Protein AF-A0A7S2KQB5-F1 (afdb_monomer)

Foldseek 3Di:
DPDPQPPLPDFQAAPPPRHGADPPFFFWWAQPVRDIRHGPVVLVVDQADPPPRHGQWDQDPDPPDPDDPPPDDDDDDDDDDDDDDDDDDDDDDDDDDDPDDPDDPPPPPDGDIGGHDTDGPVVVVVVVVVSVVVSVVVVVVVPPPDDDDDDDDDDDDDDDDPPCDVVVVVVVVVVVCLVPAQWFKKFFADQVFWWFDLEDDPPCVVVPPPDPDDDDDDDPDDPPPPVVVVPPPDPPPDDDDDDDDDDDDDDDDDDDDDDDDDDDDDDDDDDDDDDDDDDDDDDDDDDDDPDPPPCPPDPDPDPDPTDTGHGGDMFTFLHADPQQKTQGFPSSGIIGDDPSRMDHPGGHPDPRSVVSSVVVVVVVVVVVVVVVVVVVVVVVVVVVVVVVVVVPPPDPPPPPPPPDPDDDD

InterPro domains:
  IPR001841 Zinc finger, RING-type [PS50089] (14-53)
  IPR001841 Zinc finger, RING-type [SM00184] (14-52)
  IPR013083 Zinc finger, RING/FYVE/PHD-type [G3DSA:3.30.40.10] (1-62)

Organism: NCBI:txid163516

Secondary structure (DSSP, 8-state):
--------S---B-TTT-PBP-SSSS-EE--TTS---EEHHHHTT-SB-TTT--B-EEEPPP--------------------------------------------PPPPPPEEE--PPB-HHHHHHHHHHHHHHHHHHHHTTTTS---------------TT--HHHHHHHHHHHHHHHSS-EEEEE--TT-EEEESSPPP-GGGGSSS------------SSSSSTTTGGGSS--------------------------------------------------------------PPP----PPEEEPTT-EEEEEEE-TTSEEEEGGGTEEEE--TTTEEEEES---HHHHHHHHHHHHHHHHHHHHHHHHHHHHHHHHHHHHHHHHTTS----------PPP---

Radius of gyration: 40.86 Å; Cα contacts (8 Å, |Δi|>4): 301; chains: 1; bounding box: 118×106×126 Å

Structure (mmCIF, N/CA/C/O backbone):
data_AF-A0A7S2KQB5-F1
#
_entry.id   AF-A0A7S2KQB5-F1
#
loop_
_atom_site.group_PDB
_atom_site.id
_atom_site.type_symbol
_atom_site.label_atom_id
_atom_site.label_alt_id
_atom_site.label_comp_id
_atom_site.label_asym_id
_atom_site.label_entity_id
_atom_site.label_seq_id
_atom_site.pdbx_PDB_ins_code
_atom_site.Cartn_x
_atom_site.Cartn_y
_atom_site.Cartn_z
_atom_site.occupancy
_atom_site.B_iso_or_equiv
_atom_site.auth_seq_id
_atom_site.auth_comp_id
_atom_site.auth_asym_id
_atom_site.auth_atom_id
_atom_site.pdbx_PDB_model_num
ATOM 1 N N . MET A 1 1 ? -0.571 18.560 -15.171 1.00 36.28 1 MET A N 1
ATOM 2 C CA . MET A 1 1 ? -0.783 17.290 -14.446 1.00 36.28 1 MET A CA 1
ATOM 3 C C . MET A 1 1 ? -0.026 17.367 -13.131 1.00 36.28 1 MET A C 1
ATOM 5 O O . MET A 1 1 ? 1.193 17.264 -13.121 1.00 36.28 1 MET A O 1
ATOM 9 N N . THR A 1 2 ? -0.719 17.686 -12.040 1.00 33.81 2 THR A N 1
ATOM 10 C CA . THR A 1 2 ? -0.143 17.737 -10.691 1.00 33.81 2 THR A CA 1
ATOM 11 C C . THR A 1 2 ? 0.105 16.311 -10.216 1.00 33.81 2 THR A C 1
ATOM 13 O O . THR A 1 2 ? -0.834 15.540 -10.044 1.00 33.81 2 THR A O 1
ATOM 16 N N . ARG A 1 3 ? 1.381 15.953 -10.065 1.00 34.09 3 ARG A N 1
ATOM 17 C CA . ARG A 1 3 ? 1.846 14.667 -9.535 1.00 34.09 3 ARG A CA 1
ATOM 18 C C . ARG A 1 3 ? 1.210 14.479 -8.152 1.00 34.09 3 ARG A C 1
ATOM 20 O O . ARG A 1 3 ? 1.550 15.232 -7.240 1.00 34.09 3 ARG A O 1
ATOM 27 N N . GLN A 1 4 ? 0.256 13.552 -8.024 1.00 40.16 4 GLN A N 1
ATOM 28 C CA . GLN A 1 4 ? -0.301 13.153 -6.731 1.00 40.16 4 GLN A CA 1
ATOM 29 C C . GLN A 1 4 ? 0.881 12.706 -5.871 1.00 40.16 4 GLN A C 1
ATOM 31 O O . GLN A 1 4 ? 1.554 11.722 -6.177 1.00 40.16 4 GLN A O 1
ATOM 36 N N . GLN A 1 5 ? 1.227 13.513 -4.869 1.00 40.69 5 GLN A N 1
ATOM 37 C CA . GLN A 1 5 ? 2.176 13.089 -3.853 1.00 40.69 5 GLN A CA 1
ATOM 38 C C . GLN A 1 5 ? 1.534 11.873 -3.199 1.00 40.69 5 GLN A C 1
ATOM 40 O O . GLN A 1 5 ? 0.368 11.956 -2.831 1.00 40.69 5 GLN A O 1
ATOM 45 N N . ALA A 1 6 ? 2.250 10.751 -3.137 1.00 47.75 6 ALA A N 1
ATOM 46 C CA . ALA A 1 6 ? 1.784 9.570 -2.428 1.00 47.75 6 ALA A CA 1
ATOM 47 C C . ALA A 1 6 ? 1.464 9.992 -0.988 1.00 47.75 6 ALA A C 1
ATOM 49 O O . ALA A 1 6 ? 2.3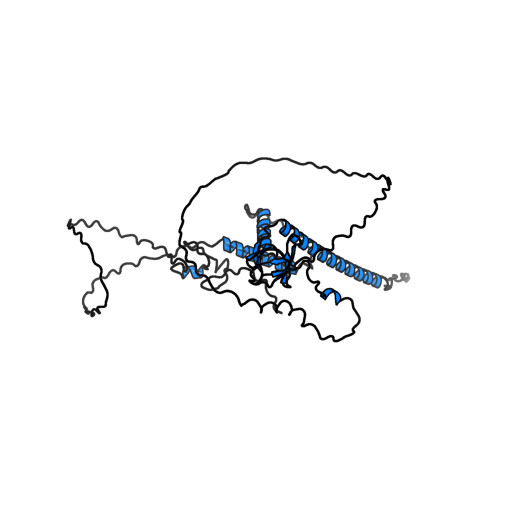70 10.222 -0.184 1.00 47.75 6 ALA A O 1
ATOM 50 N N . GLU A 1 7 ? 0.181 10.218 -0.714 1.00 51.72 7 GLU A N 1
ATOM 51 C CA . GLU A 1 7 ? -0.293 10.608 0.599 1.00 51.72 7 GLU A CA 1
ATOM 52 C C . GLU A 1 7 ? 0.005 9.427 1.512 1.00 51.72 7 GLU A C 1
ATOM 54 O O . GLU A 1 7 ? -0.408 8.295 1.247 1.00 51.72 7 GLU A O 1
ATOM 59 N N . CYS A 1 8 ? 0.797 9.668 2.556 1.00 54.69 8 CYS A N 1
ATOM 60 C CA . CYS A 1 8 ? 0.997 8.665 3.585 1.00 54.69 8 CYS A CA 1
ATOM 61 C C . CYS A 1 8 ? -0.401 8.231 4.067 1.00 54.69 8 CYS A C 1
ATOM 63 O O . CYS A 1 8 ? -1.205 9.108 4.400 1.00 54.69 8 CYS A O 1
ATOM 65 N N . PRO A 1 9 ? -0.731 6.924 4.087 1.00 62.50 9 PRO A N 1
ATOM 66 C CA . PRO A 1 9 ? -2.106 6.451 4.297 1.00 62.50 9 PRO A CA 1
ATOM 67 C C . PRO A 1 9 ? -2.680 6.843 5.667 1.00 62.50 9 PRO A C 1
ATOM 69 O O . PRO A 1 9 ? -3.879 6.724 5.911 1.00 62.50 9 PRO A O 1
ATOM 72 N N . PHE A 1 10 ? -1.825 7.329 6.564 1.00 68.81 10 PHE A N 1
ATOM 73 C CA . PHE A 1 10 ? -2.178 7.915 7.841 1.00 68.81 10 PHE A CA 1
ATOM 74 C C . PHE A 1 10 ? -1.645 9.349 7.902 1.00 68.81 10 PHE A C 1
ATOM 76 O O . PHE A 1 10 ? -0.450 9.605 7.772 1.00 68.81 10 PHE A O 1
ATOM 83 N N . SER A 1 11 ? -2.538 10.303 8.143 1.00 74.25 11 SER A N 1
ATOM 84 C CA . SER A 1 11 ? -2.157 11.687 8.386 1.00 74.25 11 SER A CA 1
ATOM 85 C C . SER A 1 11 ? -2.394 12.027 9.857 1.00 74.25 11 SER A C 1
ATOM 87 O O . SER A 1 11 ? -3.525 12.061 10.346 1.00 74.25 11 SER A O 1
ATOM 89 N N . PHE A 1 12 ? -1.311 12.225 10.610 1.00 88.38 12 PHE A N 1
ATOM 90 C CA . PHE A 1 12 ? -1.417 12.550 12.029 1.00 88.38 12 PHE A CA 1
ATOM 91 C C . PHE A 1 12 ? -1.582 14.057 12.220 1.00 88.38 12 PHE A C 1
ATOM 93 O O . PHE A 1 12 ? -0.646 14.836 12.031 1.00 88.38 12 PHE A O 1
ATOM 100 N N . HIS A 1 13 ? -2.784 14.457 12.623 1.00 94.12 13 HIS A N 1
ATOM 101 C CA . HIS A 1 13 ? -3.143 15.849 12.854 1.00 94.12 13 HIS A CA 1
ATOM 102 C C . HIS A 1 13 ? -3.570 16.071 14.304 1.00 94.12 13 HIS A C 1
ATOM 104 O O . HIS A 1 13 ? -4.188 15.215 14.939 1.00 94.12 13 HIS A O 1
ATOM 110 N N . CYS A 1 14 ? -3.280 17.261 14.826 1.00 95.31 14 CYS A N 1
ATOM 111 C CA . CYS A 1 14 ? -3.844 17.708 16.091 1.00 95.31 14 CYS A CA 1
ATOM 112 C C . CYS A 1 14 ? -5.363 17.868 15.960 1.00 95.31 14 CYS A C 1
ATOM 114 O O . CYS A 1 14 ? -5.829 18.613 15.105 1.00 95.31 14 CYS A O 1
ATOM 116 N N . THR A 1 15 ? -6.137 17.271 16.860 1.00 93.44 15 THR A N 1
ATOM 117 C CA . THR A 1 15 ? -7.614 17.356 16.841 1.00 93.44 15 THR A CA 1
ATOM 118 C C . THR A 1 15 ? -8.173 18.759 17.096 1.00 93.44 15 THR A C 1
ATOM 120 O O . THR A 1 15 ? -9.333 19.017 16.794 1.00 93.44 15 THR A O 1
ATOM 123 N N . ILE A 1 16 ? -7.369 19.674 17.650 1.00 94.38 16 ILE A N 1
ATOM 124 C CA . ILE A 1 16 ? -7.813 21.035 17.988 1.00 94.38 16 ILE A CA 1
ATOM 125 C C . ILE A 1 16 ? -7.479 22.033 16.887 1.00 94.38 16 ILE A C 1
ATOM 127 O O . ILE A 1 16 ? -8.331 22.822 16.492 1.00 94.38 16 ILE A O 1
ATOM 131 N N . CYS A 1 17 ? -6.226 22.053 16.430 1.00 96.31 17 CYS A N 1
ATOM 132 C CA . CYS A 1 17 ? -5.779 23.022 15.428 1.00 96.31 17 CYS A CA 1
ATOM 133 C C . CYS A 1 17 ? -5.708 22.446 14.011 1.00 96.31 17 CYS A C 1
ATOM 135 O O . CYS A 1 17 ? -5.371 23.188 13.096 1.00 96.31 17 CYS A O 1
ATOM 137 N N . PHE A 1 18 ? -5.977 21.145 13.837 1.00 95.25 18 PHE A N 1
ATOM 138 C CA . PHE A 1 18 ? -5.898 20.410 12.565 1.00 95.25 18 PHE A CA 1
ATOM 139 C C . PHE A 1 18 ? -4.551 20.534 11.844 1.00 95.25 18 PHE A C 1
ATOM 141 O O . PHE A 1 18 ? -4.431 20.233 10.665 1.00 95.25 18 PHE A O 1
ATOM 148 N N . THR A 1 19 ? -3.512 20.965 12.557 1.00 95.69 19 THR A N 1
ATOM 149 C CA . THR A 1 19 ? -2.151 21.055 12.032 1.00 95.69 19 THR A CA 1
ATOM 150 C C . THR A 1 19 ? -1.494 19.686 12.108 1.00 95.69 19 THR A C 1
ATOM 152 O O . THR A 1 19 ? -1.654 18.982 13.113 1.00 95.69 19 THR A O 1
ATOM 155 N N . GLN A 1 20 ? -0.758 19.325 11.059 1.00 94.06 20 GLN A N 1
ATOM 156 C CA . GLN A 1 20 ? 0.046 18.109 11.022 1.00 94.06 20 GLN A CA 1
ATOM 157 C C . GLN A 1 20 ? 1.080 18.132 12.153 1.00 94.06 20 GLN A C 1
ATOM 159 O O . GLN A 1 20 ? 1.627 19.188 12.491 1.00 94.06 20 GLN A O 1
ATOM 164 N N . PHE A 1 21 ? 1.306 16.980 12.778 1.00 95.25 21 PHE A N 1
ATOM 165 C CA . PHE A 1 21 ? 2.346 16.867 13.790 1.00 95.25 21 PHE A CA 1
ATOM 166 C C . PHE A 1 21 ? 3.742 16.985 13.176 1.00 95.25 21 PHE A C 1
ATOM 168 O O . PHE A 1 21 ? 3.984 16.581 12.043 1.00 95.25 21 PHE A O 1
ATOM 175 N N . ASP A 1 22 ? 4.655 17.536 13.968 1.00 93.19 22 ASP A N 1
ATOM 176 C CA . ASP A 1 22 ? 6.047 17.797 13.603 1.00 93.19 22 ASP A CA 1
ATOM 177 C C . ASP A 1 22 ? 6.939 17.556 14.831 1.00 93.19 22 ASP A C 1
ATOM 179 O O . ASP A 1 22 ? 6.507 17.791 15.961 1.00 93.19 22 ASP A O 1
ATOM 183 N N . ALA A 1 23 ? 8.168 17.083 14.632 1.00 91.69 23 ALA A N 1
ATOM 184 C CA . ALA A 1 23 ? 9.101 16.725 15.697 1.00 91.69 23 ALA A CA 1
ATOM 185 C C . ALA A 1 23 ? 9.516 17.924 16.569 1.00 91.69 23 ALA A C 1
ATOM 187 O O . ALA A 1 23 ? 9.761 17.764 17.774 1.00 91.69 23 ALA A O 1
ATOM 188 N N . GLU A 1 24 ? 9.555 19.126 15.986 1.00 93.62 24 GLU A N 1
ATOM 189 C CA . GLU A 1 24 ? 10.066 20.322 16.653 1.00 93.62 24 GLU A CA 1
ATOM 190 C C . GLU A 1 24 ? 8.962 21.111 17.359 1.00 93.62 24 GLU A C 1
ATOM 192 O O . GLU A 1 24 ? 8.972 21.257 18.586 1.00 93.62 24 GLU A O 1
ATOM 197 N N . LYS A 1 25 ? 7.985 21.620 16.596 1.00 96.12 25 LYS A N 1
ATOM 198 C CA . LYS A 1 25 ? 7.027 22.615 17.109 1.00 96.12 25 LYS A CA 1
ATOM 199 C C . LYS A 1 25 ? 5.672 22.028 17.494 1.00 96.12 25 LYS A C 1
ATOM 201 O O . LYS A 1 25 ? 5.062 22.481 18.466 1.00 96.12 25 LYS A O 1
ATOM 206 N N . HIS A 1 26 ? 5.194 21.031 16.751 1.00 96.19 26 HIS A N 1
ATOM 207 C CA . HIS A 1 26 ? 3.854 20.453 16.906 1.00 96.19 26 HIS A CA 1
ATOM 208 C C . HIS A 1 26 ? 3.899 18.972 17.280 1.00 96.19 26 HIS A C 1
ATOM 210 O O . HIS A 1 26 ? 3.078 18.192 16.804 1.00 96.19 26 HIS A O 1
ATOM 216 N N . TYR A 1 27 ? 4.828 18.572 18.146 1.00 95.88 27 TYR A N 1
ATOM 217 C CA . TYR A 1 27 ? 4.964 17.160 18.491 1.00 95.88 27 TYR A CA 1
ATOM 218 C C . TYR A 1 27 ? 3.732 16.652 19.253 1.00 95.88 27 TYR A C 1
ATOM 220 O O . TYR A 1 27 ? 3.138 17.405 20.044 1.00 95.88 27 TYR A O 1
ATOM 228 N N . PRO A 1 28 ? 3.335 15.386 19.030 1.00 96.69 28 PRO A N 1
ATOM 229 C CA . PRO A 1 28 ? 2.237 14.776 19.756 1.00 96.69 28 PRO A CA 1
ATOM 230 C C . PRO A 1 28 ? 2.629 14.592 21.223 1.00 96.69 28 PRO A C 1
ATOM 232 O O . PRO A 1 28 ? 3.735 14.141 21.536 1.00 96.69 28 PRO A O 1
ATOM 235 N N . VAL A 1 29 ? 1.718 14.928 22.133 1.00 96.69 29 VAL A N 1
ATOM 236 C CA . VAL A 1 29 ? 1.905 14.740 23.579 1.00 96.69 29 VAL A CA 1
ATOM 237 C C . VAL A 1 29 ? 0.973 13.665 24.125 1.00 96.69 29 VAL A C 1
ATOM 239 O O . VAL A 1 29 ? -0.124 13.455 23.603 1.00 96.69 29 VAL A O 1
ATOM 242 N N . VAL A 1 30 ? 1.406 12.993 25.191 1.00 96.12 30 VAL A N 1
ATOM 243 C CA . VAL A 1 30 ? 0.586 12.015 25.918 1.00 96.12 30 VAL A CA 1
ATOM 244 C C . VAL A 1 30 ? -0.047 12.700 27.126 1.00 96.12 30 VAL A C 1
ATOM 246 O O . VAL A 1 30 ? 0.659 13.235 27.981 1.00 96.12 30 VAL A O 1
ATOM 249 N N . LEU A 1 31 ? -1.382 12.711 27.201 1.00 95.25 31 LEU A N 1
ATOM 250 C CA . LEU A 1 31 ? -2.085 13.215 28.382 1.00 95.25 31 LEU A CA 1
ATOM 251 C C . LEU A 1 31 ? -1.999 12.205 29.547 1.00 95.25 31 LEU A C 1
ATOM 253 O O . LEU A 1 31 ? -1.905 11.006 29.293 1.00 95.25 31 LEU A O 1
ATOM 257 N N . PRO A 1 32 ? -2.141 12.628 30.821 1.00 92.31 32 PRO A N 1
ATOM 258 C CA . PRO A 1 32 ? -2.100 11.718 31.977 1.00 92.31 32 PRO A CA 1
ATOM 259 C C . PRO A 1 32 ? -3.166 10.610 31.958 1.00 92.31 32 PRO A C 1
ATOM 261 O O . PRO A 1 32 ? -3.001 9.574 32.590 1.00 92.31 32 PRO A O 1
ATOM 264 N N . CYS A 1 33 ? -4.262 10.832 31.231 1.00 93.06 33 CYS A N 1
ATOM 265 C CA . CYS A 1 33 ? -5.340 9.866 31.012 1.00 93.06 33 CYS A CA 1
ATOM 266 C C . CYS A 1 33 ? -5.053 8.849 29.895 1.00 93.06 33 CYS A C 1
ATOM 268 O O . CYS A 1 33 ? -5.884 7.981 29.653 1.00 93.06 33 CYS A O 1
ATOM 270 N N . GLY A 1 34 ? -3.931 8.974 29.179 1.00 90.56 34 GLY A N 1
ATOM 271 C CA . GLY A 1 34 ? -3.582 8.115 28.046 1.00 90.56 34 GLY A CA 1
ATOM 272 C C . GLY A 1 34 ? -4.183 8.529 26.699 1.00 90.56 34 GLY A C 1
ATOM 273 O O . GLY A 1 34 ? -3.866 7.898 25.700 1.00 90.56 34 GLY A O 1
ATOM 274 N N . HIS A 1 35 ? -4.997 9.590 26.626 1.00 91.50 35 HIS A N 1
ATOM 275 C CA . HIS A 1 35 ? -5.493 10.110 25.343 1.00 91.50 35 HIS A CA 1
ATOM 276 C C . HIS A 1 35 ? -4.384 10.855 24.582 1.00 91.50 35 HIS A C 1
ATOM 278 O O . HIS A 1 35 ? -3.632 11.645 25.167 1.00 91.50 35 HIS A O 1
ATOM 284 N N . THR A 1 36 ? -4.280 10.605 23.274 1.00 74.81 36 THR A N 1
ATOM 285 C CA . THR A 1 36 ? -3.093 10.949 22.470 1.00 74.81 36 THR A CA 1
ATOM 286 C C . THR A 1 36 ? -3.442 11.497 21.086 1.00 74.81 36 THR A C 1
ATOM 288 O O . THR A 1 36 ? -3.196 10.819 20.106 1.00 74.81 36 THR A O 1
ATOM 291 N N . TYR A 1 37 ? -3.967 12.719 20.949 1.00 87.25 37 TYR A N 1
ATOM 292 C CA . TYR A 1 37 ? -4.158 13.349 19.620 1.00 87.25 37 TYR A CA 1
ATOM 293 C C . TYR A 1 37 ? -4.082 14.883 19.678 1.00 87.25 37 TYR A C 1
ATOM 295 O O . TYR A 1 37 ? -4.876 15.603 19.065 1.00 87.25 37 TYR A O 1
ATOM 303 N N . LEU A 1 38 ? -3.130 15.400 20.458 1.00 95.12 38 LEU A N 1
ATO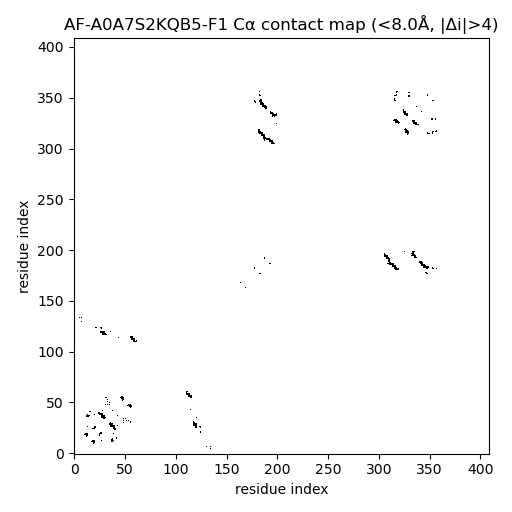M 304 C CA . LEU A 1 38 ? -2.939 16.831 20.689 1.00 95.12 38 LEU A CA 1
ATOM 305 C C . LEU A 1 38 ? -1.483 17.223 20.461 1.00 95.12 38 LEU A C 1
ATOM 307 O O . LEU A 1 38 ? -0.572 16.515 20.888 1.00 95.12 38 LEU A O 1
ATOM 311 N N . CYS A 1 39 ? -1.269 18.378 19.831 1.00 96.88 39 CYS A N 1
ATOM 312 C CA . CYS A 1 39 ? 0.062 18.961 19.704 1.00 96.88 39 CYS A CA 1
ATOM 313 C C . CYS A 1 39 ? 0.440 19.749 20.965 1.00 96.88 39 CYS A C 1
ATOM 315 O O . CYS A 1 39 ? -0.426 20.276 21.674 1.00 96.88 39 CYS A O 1
ATOM 317 N N . HIS A 1 40 ? 1.742 19.890 21.206 1.00 96.19 40 HIS A N 1
ATOM 318 C CA . HIS A 1 40 ? 2.281 20.633 22.347 1.00 96.19 40 HIS A CA 1
ATOM 319 C C . HIS A 1 40 ? 1.728 22.071 22.523 1.00 96.19 40 HIS A C 1
ATOM 321 O O . HIS A 1 40 ? 1.378 22.448 23.646 1.00 96.19 40 HIS A O 1
ATOM 327 N N . PRO A 1 41 ? 1.570 22.898 21.467 1.00 96.88 41 PRO A N 1
ATOM 328 C CA . PRO A 1 41 ? 0.945 24.216 21.615 1.00 96.88 41 PRO A CA 1
ATOM 329 C C . PRO A 1 41 ? -0.515 24.155 22.086 1.00 96.88 41 PRO A C 1
ATOM 331 O O . PRO A 1 41 ? -0.946 24.987 22.886 1.00 96.88 41 PRO A O 1
ATOM 334 N N . CYS A 1 42 ? -1.288 23.172 21.615 1.00 96.50 42 CYS A N 1
ATOM 335 C CA . CYS A 1 42 ? -2.692 23.023 21.994 1.00 96.50 42 CYS A CA 1
ATOM 336 C C . CYS A 1 42 ? -2.854 22.467 23.409 1.00 96.50 42 CYS A C 1
ATOM 338 O O . CYS A 1 42 ? -3.752 22.901 24.129 1.00 96.50 42 CYS A O 1
ATOM 340 N N . SER A 1 43 ? -1.967 21.573 23.849 1.00 94.69 43 SER A N 1
ATOM 341 C CA . SER A 1 43 ? -2.034 21.019 25.203 1.00 94.69 43 SER A CA 1
ATOM 342 C C . SER A 1 43 ? -1.830 22.084 26.284 1.00 94.69 43 SER A C 1
ATOM 344 O O . SER A 1 43 ? -2.470 22.021 27.325 1.00 94.69 43 SER A O 1
ATOM 346 N N . LYS A 1 44 ? -1.024 23.121 26.011 1.00 94.25 44 LYS A N 1
ATOM 347 C CA . LYS A 1 44 ? -0.851 24.287 26.899 1.00 94.25 44 LYS A CA 1
ATOM 348 C C . LYS A 1 44 ? -2.110 25.152 27.042 1.00 94.25 44 LYS A C 1
ATOM 350 O O . LYS A 1 44 ? -2.247 25.877 28.023 1.00 94.25 44 LYS A O 1
ATOM 355 N N . ARG A 1 45 ? -3.021 25.107 26.064 1.00 95.19 45 ARG A N 1
ATOM 356 C CA . ARG A 1 45 ? -4.267 25.897 26.051 1.00 95.19 45 ARG A CA 1
ATOM 357 C C . ARG A 1 45 ? -5.423 25.183 26.755 1.00 95.19 45 ARG A C 1
ATOM 359 O O . ARG A 1 45 ? -6.410 25.826 27.106 1.00 95.19 45 ARG A O 1
ATOM 366 N N . LEU A 1 46 ? -5.315 23.871 26.951 1.00 94.94 46 LEU A N 1
ATOM 367 C CA . LEU A 1 46 ? -6.354 23.052 27.561 1.00 94.94 46 LEU A CA 1
ATOM 368 C C . LEU A 1 46 ? -6.162 22.933 29.069 1.00 94.94 46 LEU A C 1
ATOM 370 O O . LEU A 1 46 ? -5.105 22.532 29.540 1.00 94.94 46 LEU A O 1
ATOM 374 N N . LYS A 1 47 ? -7.228 23.203 29.829 1.00 95.44 47 LYS A N 1
ATOM 375 C CA . LYS A 1 47 ? -7.269 22.951 31.281 1.00 95.44 47 LYS A CA 1
ATOM 376 C C . LYS A 1 47 ? -7.673 21.530 31.641 1.00 95.44 47 LYS A C 1
ATOM 378 O O . LYS A 1 47 ? -7.299 21.035 32.699 1.00 95.44 47 LYS A O 1
ATOM 383 N N . VAL A 1 48 ? -8.430 20.888 30.760 1.00 95.38 48 VAL A N 1
ATOM 384 C CA . VAL A 1 48 ? -8.981 19.548 30.945 1.00 95.38 48 VAL A CA 1
ATOM 385 C C . VAL A 1 48 ? -8.856 18.758 29.648 1.00 95.38 48 VAL A C 1
ATOM 387 O O . VAL A 1 48 ? -8.904 19.334 28.560 1.00 95.38 48 VAL A O 1
ATOM 390 N N . CYS A 1 49 ? -8.707 17.440 29.757 1.00 94.44 49 CYS A N 1
ATOM 391 C CA . CYS A 1 49 ? -8.789 16.535 28.616 1.00 94.44 49 CYS A CA 1
ATOM 392 C C . CYS 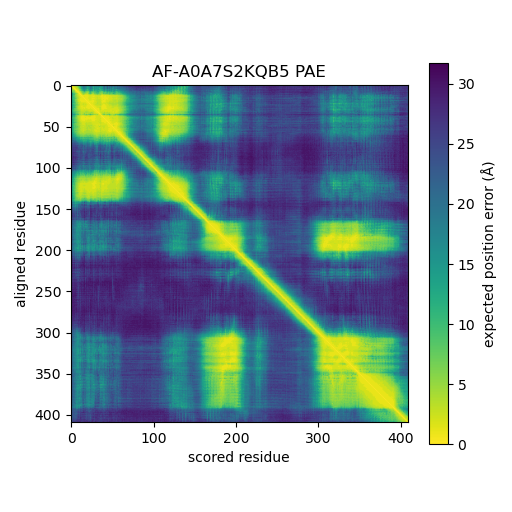A 1 49 ? -10.175 16.639 27.956 1.00 94.44 49 CYS A C 1
ATOM 394 O O . CYS A 1 49 ? -11.191 16.617 28.650 1.00 94.44 49 CYS A O 1
ATOM 396 N N . MET A 1 50 ? -10.231 16.716 26.625 1.00 91.06 50 MET A N 1
ATOM 397 C CA . MET A 1 50 ? -11.506 16.809 25.902 1.00 91.06 50 MET A CA 1
ATOM 398 C C . MET A 1 50 ? -12.326 15.510 25.939 1.00 91.06 50 MET A C 1
ATOM 400 O O . MET A 1 50 ? -13.546 15.575 25.834 1.00 91.06 50 MET A O 1
ATOM 404 N N . GLU A 1 51 ? -11.682 14.357 26.139 1.00 90.19 51 GLU A N 1
ATOM 405 C CA . GLU A 1 51 ? -12.345 13.046 26.154 1.00 90.19 51 GLU A CA 1
ATOM 406 C C . GLU A 1 51 ? -12.846 12.678 27.559 1.00 90.19 51 GLU A C 1
ATOM 408 O O . GLU A 1 51 ? -14.035 12.448 27.763 1.00 90.19 51 GLU A O 1
ATOM 413 N N . CYS A 1 52 ? -11.966 12.701 28.566 1.00 93.69 52 CYS A N 1
ATOM 414 C CA . CYS A 1 52 ? -12.304 12.265 29.931 1.00 93.69 52 CYS A CA 1
ATOM 415 C C . CYS A 1 52 ? -12.492 13.395 30.952 1.00 93.69 52 CYS A C 1
ATOM 417 O O . CYS A 1 52 ? -12.768 13.124 32.119 1.00 93.69 52 CYS A O 1
ATOM 419 N N . ARG A 1 53 ? -12.317 14.663 30.555 1.00 94.75 53 ARG A N 1
ATOM 420 C CA . ARG A 1 53 ? -12.423 15.847 31.434 1.00 94.75 53 ARG A CA 1
ATOM 421 C C . ARG A 1 53 ? -11.457 15.880 32.629 1.00 94.75 53 ARG A C 1
ATOM 423 O O . ARG A 1 53 ? -11.612 16.727 33.507 1.00 94.75 53 ARG A O 1
ATOM 430 N N . GLN A 1 54 ? -10.431 15.026 32.659 1.00 94.88 54 GLN A N 1
ATOM 431 C CA . GLN A 1 54 ? -9.386 15.064 33.686 1.00 94.88 54 GLN A CA 1
ATOM 432 C C . GLN A 1 54 ? -8.568 16.363 33.595 1.00 94.88 54 GLN A C 1
ATOM 434 O O . GLN A 1 54 ? -8.191 16.778 32.497 1.00 94.88 54 GLN A O 1
ATOM 439 N N . SER A 1 55 ? -8.291 16.997 34.743 1.00 94.56 55 SER A N 1
ATOM 440 C CA . SER A 1 55 ? -7.461 18.210 34.832 1.00 94.56 55 SER A CA 1
ATOM 441 C C . SER A 1 55 ? -6.042 17.960 34.319 1.00 94.56 55 SER A C 1
ATOM 443 O O . SER A 1 55 ? -5.424 16.952 34.659 1.00 94.56 55 SER A O 1
ATOM 445 N N . LEU A 1 56 ? -5.522 18.907 33.536 1.00 94.88 56 LEU A N 1
ATOM 446 C CA . LEU A 1 56 ? -4.140 18.924 33.037 1.00 94.88 56 LEU A CA 1
ATOM 447 C C . LEU A 1 56 ? -3.226 19.853 33.855 1.00 94.88 56 LEU A C 1
ATOM 449 O O . LEU A 1 56 ? -2.085 20.108 33.474 1.00 94.88 56 LEU A O 1
ATOM 453 N N . PHE A 1 57 ? -3.733 20.369 34.972 1.00 93.75 57 PHE A N 1
ATOM 454 C CA . PHE A 1 57 ? -3.017 21.261 35.875 1.00 93.75 57 PHE A CA 1
ATOM 455 C C . PHE A 1 57 ? -2.815 20.586 37.224 1.00 93.75 57 PHE A C 1
ATOM 457 O O . PHE A 1 57 ? -3.745 19.973 37.762 1.00 93.75 57 PHE A O 1
ATOM 464 N N . LEU A 1 58 ? -1.616 20.748 37.780 1.00 92.50 58 LEU A N 1
ATOM 465 C CA . LEU A 1 58 ? -1.308 20.335 39.138 1.00 92.50 58 LEU A CA 1
ATOM 466 C C . LEU A 1 58 ? -1.718 21.468 40.084 1.00 92.50 58 LEU A C 1
ATOM 468 O O . LEU A 1 58 ? -1.286 22.615 39.948 1.00 92.50 58 LEU A O 1
ATOM 472 N N . THR A 1 59 ? -2.611 21.162 41.023 1.00 91.62 59 THR A N 1
ATOM 473 C CA . THR A 1 59 ? -2.931 22.085 42.114 1.00 91.62 59 THR A CA 1
ATOM 474 C C . THR A 1 59 ? -1.881 21.895 43.193 1.00 91.62 59 THR A C 1
ATOM 476 O O . THR A 1 59 ? -1.927 20.917 43.934 1.00 91.62 59 THR A O 1
ATOM 479 N N . ILE A 1 60 ? -0.917 22.811 43.257 1.00 88.81 60 ILE A N 1
ATOM 480 C CA . ILE A 1 60 ? 0.062 22.830 44.341 1.00 88.81 60 ILE A CA 1
ATOM 481 C C . ILE A 1 60 ? -0.682 23.336 45.583 1.00 88.81 60 ILE A C 1
ATOM 483 O O . ILE A 1 60 ? -1.215 24.452 45.547 1.00 88.81 60 ILE A O 1
ATOM 487 N N . PRO A 1 61 ? -0.781 22.543 46.668 1.00 82.94 61 PRO A N 1
ATOM 488 C CA . PRO A 1 61 ? -1.350 23.031 47.914 1.00 82.94 61 PRO A CA 1
ATOM 489 C C . PRO A 1 61 ? -0.547 24.257 48.340 1.00 82.94 61 PRO A C 1
ATOM 491 O O . PRO A 1 61 ? 0.676 24.179 48.460 1.00 82.94 61 PRO A O 1
ATOM 494 N N . SER A 1 62 ? -1.214 25.398 48.535 1.00 82.31 62 SER A N 1
ATOM 495 C CA . SER A 1 62 ? -0.540 26.554 49.126 1.00 82.31 62 SER A CA 1
ATOM 496 C C . SER A 1 62 ? 0.052 26.086 50.454 1.00 82.31 62 SER A C 1
ATOM 498 O O . SER A 1 62 ? -0.702 25.487 51.226 1.00 82.31 62 SER A O 1
ATOM 500 N N . PRO A 1 63 ? 1.349 26.321 50.732 1.00 81.50 63 PRO A N 1
ATOM 501 C CA . PRO A 1 63 ? 1.919 25.980 52.025 1.00 81.50 63 PRO A CA 1
ATOM 502 C C . PRO A 1 63 ? 1.039 26.653 53.071 1.00 81.50 63 PRO A C 1
ATOM 504 O O . PRO A 1 63 ? 0.908 27.880 53.080 1.00 81.50 63 PRO A O 1
ATOM 507 N N . SER A 1 64 ? 0.328 25.849 53.862 1.00 78.81 64 SER A N 1
ATOM 508 C CA . SER A 1 64 ? -0.493 26.370 54.940 1.00 78.81 64 SER A CA 1
ATOM 509 C C . SER A 1 64 ? 0.466 27.100 55.860 1.00 78.81 64 SER A C 1
ATOM 511 O O . SER A 1 64 ? 1.364 26.473 56.427 1.00 78.81 64 SER A O 1
ATOM 513 N N . THR A 1 65 ? 0.322 28.419 55.967 1.00 74.88 65 THR A N 1
ATOM 514 C CA . THR A 1 65 ? 1.009 29.187 56.999 1.00 74.88 65 THR A CA 1
ATOM 515 C C . THR A 1 65 ? 0.758 28.455 58.315 1.00 74.88 65 THR A C 1
ATOM 517 O O . THR A 1 65 ? -0.410 28.154 58.592 1.00 74.88 65 THR A O 1
ATOM 520 N N . PRO A 1 66 ? 1.806 28.087 59.078 1.00 71.75 66 PRO A N 1
ATOM 521 C CA . PRO A 1 66 ? 1.632 27.380 60.336 1.00 71.75 66 PRO A CA 1
ATOM 522 C C . PRO A 1 66 ? 0.657 28.199 61.169 1.00 71.75 66 PRO A C 1
ATOM 524 O O . PRO A 1 66 ? 0.921 29.349 61.515 1.00 71.75 66 PRO A O 1
ATOM 527 N N . THR A 1 67 ? -0.531 27.637 61.371 1.00 64.50 67 THR A N 1
ATOM 528 C CA . THR A 1 67 ? -1.548 28.255 62.205 1.00 64.50 67 THR A CA 1
ATOM 529 C C . THR A 1 67 ? -0.946 28.254 63.593 1.00 64.50 67 THR A C 1
ATOM 531 O O . THR A 1 67 ? -0.731 27.186 64.166 1.00 64.50 67 THR A O 1
ATOM 534 N N . SER A 1 68 ? -0.578 29.437 64.085 1.00 68.38 68 SER A N 1
ATOM 535 C CA . SER A 1 68 ? -0.139 29.615 65.463 1.00 68.38 68 SER A CA 1
ATOM 536 C C . SER A 1 68 ? -1.116 28.861 66.368 1.00 68.38 68 SER A C 1
ATOM 538 O O . SER A 1 68 ? -2.326 28.991 66.154 1.00 68.38 68 SER A O 1
ATOM 540 N N . PRO A 1 69 ? -0.641 28.048 67.328 1.00 64.12 69 PRO A N 1
ATOM 541 C CA . PRO A 1 69 ? -1.516 27.276 68.194 1.00 64.12 69 PRO A CA 1
ATOM 542 C C . PRO A 1 69 ? -2.353 28.253 69.018 1.00 64.12 69 PRO A C 1
ATOM 544 O O . PRO A 1 69 ? -1.896 28.799 70.020 1.00 64.12 69 PRO A O 1
ATOM 547 N N . ASN A 1 70 ? -3.578 28.515 68.566 1.00 54.53 70 ASN A N 1
ATOM 548 C CA . ASN A 1 70 ? -4.552 29.262 69.334 1.00 54.53 70 ASN A CA 1
ATOM 549 C C . ASN A 1 70 ? -5.088 28.307 70.402 1.00 54.53 70 ASN A C 1
ATOM 551 O O . ASN A 1 70 ? -6.068 27.591 70.198 1.00 54.53 70 ASN A O 1
ATOM 555 N N . TYR A 1 71 ? -4.368 28.246 71.520 1.00 55.75 71 TYR A N 1
ATOM 556 C CA . TYR A 1 71 ? -4.887 27.751 72.783 1.00 55.75 71 TYR A CA 1
ATOM 557 C C . TYR A 1 71 ? -6.035 28.671 73.185 1.00 55.75 71 TYR A C 1
ATOM 559 O O . TYR A 1 71 ? -5.797 29.728 73.753 1.00 55.75 71 TYR A O 1
ATOM 567 N N . ASN A 1 72 ? -7.272 28.288 72.880 1.00 52.81 72 ASN A N 1
ATOM 568 C CA . ASN A 1 72 ? -8.411 28.716 73.676 1.00 52.81 72 ASN A CA 1
ATOM 569 C C . ASN A 1 72 ? -9.615 27.799 73.472 1.00 52.81 72 ASN A C 1
ATOM 571 O O . ASN A 1 72 ? -10.210 27.748 72.401 1.00 52.81 72 ASN A O 1
ATOM 575 N N . GLY A 1 73 ? -9.991 27.157 74.577 1.00 45.78 73 GLY A N 1
ATOM 576 C CA . GLY A 1 73 ? -11.388 27.082 74.976 1.00 45.78 73 GLY A CA 1
ATOM 577 C C . GLY A 1 73 ? -12.195 25.945 74.379 1.00 45.78 73 GLY A C 1
ATOM 578 O O . GLY A 1 73 ? -12.813 26.075 73.330 1.00 45.78 73 GLY A O 1
ATOM 579 N N . ALA A 1 74 ? -12.273 24.864 75.146 1.00 52.16 74 ALA A N 1
ATOM 580 C CA . ALA A 1 74 ? -13.318 23.866 75.052 1.00 52.16 74 ALA A CA 1
ATOM 581 C C . ALA A 1 74 ? -14.716 24.506 74.994 1.00 52.16 74 ALA A C 1
ATOM 583 O O . ALA A 1 74 ? -15.058 25.364 75.804 1.00 52.16 74 ALA A O 1
ATOM 584 N N . SER A 1 75 ? -15.552 24.021 74.083 1.00 44.91 75 SER A N 1
ATOM 585 C CA . SER A 1 75 ? -17.010 24.038 74.214 1.00 44.91 75 SER A CA 1
ATOM 586 C C . SER A 1 75 ? -17.553 22.895 73.374 1.00 44.91 75 SER A C 1
ATOM 588 O O . SER A 1 75 ? -17.798 23.019 72.177 1.00 44.91 75 SER A O 1
ATOM 590 N N . ALA A 1 76 ? -17.670 21.743 74.026 1.00 51.56 76 ALA A N 1
ATOM 591 C CA . ALA A 1 76 ? -18.481 20.643 73.554 1.00 51.56 76 ALA A CA 1
ATOM 592 C C . ALA A 1 76 ? -19.928 21.122 73.408 1.00 51.56 76 ALA A C 1
ATOM 594 O O . ALA A 1 76 ? -20.488 21.683 74.348 1.00 51.56 76 ALA A O 1
ATOM 595 N N . SER A 1 77 ? -20.546 20.871 72.260 1.00 45.47 77 SER A N 1
ATOM 596 C CA . SER A 1 77 ? -21.995 20.708 72.168 1.00 45.47 77 SER A CA 1
ATOM 597 C C . SER A 1 77 ? -22.337 19.876 70.942 1.00 45.47 77 SER A C 1
ATOM 599 O O . SER A 1 77 ? -22.167 20.279 69.795 1.00 45.47 77 SER A O 1
ATOM 601 N N . SER A 1 78 ? -22.788 18.674 71.261 1.00 49.53 78 SER A N 1
ATOM 602 C CA . SER A 1 78 ? -23.579 17.748 70.472 1.00 49.53 78 SER A CA 1
ATOM 603 C C . SER A 1 78 ? -24.679 18.434 69.663 1.00 49.53 78 SER A C 1
ATOM 605 O O . SER A 1 78 ? -25.348 19.315 70.190 1.00 49.53 78 SER A O 1
ATOM 607 N N . ALA A 1 79 ? -24.966 17.927 68.463 1.00 43.00 79 ALA A N 1
ATOM 608 C CA . ALA A 1 79 ? -26.343 17.702 68.018 1.00 43.00 79 ALA A CA 1
ATOM 609 C C . ALA A 1 79 ? -26.366 16.882 66.722 1.00 43.00 79 ALA A C 1
ATOM 611 O O . ALA A 1 79 ? -25.996 17.343 65.645 1.00 43.00 79 ALA A O 1
ATOM 612 N N . LEU A 1 80 ? -26.856 15.652 66.860 1.00 55.75 80 LEU A N 1
ATOM 613 C CA . LEU A 1 80 ? -27.575 14.934 65.819 1.00 55.75 80 LEU A CA 1
ATOM 614 C C . LEU A 1 80 ? -28.731 15.810 65.322 1.00 55.75 80 LEU A C 1
ATOM 616 O O . LEU A 1 80 ? -29.526 16.266 66.143 1.00 55.75 80 LEU A O 1
ATOM 620 N N . THR A 1 81 ? -28.891 15.990 64.011 1.00 44.00 81 THR A N 1
ATOM 621 C CA . THR A 1 81 ? -30.237 16.128 63.432 1.00 44.00 81 THR A CA 1
ATOM 622 C C . THR A 1 81 ? -30.264 15.771 61.947 1.00 44.00 81 THR A C 1
ATOM 624 O O . THR A 1 81 ? -29.689 16.433 61.089 1.00 44.00 81 THR A O 1
ATOM 627 N N . GLU A 1 82 ? -30.942 14.658 61.707 1.00 45.06 82 GLU A N 1
ATOM 628 C CA . GLU A 1 82 ? -31.773 14.296 60.563 1.00 45.06 82 GLU A CA 1
ATOM 629 C C . GLU A 1 82 ? -32.276 15.393 59.606 1.00 45.06 82 GLU A C 1
ATOM 631 O O . GLU A 1 82 ? -32.704 16.468 60.013 1.00 45.06 82 GLU A O 1
ATOM 636 N N . ASN A 1 83 ? -32.408 14.949 58.347 1.00 48.22 83 ASN A N 1
ATOM 637 C CA . ASN A 1 83 ? -33.469 15.237 57.372 1.00 48.22 83 ASN A CA 1
ATOM 638 C C . ASN A 1 83 ? -33.758 16.696 56.972 1.00 48.22 83 ASN A C 1
ATOM 640 O O . ASN A 1 83 ? -34.297 17.475 57.750 1.00 48.22 83 ASN A O 1
ATOM 644 N N . ARG A 1 84 ? -33.687 16.967 55.655 1.00 40.12 84 ARG A N 1
ATOM 645 C CA . ARG A 1 84 ? -34.895 17.268 54.849 1.00 40.12 84 ARG A CA 1
ATOM 646 C C . ARG A 1 84 ? -34.612 17.471 53.356 1.00 40.12 84 ARG A C 1
ATOM 648 O O . ARG A 1 84 ? -33.832 18.324 52.948 1.00 40.12 84 ARG A O 1
ATOM 655 N N . TYR A 1 85 ? -35.379 16.735 52.555 1.00 47.28 85 TYR A N 1
ATOM 656 C CA . TYR A 1 85 ? -35.909 17.177 51.265 1.00 47.28 85 TYR A CA 1
ATOM 657 C C . TYR A 1 85 ? -36.515 18.592 51.367 1.00 47.28 85 TYR A C 1
ATOM 659 O O . TYR A 1 85 ? -37.323 18.820 52.266 1.00 47.28 85 TYR A O 1
ATOM 667 N N . ASN A 1 86 ? -36.210 19.495 50.423 1.00 42.88 86 ASN A N 1
ATOM 668 C CA . ASN A 1 86 ? -37.201 20.164 49.553 1.00 42.88 86 ASN A CA 1
ATOM 669 C C . ASN A 1 86 ? -36.632 21.352 48.746 1.00 42.88 86 ASN A C 1
ATOM 671 O O . ASN A 1 86 ? -35.884 22.174 49.255 1.00 42.88 86 ASN A O 1
ATOM 675 N N . HIS A 1 87 ? -37.069 21.401 47.480 1.00 35.62 87 HIS A N 1
ATOM 676 C CA . HIS A 1 87 ? -37.499 22.542 46.651 1.00 35.62 87 HIS A CA 1
ATOM 677 C C . HIS A 1 87 ? -36.869 23.950 46.816 1.00 35.62 87 HIS A C 1
ATOM 679 O O . HIS A 1 87 ? -36.839 24.521 47.890 1.00 35.62 87 HIS A O 1
ATOM 685 N N . ARG A 1 88 ? -36.338 24.561 45.742 1.00 42.12 88 ARG A N 1
ATOM 686 C CA . ARG A 1 88 ? -37.019 25.302 44.639 1.00 42.12 88 ARG A CA 1
ATOM 687 C C . ARG A 1 88 ? -37.284 26.787 44.979 1.00 42.12 88 ARG A C 1
ATOM 689 O O . ARG A 1 88 ? -37.946 27.090 45.956 1.00 42.12 88 ARG A O 1
ATOM 696 N N . ARG A 1 89 ? -36.910 27.649 44.019 1.00 42.75 89 ARG A N 1
ATOM 697 C CA . ARG A 1 89 ? -37.306 29.060 43.778 1.00 42.75 89 ARG A CA 1
ATOM 698 C C . ARG A 1 89 ? -36.699 30.159 44.664 1.00 42.75 89 ARG A C 1
ATOM 700 O O . ARG A 1 89 ? -37.103 30.379 45.791 1.00 42.75 89 ARG A O 1
ATOM 707 N N . GLY A 1 90 ? -35.819 30.929 44.018 1.00 50.78 90 GLY A N 1
ATOM 708 C CA . GLY A 1 90 ? -36.017 32.355 43.741 1.00 50.78 90 GLY A CA 1
ATOM 709 C C . GLY A 1 90 ? -36.377 33.258 44.913 1.00 50.78 90 GLY A C 1
ATOM 710 O O . GLY A 1 90 ? -37.551 33.408 45.223 1.00 50.78 90 GLY A O 1
ATOM 711 N N . VAL A 1 91 ? -35.377 33.972 45.431 1.00 44.97 91 VAL A N 1
ATOM 712 C CA . VAL A 1 91 ? -35.576 35.254 46.111 1.00 44.97 91 VAL A CA 1
ATOM 713 C C . VAL A 1 91 ? -34.454 36.198 45.685 1.00 44.97 91 VAL A C 1
ATOM 715 O O . VAL A 1 91 ? -33.279 35.986 45.976 1.00 44.97 91 VAL A O 1
ATOM 718 N N . THR A 1 92 ? -34.841 37.237 44.953 1.00 51.81 92 THR A N 1
ATOM 719 C CA . THR A 1 92 ? -34.085 38.469 44.741 1.00 51.81 92 THR A CA 1
ATOM 720 C C . THR A 1 92 ? -33.893 39.158 46.090 1.00 51.81 92 THR A C 1
ATOM 722 O O . THR A 1 92 ? -34.851 39.706 46.632 1.00 51.81 92 THR A O 1
ATOM 725 N N . SER A 1 93 ? -32.679 39.123 46.644 1.00 45.22 93 SER A N 1
ATOM 726 C CA . SER A 1 93 ? -32.334 39.939 47.810 1.00 45.22 93 SER A CA 1
ATOM 727 C C . SER A 1 93 ? -31.701 41.245 47.353 1.00 45.22 93 SER A C 1
ATOM 729 O O . SER A 1 93 ? -30.734 41.280 46.589 1.00 45.22 93 SER A O 1
ATOM 731 N N . VAL A 1 94 ? -32.344 42.313 47.802 1.00 45.84 94 VAL A N 1
ATOM 732 C CA . VAL A 1 94 ? -32.042 43.710 47.555 1.00 45.84 94 VAL A CA 1
ATOM 733 C C . VAL A 1 94 ? -30.750 44.078 48.277 1.00 45.84 94 VAL A C 1
ATOM 735 O O . VAL A 1 94 ? -30.560 43.837 49.465 1.00 45.84 94 VAL A O 1
ATOM 738 N N . ARG A 1 95 ? -29.866 44.678 47.491 1.00 41.25 95 ARG A N 1
ATOM 739 C CA . ARG A 1 95 ? -28.569 45.248 47.832 1.00 41.25 95 ARG A CA 1
ATOM 740 C C . ARG A 1 95 ? -28.722 46.335 48.904 1.00 41.25 95 ARG A C 1
ATOM 742 O O . ARG A 1 95 ? -29.139 47.448 48.598 1.00 41.25 95 ARG A O 1
ATOM 749 N N . SER A 1 96 ? -28.354 46.028 50.144 1.00 47.44 96 SER A N 1
ATOM 750 C CA . SER A 1 96 ? -28.068 47.038 51.163 1.00 47.44 96 SER A CA 1
ATOM 751 C C . SER A 1 96 ? -26.669 47.609 50.908 1.00 47.44 96 SER A C 1
ATOM 753 O O . SER A 1 96 ? -25.650 46.936 51.051 1.00 47.44 96 SER A O 1
ATOM 755 N N . ASN A 1 97 ? -26.622 48.863 50.460 1.00 51.28 97 ASN A N 1
ATOM 756 C CA . ASN A 1 97 ? -25.390 49.638 50.363 1.00 51.28 97 ASN A CA 1
ATOM 757 C C . ASN A 1 97 ? -24.972 50.058 51.777 1.00 51.28 97 ASN A C 1
ATOM 759 O O . ASN A 1 97 ? -25.626 50.905 52.379 1.00 51.28 97 ASN A O 1
ATOM 763 N N . ASN A 1 98 ? -23.882 49.485 52.286 1.00 52.16 98 ASN A N 1
ATOM 764 C CA . ASN A 1 98 ? -23.216 49.960 53.494 1.00 52.16 98 ASN A CA 1
ATOM 765 C C . ASN A 1 98 ? -21.884 50.637 53.097 1.00 52.16 98 ASN A C 1
ATOM 767 O O . ASN A 1 98 ? -20.960 49.928 52.697 1.00 52.16 98 ASN A O 1
ATOM 771 N N . PRO A 1 99 ? -21.776 51.982 53.126 1.00 57.69 99 PRO A N 1
ATOM 772 C CA . PRO A 1 99 ? -20.615 52.700 52.593 1.00 57.69 99 PRO A CA 1
ATOM 773 C C . PRO A 1 99 ? -19.455 52.943 53.581 1.00 57.69 99 PRO A C 1
ATOM 775 O O . PRO A 1 99 ? -18.543 53.688 53.239 1.00 57.69 99 PRO A O 1
ATOM 778 N N . TYR A 1 100 ? -19.415 52.317 54.764 1.00 55.69 100 TYR A N 1
ATOM 779 C CA . TYR A 1 100 ? -18.326 52.550 55.729 1.00 55.69 100 TYR A CA 1
ATOM 780 C C . TYR A 1 100 ? -17.831 51.265 56.400 1.00 55.69 100 TYR A C 1
ATOM 782 O O . TYR A 1 100 ? -18.210 50.937 57.519 1.00 55.69 100 TYR 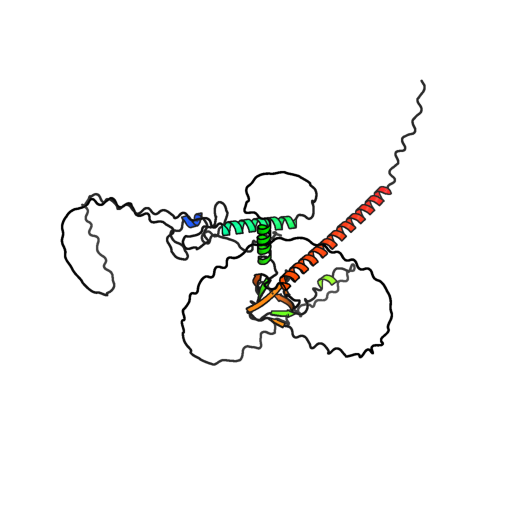A O 1
ATOM 790 N N . ALA A 1 101 ? -16.943 50.542 55.717 1.00 49.78 101 ALA A N 1
ATOM 791 C CA . ALA A 1 101 ? -16.067 49.550 56.341 1.00 49.78 101 ALA A CA 1
ATOM 792 C C . ALA A 1 101 ? -14.770 49.417 55.527 1.00 49.78 101 ALA A C 1
ATOM 794 O O . ALA A 1 101 ? -14.557 48.454 54.792 1.00 49.78 101 ALA A O 1
ATOM 795 N N . ALA A 1 102 ? -13.899 50.421 55.639 1.00 55.34 102 ALA A N 1
ATOM 796 C CA . ALA A 1 102 ? -12.508 50.321 55.217 1.00 55.34 102 ALA A CA 1
ATOM 797 C C . ALA A 1 102 ? -11.746 49.483 56.256 1.00 55.34 102 ALA A C 1
ATOM 799 O O . ALA A 1 102 ? -11.165 50.014 57.196 1.00 55.34 102 ALA A O 1
ATOM 800 N N . ALA A 1 103 ? -11.793 48.160 56.116 1.00 53.66 103 ALA A N 1
ATOM 801 C CA . ALA A 1 103 ? -10.948 47.246 56.872 1.00 53.66 103 ALA A CA 1
ATOM 802 C C . ALA A 1 103 ? -10.278 46.279 55.897 1.00 53.66 103 ALA A C 1
ATOM 804 O O . ALA A 1 103 ? -10.934 45.657 55.061 1.00 53.66 103 ALA A O 1
ATOM 805 N N . HIS A 1 104 ? -8.952 46.220 55.994 1.00 57.00 104 HIS A N 1
ATOM 806 C CA . HIS A 1 104 ? -8.016 45.443 55.192 1.00 57.00 104 HIS A CA 1
ATOM 807 C C . HIS A 1 104 ? -8.525 44.030 54.873 1.00 57.00 104 HIS A C 1
ATOM 809 O O . HIS A 1 104 ? -8.320 43.082 55.627 1.00 57.00 104 HIS A O 1
ATOM 815 N N . THR A 1 105 ? -9.172 43.880 53.720 1.00 51.28 105 THR A N 1
ATOM 816 C CA . THR A 1 105 ? -9.504 42.579 53.149 1.00 51.28 105 THR A CA 1
ATOM 817 C C . THR A 1 105 ? -8.219 42.045 52.536 1.00 51.28 105 THR A C 1
ATOM 819 O O . THR A 1 105 ? -7.859 42.367 51.405 1.00 51.28 105 THR A O 1
ATOM 822 N N . THR A 1 106 ? -7.477 41.258 53.310 1.00 62.34 106 THR A N 1
ATOM 823 C CA . THR A 1 106 ? -6.418 40.403 52.782 1.00 62.34 106 THR A CA 1
ATOM 824 C C . THR A 1 106 ? -7.078 39.422 51.821 1.00 62.34 106 THR A C 1
ATOM 826 O O . THR A 1 106 ? -7.650 38.410 52.215 1.00 62.34 106 THR A O 1
ATOM 829 N N . THR A 1 107 ? -7.086 39.768 50.532 1.00 67.00 107 THR A N 1
ATOM 830 C CA . THR A 1 107 ? -7.656 38.910 49.496 1.00 67.00 107 THR A CA 1
ATOM 831 C C . THR A 1 107 ? -6.957 37.551 49.571 1.00 67.00 107 THR A C 1
ATOM 833 O O . THR A 1 107 ? -5.726 37.516 49.454 1.00 67.00 107 THR A O 1
ATOM 836 N N . PRO A 1 108 ? -7.689 36.444 49.788 1.00 73.06 108 PRO A N 1
ATOM 837 C CA . PRO A 1 108 ? -7.090 35.121 49.884 1.00 73.06 108 PRO A CA 1
ATOM 838 C C . PRO A 1 108 ? -6.290 34.840 48.609 1.00 73.06 108 PRO A C 1
ATOM 840 O O . PRO A 1 108 ? -6.795 35.015 47.495 1.00 73.06 108 PRO A O 1
ATOM 843 N N . ARG A 1 109 ? -5.016 34.455 48.766 1.00 73.94 109 ARG A N 1
ATOM 844 C CA . ARG A 1 109 ? -4.138 34.130 47.635 1.00 73.94 109 ARG A CA 1
ATOM 845 C C . ARG A 1 109 ? -4.782 32.992 46.845 1.00 73.94 109 ARG A C 1
ATOM 847 O O . ARG A 1 109 ? -5.006 31.912 47.386 1.00 73.94 109 ARG A O 1
ATOM 854 N N . LYS A 1 110 ? -5.112 33.248 45.575 1.00 78.88 110 LYS A N 1
ATOM 855 C CA . LYS A 1 110 ? -5.631 32.210 44.679 1.00 78.88 110 LYS A CA 1
ATOM 856 C C . LYS A 1 110 ? -4.581 31.097 44.572 1.00 78.88 110 LYS A C 1
ATOM 858 O O . LYS A 1 110 ? -3.409 31.427 44.387 1.00 78.88 110 LYS A O 1
ATOM 863 N N . PRO A 1 111 ? -4.972 29.816 44.686 1.00 80.88 111 PRO A N 1
ATOM 864 C CA . PRO A 1 111 ? -4.043 28.709 44.516 1.00 80.88 111 PRO A CA 1
ATOM 865 C C . PRO A 1 111 ? -3.389 28.805 43.135 1.00 80.88 111 PRO A C 1
ATOM 867 O O . PRO A 1 111 ? -4.076 28.890 42.112 1.00 80.88 111 PRO A O 1
ATOM 870 N N . THR A 1 112 ? -2.058 28.840 43.116 1.00 87.38 112 THR A N 1
ATOM 871 C CA . THR A 1 112 ? -1.278 28.834 41.880 1.00 87.38 112 THR A CA 1
ATOM 872 C C . THR A 1 112 ? -1.462 27.475 41.213 1.00 87.38 112 THR A C 1
ATOM 874 O O . THR A 1 112 ? -1.255 26.434 41.833 1.00 87.38 112 THR A O 1
ATOM 877 N N . THR A 1 113 ? -1.898 27.481 39.956 1.00 90.69 113 THR A N 1
ATOM 878 C CA . THR A 1 113 ? -2.051 26.264 39.151 1.00 90.69 113 THR A CA 1
ATOM 879 C C . THR A 1 113 ? -0.935 26.235 38.124 1.00 90.69 113 THR A C 1
ATOM 881 O O . THR A 1 113 ? -0.779 27.185 37.359 1.00 90.69 113 THR A O 1
ATOM 884 N N . GLU A 1 114 ? -0.148 25.164 38.125 1.00 91.31 114 GLU A N 1
ATOM 885 C CA . GLU A 1 114 ? 0.948 24.970 37.176 1.00 91.31 114 GLU A CA 1
ATOM 886 C C . GLU A 1 114 ? 0.551 23.884 36.160 1.00 91.31 114 GLU A C 1
ATOM 888 O O . GLU A 1 114 ? -0.052 22.875 36.553 1.00 91.31 114 GLU A O 1
ATOM 893 N N . PRO A 1 115 ? 0.793 24.081 34.850 1.00 91.38 115 PRO A N 1
ATOM 894 C CA . PRO A 1 115 ? 0.506 23.058 33.850 1.00 91.38 115 PRO A CA 1
ATOM 895 C C . PRO A 1 115 ? 1.401 21.834 34.066 1.00 91.38 115 PRO A C 1
ATOM 897 O O . PRO A 1 115 ? 2.596 21.966 34.320 1.00 91.38 115 PRO A O 1
ATOM 900 N N . LEU A 1 116 ? 0.836 20.634 33.929 1.00 91.44 116 LEU A N 1
ATOM 901 C CA . LEU A 1 116 ? 1.615 19.401 34.032 1.00 91.44 116 LEU A CA 1
ATOM 902 C C . LEU A 1 116 ? 2.642 19.312 32.888 1.00 91.44 116 LEU A C 1
ATOM 904 O O . LEU A 1 116 ? 2.284 19.576 31.734 1.00 91.44 116 LEU A O 1
ATOM 908 N N . PRO A 1 117 ? 3.895 18.898 33.157 1.00 93.12 117 PRO A N 1
ATOM 909 C CA . PRO A 1 117 ? 4.831 18.559 32.096 1.00 93.12 117 PRO A CA 1
ATOM 910 C C . PRO A 1 117 ? 4.311 17.318 31.361 1.00 93.12 117 PRO A C 1
ATOM 912 O O . PRO A 1 117 ? 4.236 16.228 31.926 1.00 93.12 117 PRO A O 1
ATOM 915 N N . LEU A 1 118 ? 3.908 17.491 30.102 1.00 95.00 118 LEU A N 1
ATOM 916 C CA . LEU A 1 118 ? 3.382 16.403 29.278 1.00 95.00 118 LEU A CA 1
ATOM 917 C C . LEU A 1 118 ? 4.513 15.787 28.442 1.00 95.00 118 LEU A C 1
ATOM 919 O O . LEU A 1 118 ? 5.159 16.520 27.686 1.00 95.00 118 LEU A O 1
ATOM 923 N N . PRO A 1 119 ? 4.762 14.470 28.544 1.00 95.44 119 PRO A N 1
ATOM 924 C CA . PRO A 1 119 ? 5.810 13.816 27.770 1.00 95.44 119 PRO A CA 1
ATOM 925 C C . PRO A 1 119 ? 5.459 13.755 26.275 1.00 95.44 119 PRO A C 1
ATOM 927 O O . PRO A 1 119 ? 4.286 13.703 25.884 1.00 95.44 119 PRO A O 1
ATOM 930 N N . LYS A 1 120 ? 6.499 13.734 25.429 1.00 96.69 120 LYS A N 1
ATOM 931 C CA . LYS A 1 120 ? 6.366 13.496 23.984 1.00 96.69 120 LYS A CA 1
ATOM 932 C C . LYS A 1 120 ? 5.881 12.065 23.732 1.00 96.69 120 LYS A C 1
ATOM 934 O O . LYS A 1 120 ? 6.336 11.136 24.396 1.00 96.69 120 LYS A O 1
ATOM 939 N N . ASN A 1 121 ? 5.014 11.866 22.741 1.00 94.12 121 ASN A N 1
ATOM 940 C CA . ASN A 1 121 ? 4.661 10.526 22.276 1.00 94.12 121 ASN A CA 1
ATOM 941 C C . ASN A 1 121 ? 5.742 10.011 21.311 1.00 94.12 121 ASN A C 1
ATOM 943 O O . ASN A 1 121 ? 5.653 10.210 20.100 1.00 94.12 121 ASN A O 1
ATOM 947 N N . LEU A 1 122 ? 6.777 9.375 21.867 1.00 92.81 122 LEU A N 1
ATOM 948 C CA . LEU A 1 122 ? 7.923 8.865 21.105 1.00 92.81 122 LEU A CA 1
ATOM 949 C C . LEU A 1 122 ? 7.522 7.829 20.046 1.00 92.81 122 LEU A C 1
ATOM 951 O O . LEU A 1 122 ? 8.137 7.781 18.989 1.00 92.81 122 LEU A O 1
ATOM 955 N N . VAL A 1 123 ? 6.462 7.051 20.291 1.00 91.75 123 VAL A N 1
ATOM 956 C CA . VAL A 1 123 ? 5.974 6.044 19.336 1.00 91.75 123 VAL A CA 1
ATOM 957 C C . VAL A 1 123 ? 5.413 6.713 18.081 1.00 91.75 123 VAL A C 1
ATOM 959 O O . VAL A 1 123 ? 5.769 6.333 16.970 1.00 91.75 123 VAL A O 1
ATOM 962 N N . LEU A 1 124 ? 4.572 7.742 18.241 1.00 90.69 124 LEU A N 1
ATOM 963 C CA . LEU A 1 124 ? 4.053 8.496 17.095 1.00 90.69 124 LEU A CA 1
ATOM 964 C C . LEU A 1 124 ? 5.165 9.252 16.362 1.00 90.69 124 LEU A C 1
ATOM 966 O O . LEU A 1 124 ? 5.143 9.313 15.137 1.00 90.69 124 LEU A O 1
ATOM 970 N N . LEU A 1 125 ? 6.141 9.799 17.091 1.00 92.00 125 LEU A N 1
ATOM 971 C CA . LEU A 1 125 ? 7.310 10.444 16.489 1.00 92.00 125 LEU A CA 1
ATOM 972 C C . LEU A 1 125 ? 8.115 9.463 15.621 1.00 92.00 125 LEU A C 1
ATOM 974 O O . LEU A 1 125 ? 8.368 9.771 14.462 1.00 92.00 125 LEU A O 1
ATOM 978 N N . ALA A 1 126 ? 8.412 8.265 16.131 1.00 90.38 126 ALA A N 1
ATOM 979 C CA . ALA A 1 126 ? 9.139 7.232 15.391 1.00 90.38 126 ALA A CA 1
ATOM 980 C C . ALA A 1 126 ? 8.368 6.721 14.160 1.00 90.38 126 ALA A C 1
ATOM 982 O O . ALA A 1 126 ? 8.959 6.484 13.107 1.00 90.38 126 ALA A O 1
ATOM 983 N N . LEU A 1 127 ? 7.039 6.583 14.259 1.00 88.44 127 LEU A N 1
ATOM 984 C CA . LEU A 1 127 ? 6.191 6.220 13.118 1.00 88.44 127 LEU A CA 1
ATOM 985 C C . LEU A 1 127 ? 6.208 7.297 12.029 1.00 88.44 127 LEU A C 1
ATOM 987 O O . LEU A 1 127 ? 6.325 6.971 10.848 1.00 88.44 127 LEU A O 1
ATOM 991 N N . MET A 1 128 ? 6.117 8.574 12.414 1.00 88.62 128 MET A N 1
ATOM 992 C CA . MET A 1 128 ? 6.219 9.688 11.469 1.00 88.62 128 MET A CA 1
ATOM 993 C C . MET A 1 128 ? 7.589 9.718 10.789 1.00 88.62 128 MET A C 1
ATOM 995 O O . MET A 1 128 ? 7.652 9.822 9.566 1.00 88.62 128 MET A O 1
ATOM 999 N N . GLU A 1 129 ? 8.669 9.554 11.550 1.00 89.56 129 GLU A N 1
ATOM 1000 C CA . GLU A 1 129 ? 10.035 9.501 11.022 1.00 89.56 129 GLU A CA 1
ATOM 1001 C C . GLU A 1 129 ? 10.216 8.339 10.036 1.00 89.56 129 GLU A C 1
ATOM 1003 O O . GLU A 1 129 ? 10.623 8.548 8.894 1.00 89.56 129 GLU A O 1
ATOM 1008 N N . SER A 1 130 ? 9.781 7.135 10.414 1.00 84.88 130 SER A N 1
ATOM 1009 C CA . SER A 1 130 ? 9.829 5.949 9.548 1.00 84.88 130 SER A CA 1
ATOM 1010 C C . SER A 1 130 ? 9.033 6.153 8.257 1.00 84.88 130 SER A C 1
ATOM 1012 O O . SER A 1 130 ? 9.471 5.768 7.174 1.00 84.88 130 SER A O 1
ATOM 1014 N N . SER A 1 131 ? 7.867 6.801 8.345 1.00 82.31 131 SER A N 1
ATOM 1015 C CA . SER A 1 131 ? 7.033 7.090 7.177 1.00 82.31 131 SER A CA 1
ATOM 1016 C C . SER A 1 131 ? 7.662 8.117 6.228 1.00 82.31 131 SER A C 1
ATOM 1018 O O . SER A 1 131 ? 7.530 7.994 5.006 1.00 82.31 131 SER A O 1
ATOM 1020 N N . ALA A 1 132 ? 8.394 9.097 6.769 1.00 82.19 132 ALA A N 1
ATOM 1021 C CA . ALA A 1 132 ? 9.137 10.073 5.981 1.00 82.19 132 ALA A CA 1
ATOM 1022 C C . ALA A 1 132 ? 10.304 9.404 5.240 1.00 82.19 132 ALA A C 1
ATOM 1024 O O . ALA A 1 132 ? 10.484 9.648 4.045 1.00 82.19 132 ALA A O 1
ATOM 1025 N N . VAL A 1 133 ? 11.028 8.499 5.911 1.00 79.12 133 VAL A N 1
ATOM 1026 C CA . VAL A 1 133 ? 12.101 7.700 5.300 1.00 79.12 133 VAL A CA 1
ATOM 1027 C C . VAL A 1 133 ? 11.549 6.807 4.189 1.00 79.12 133 VAL A C 1
ATOM 1029 O O . VAL A 1 133 ? 12.042 6.861 3.065 1.00 79.12 133 VAL A O 1
ATOM 1032 N N . ALA A 1 134 ? 10.467 6.066 4.444 1.00 74.31 134 ALA A N 1
ATOM 1033 C CA . ALA A 1 134 ? 9.826 5.223 3.431 1.00 74.31 134 ALA A CA 1
ATOM 1034 C C . ALA A 1 134 ? 9.380 6.034 2.198 1.00 74.31 134 ALA A C 1
ATOM 1036 O O . ALA A 1 134 ? 9.555 5.606 1.056 1.00 74.31 134 ALA A O 1
ATOM 1037 N N . SER A 1 135 ? 8.863 7.246 2.418 1.00 74.56 135 SER A N 1
ATOM 1038 C CA . SER A 1 135 ? 8.472 8.159 1.338 1.00 74.56 135 SER A CA 1
ATOM 1039 C C . SER A 1 135 ? 9.673 8.687 0.543 1.00 74.56 135 SER A C 1
ATOM 1041 O O . SER A 1 135 ? 9.556 8.932 -0.659 1.00 74.56 135 SER A O 1
ATOM 1043 N N . ALA A 1 136 ? 10.828 8.876 1.188 1.00 72.56 136 ALA A N 1
ATOM 1044 C CA . ALA A 1 136 ? 12.065 9.284 0.527 1.00 72.56 136 ALA A CA 1
ATOM 1045 C C . ALA A 1 136 ? 12.664 8.146 -0.316 1.00 72.56 136 ALA A C 1
ATOM 1047 O O . ALA A 1 136 ? 13.020 8.378 -1.473 1.00 72.56 136 ALA A O 1
ATOM 1048 N N . VAL A 1 137 ? 12.688 6.918 0.215 1.00 71.94 137 VAL A N 1
ATOM 1049 C CA . VAL A 1 137 ? 13.156 5.723 -0.509 1.00 71.94 137 VAL A CA 1
ATOM 1050 C C . VAL A 1 137 ? 12.309 5.487 -1.758 1.00 71.94 137 VAL A C 1
ATOM 1052 O O . VAL A 1 137 ? 12.849 5.352 -2.852 1.00 71.94 137 VAL A O 1
ATOM 1055 N N . ASN A 1 138 ? 10.980 5.554 -1.640 1.00 61.50 138 ASN A N 1
ATOM 1056 C CA . ASN A 1 138 ? 10.095 5.339 -2.786 1.00 61.50 138 ASN A CA 1
ATOM 1057 C C . ASN A 1 138 ? 10.266 6.422 -3.877 1.00 61.50 138 ASN A C 1
ATOM 1059 O O . ASN A 1 138 ? 10.170 6.147 -5.074 1.00 61.50 138 ASN A O 1
ATOM 1063 N N . LYS A 1 139 ? 10.604 7.665 -3.492 1.00 64.62 139 LYS A N 1
ATOM 1064 C CA . LYS A 1 139 ? 10.971 8.715 -4.461 1.00 64.62 139 LYS A CA 1
ATOM 1065 C C . LYS A 1 139 ? 12.265 8.378 -5.203 1.00 64.62 139 LYS A C 1
ATOM 1067 O O . LYS A 1 139 ? 12.308 8.585 -6.415 1.00 64.62 139 LYS A O 1
ATOM 1072 N N . GLN A 1 140 ? 13.271 7.841 -4.512 1.00 56.09 140 GLN A N 1
ATOM 1073 C CA . GLN A 1 140 ? 14.555 7.457 -5.109 1.00 56.09 140 GLN A CA 1
ATOM 1074 C C . GLN A 1 140 ? 14.438 6.242 -6.037 1.00 56.09 140 GLN A C 1
ATOM 1076 O O . GLN A 1 140 ? 15.034 6.234 -7.116 1.00 56.09 140 GLN A O 1
ATOM 1081 N N . SER A 1 141 ? 13.593 5.265 -5.697 1.00 54.34 141 SER A N 1
ATOM 1082 C CA . SER A 1 141 ? 13.299 4.123 -6.574 1.00 54.34 141 SER A CA 1
ATOM 1083 C C . SER A 1 141 ? 12.681 4.546 -7.914 1.00 54.34 141 SER A C 1
ATOM 1085 O O . SER A 1 141 ? 12.887 3.873 -8.917 1.00 54.34 141 SER A O 1
ATOM 1087 N N . SER A 1 142 ? 11.998 5.697 -7.975 1.00 48.28 142 SER A N 1
ATOM 1088 C CA . SER A 1 142 ? 11.426 6.221 -9.227 1.00 48.28 142 SER A CA 1
ATOM 1089 C C . SER A 1 142 ? 12.410 6.986 -10.129 1.00 48.28 142 SER A C 1
ATOM 1091 O O . SER A 1 142 ? 12.043 7.331 -11.251 1.00 48.28 142 SER A O 1
ATOM 1093 N N . CYS A 1 143 ? 13.640 7.275 -9.677 1.00 40.94 143 CYS A N 1
ATOM 1094 C CA . CYS A 1 143 ? 14.618 8.058 -10.451 1.00 40.94 143 CYS A CA 1
ATOM 1095 C C . CYS A 1 143 ? 15.989 7.393 -10.666 1.00 40.94 143 CYS A C 1
ATOM 1097 O O . CYS A 1 143 ? 16.809 7.949 -11.392 1.00 40.94 143 CYS A O 1
ATOM 1099 N N . ASN A 1 144 ? 16.237 6.193 -10.133 1.00 38.22 144 ASN A N 1
ATOM 1100 C CA . ASN A 1 144 ? 17.540 5.517 -10.242 1.00 38.22 144 ASN A CA 1
ATOM 1101 C C . ASN A 1 144 ? 17.723 4.608 -11.475 1.00 38.22 144 ASN A C 1
ATOM 1103 O O . ASN A 1 144 ? 18.547 3.700 -11.458 1.00 38.22 144 ASN A O 1
ATOM 1107 N N . ALA A 1 145 ? 17.048 4.895 -12.592 1.00 40.38 145 ALA A N 1
ATOM 1108 C CA . ALA A 1 145 ? 17.338 4.232 -13.871 1.00 40.38 145 ALA A CA 1
ATOM 1109 C C . ALA A 1 145 ? 18.565 4.816 -14.615 1.00 40.38 145 ALA A C 1
ATOM 1111 O O . ALA A 1 145 ? 18.863 4.395 -15.733 1.00 40.38 145 ALA A O 1
ATOM 1112 N N . CYS A 1 146 ? 19.289 5.794 -14.055 1.00 35.16 146 CYS A N 1
ATOM 1113 C CA . CYS A 1 146 ? 20.411 6.408 -14.772 1.00 35.16 146 CYS A CA 1
ATOM 1114 C C . CYS A 1 146 ? 21.454 7.100 -13.883 1.00 35.16 146 CYS A C 1
ATOM 1116 O O . CYS A 1 146 ? 21.584 8.314 -13.972 1.00 35.16 146 CYS A O 1
ATOM 1118 N N . THR A 1 147 ? 22.217 6.374 -13.055 1.00 38.66 147 THR A N 1
ATOM 1119 C CA . THR A 1 147 ? 23.645 6.678 -12.759 1.00 38.66 147 THR A CA 1
ATOM 1120 C C . THR A 1 147 ? 24.233 5.658 -11.779 1.00 38.66 147 THR A C 1
ATOM 1122 O O . THR A 1 147 ? 24.282 5.865 -10.573 1.00 38.66 147 THR A O 1
ATOM 1125 N N . SER A 1 148 ? 24.710 4.535 -12.309 1.00 40.22 148 SER A N 1
ATOM 1126 C CA . SER A 1 148 ? 25.702 3.697 -11.631 1.00 40.22 148 SER A CA 1
ATOM 1127 C C . SER A 1 148 ? 27.065 4.208 -12.082 1.00 40.22 148 SER A C 1
ATOM 1129 O O . SER A 1 148 ? 27.399 4.022 -13.246 1.00 40.22 148 SER A O 1
ATOM 1131 N N . ASN A 1 149 ? 27.760 4.949 -11.221 1.00 48.59 149 ASN A N 1
ATOM 1132 C CA . ASN A 1 149 ? 29.212 5.165 -11.214 1.00 48.59 149 ASN A CA 1
ATOM 1133 C C . ASN A 1 149 ? 29.514 6.171 -10.099 1.00 48.59 149 ASN A C 1
ATOM 1135 O O . ASN A 1 149 ? 29.328 7.371 -10.293 1.00 48.59 149 ASN A O 1
ATOM 1139 N N . ASN A 1 150 ? 29.923 5.683 -8.931 1.00 39.00 150 ASN A N 1
ATOM 1140 C CA . ASN A 1 150 ? 31.137 6.167 -8.277 1.00 39.00 150 ASN A CA 1
ATOM 1141 C C . ASN A 1 150 ? 31.367 5.415 -6.972 1.00 39.00 150 ASN A C 1
ATOM 1143 O O . ASN A 1 150 ? 30.582 5.502 -6.028 1.00 39.00 150 ASN A O 1
ATOM 1147 N N . ASP A 1 151 ? 32.496 4.722 -6.974 1.00 47.91 151 ASP A N 1
ATOM 1148 C CA . ASP A 1 151 ? 33.301 4.405 -5.812 1.00 47.91 151 ASP A CA 1
ATOM 1149 C C . ASP A 1 151 ? 33.467 5.660 -4.946 1.00 47.91 151 ASP A C 1
ATOM 1151 O O . ASP A 1 151 ? 33.797 6.731 -5.460 1.00 47.91 151 ASP A O 1
ATOM 1155 N N . ASN A 1 152 ? 33.225 5.544 -3.643 1.00 48.72 152 ASN A N 1
ATOM 1156 C CA . ASN A 1 152 ? 33.920 6.367 -2.662 1.00 48.72 152 ASN A CA 1
ATOM 1157 C C . ASN A 1 152 ? 33.826 5.720 -1.285 1.00 48.72 152 ASN A C 1
ATOM 1159 O O . ASN A 1 152 ? 32.795 5.768 -0.609 1.00 48.72 152 ASN A O 1
ATOM 1163 N N . ASP A 1 153 ? 34.963 5.145 -0.913 1.00 47.53 153 ASP A N 1
ATOM 1164 C CA . ASP A 1 153 ? 35.416 4.940 0.448 1.00 47.53 153 ASP A CA 1
ATOM 1165 C C . ASP A 1 153 ? 35.170 6.206 1.276 1.00 47.53 153 ASP A C 1
ATOM 1167 O O . ASP A 1 153 ? 35.601 7.302 0.905 1.00 47.53 153 ASP A O 1
ATOM 1171 N N . ASN A 1 154 ? 34.479 6.075 2.405 1.00 52.44 154 ASN A N 1
ATOM 1172 C CA . ASN A 1 154 ? 34.642 7.053 3.467 1.00 52.44 154 ASN A CA 1
ATOM 1173 C C . ASN A 1 154 ? 34.417 6.400 4.827 1.00 52.44 154 ASN A C 1
ATOM 1175 O O . ASN A 1 154 ? 33.289 6.171 5.269 1.00 52.44 154 ASN A O 1
ATOM 1179 N N . ASP A 1 155 ? 35.547 6.110 5.460 1.00 52.38 155 ASP A N 1
ATOM 1180 C CA . ASP A 1 155 ? 35.684 5.729 6.851 1.00 52.38 155 ASP A CA 1
ATOM 1181 C C . ASP A 1 155 ? 35.111 6.849 7.731 1.00 52.38 155 ASP A C 1
ATOM 1183 O O . ASP A 1 155 ? 35.701 7.922 7.866 1.00 52.38 155 ASP A O 1
ATOM 1187 N N . ASN A 1 156 ? 33.941 6.625 8.328 1.00 51.56 156 ASN A N 1
ATOM 1188 C CA . ASN A 1 156 ? 33.430 7.493 9.384 1.00 51.56 156 ASN A CA 1
ATOM 1189 C C . ASN A 1 156 ? 33.146 6.662 10.632 1.00 51.56 156 ASN A C 1
ATOM 1191 O O . ASN A 1 156 ? 32.051 6.140 10.848 1.00 51.56 156 ASN A O 1
ATOM 1195 N N . GLU A 1 157 ? 34.195 6.523 11.433 1.00 54.53 157 GLU A N 1
ATOM 1196 C CA . GLU A 1 157 ? 34.169 5.913 12.748 1.00 54.53 157 GLU A CA 1
ATOM 1197 C C . GLU A 1 157 ? 33.462 6.833 13.752 1.00 54.53 157 GLU A C 1
ATOM 1199 O O . GLU A 1 157 ? 33.830 7.992 13.938 1.00 54.53 157 GLU A O 1
ATOM 1204 N N . GLY A 1 158 ? 32.492 6.270 14.473 1.00 54.16 158 GLY A N 1
ATOM 1205 C CA . GLY A 1 158 ? 32.110 6.761 15.793 1.00 54.16 158 GLY A CA 1
ATOM 1206 C C . GLY A 1 158 ? 30.718 7.372 15.891 1.00 54.16 158 GLY A C 1
ATOM 1207 O O . GLY A 1 158 ? 30.562 8.588 15.931 1.00 54.16 158 GLY A O 1
ATOM 1208 N N . SER A 1 159 ? 29.702 6.534 16.100 1.00 43.53 159 SER A N 1
ATOM 1209 C CA . SER A 1 159 ? 28.560 6.943 16.920 1.00 43.53 159 SER A CA 1
ATOM 1210 C C . SER A 1 159 ? 27.840 5.729 17.494 1.00 43.53 159 SER A C 1
ATOM 1212 O O . SER A 1 159 ? 27.557 4.757 16.802 1.00 43.53 159 SER A O 1
ATOM 1214 N N . ALA A 1 160 ? 27.595 5.775 18.797 1.00 49.69 160 ALA A N 1
ATOM 1215 C CA . ALA A 1 160 ? 27.031 4.700 19.590 1.00 49.69 160 ALA A CA 1
ATOM 1216 C C . ALA A 1 160 ? 25.604 4.328 19.143 1.00 49.69 160 ALA A C 1
ATOM 1218 O O . ALA A 1 160 ? 24.652 5.033 19.469 1.00 49.69 160 ALA A O 1
ATOM 1219 N N . SER A 1 161 ? 25.435 3.176 18.490 1.00 47.06 161 SER A N 1
ATOM 1220 C CA . SER A 1 161 ? 24.118 2.574 18.240 1.00 47.06 161 SER A CA 1
ATOM 1221 C C . SER A 1 161 ? 24.070 1.116 18.715 1.00 47.06 161 SER A C 1
ATOM 1223 O O . SER A 1 161 ? 23.883 0.168 17.965 1.00 47.06 161 SER A O 1
ATOM 1225 N N . ALA A 1 162 ? 24.165 0.914 20.032 1.00 52.69 162 ALA A N 1
ATOM 1226 C CA . ALA A 1 162 ? 23.998 -0.404 20.664 1.00 52.69 162 ALA A CA 1
ATOM 1227 C C . ALA A 1 162 ? 22.557 -0.981 20.584 1.00 52.69 162 ALA A C 1
ATOM 1229 O O . ALA A 1 162 ? 22.253 -1.961 21.261 1.00 52.69 162 ALA A O 1
ATOM 1230 N N . TYR A 1 163 ? 21.673 -0.386 19.775 1.00 51.16 163 TYR A N 1
ATOM 1231 C CA . TYR A 1 163 ? 20.293 -0.829 19.544 1.00 51.16 163 TYR A CA 1
ATOM 1232 C C . TYR A 1 163 ? 19.908 -0.890 18.060 1.00 51.16 163 TYR A C 1
ATOM 1234 O O . TYR A 1 163 ? 18.736 -1.084 17.759 1.00 51.16 163 TYR A O 1
ATOM 1242 N N . ASP A 1 164 ? 20.866 -0.741 17.145 1.00 54.00 164 ASP A N 1
ATOM 1243 C CA . ASP A 1 164 ? 20.604 -0.789 15.707 1.00 54.00 164 ASP A CA 1
ATOM 1244 C C . ASP A 1 164 ? 21.153 -2.098 15.142 1.00 54.00 164 ASP A C 1
ATOM 1246 O O . ASP A 1 164 ? 22.190 -2.153 14.484 1.00 54.00 164 ASP A O 1
ATOM 1250 N N . SER A 1 165 ? 20.506 -3.206 15.514 1.00 68.50 165 SER A N 1
ATOM 1251 C CA . SER A 1 165 ? 20.736 -4.440 14.772 1.00 68.50 165 SER A CA 1
ATOM 1252 C C . SER A 1 165 ? 20.053 -4.261 13.420 1.00 68.50 165 SER A C 1
ATOM 1254 O O . SER A 1 165 ? 18.847 -4.025 13.378 1.00 68.50 165 SER A O 1
ATOM 1256 N N . GLU A 1 166 ? 20.807 -4.335 12.320 1.00 73.62 166 GLU A N 1
ATOM 1257 C CA . GLU A 1 166 ? 20.281 -4.199 10.947 1.00 73.62 166 GLU A CA 1
ATOM 1258 C C . GLU A 1 166 ? 19.040 -5.089 10.710 1.00 73.62 166 GLU A C 1
ATOM 1260 O O . GLU A 1 166 ? 18.116 -4.738 9.970 1.00 73.62 166 GLU A O 1
ATOM 1265 N N . ASP A 1 167 ? 18.967 -6.212 11.431 1.00 75.31 167 ASP A N 1
ATOM 1266 C CA . ASP A 1 167 ? 17.832 -7.129 11.472 1.00 75.31 167 ASP A CA 1
ATOM 1267 C C . ASP A 1 167 ? 16.517 -6.487 11.948 1.00 75.31 167 ASP A C 1
ATOM 1269 O O . ASP A 1 167 ? 15.439 -6.880 11.494 1.00 75.31 167 ASP A O 1
ATOM 1273 N N . ASP A 1 168 ? 16.555 -5.539 12.883 1.00 76.25 168 ASP A N 1
ATOM 1274 C CA . ASP A 1 168 ? 15.352 -4.897 13.416 1.00 76.25 168 ASP A CA 1
ATOM 1275 C C . ASP A 1 168 ? 14.786 -3.869 12.440 1.00 76.25 168 ASP A C 1
ATOM 1277 O O . ASP A 1 168 ? 13.565 -3.821 12.256 1.00 76.25 168 ASP A O 1
ATOM 1281 N N . TYR A 1 169 ? 15.646 -3.138 11.725 1.00 76.88 169 TYR A N 1
ATOM 1282 C CA . TYR A 1 169 ? 15.201 -2.265 10.640 1.00 76.88 169 TYR A CA 1
ATOM 1283 C C . TYR A 1 169 ? 14.536 -3.076 9.521 1.00 76.88 169 TYR A C 1
ATOM 1285 O O . TYR A 1 169 ? 13.420 -2.759 9.105 1.00 76.88 169 TYR A O 1
ATOM 1293 N N . ALA A 1 170 ? 15.149 -4.193 9.108 1.00 74.25 170 ALA A N 1
ATOM 1294 C CA . ALA A 1 170 ? 14.583 -5.085 8.096 1.00 74.25 170 ALA A CA 1
ATOM 1295 C C . ALA A 1 170 ? 13.215 -5.662 8.514 1.00 74.25 170 ALA A C 1
ATOM 1297 O O . ALA A 1 170 ? 12.295 -5.757 7.697 1.00 74.25 170 ALA A O 1
ATOM 1298 N N . LYS A 1 171 ? 13.033 -6.009 9.797 1.00 77.38 171 LYS A N 1
ATOM 1299 C CA . LYS A 1 171 ? 11.734 -6.467 10.329 1.00 77.38 171 LYS A CA 1
ATOM 1300 C C . LYS A 1 171 ? 10.682 -5.363 10.319 1.00 77.38 171 LYS A C 1
ATOM 1302 O O . LYS A 1 171 ? 9.530 -5.639 9.978 1.00 77.38 171 LYS A O 1
ATOM 1307 N N . VAL A 1 172 ? 11.051 -4.138 10.699 1.00 76.19 172 VAL A N 1
ATOM 1308 C CA . VAL A 1 172 ? 10.135 -2.989 10.681 1.00 76.19 172 VAL A CA 1
ATOM 1309 C C . VAL A 1 172 ? 9.732 -2.668 9.247 1.00 76.19 172 VAL A C 1
ATOM 1311 O O . VAL A 1 172 ? 8.539 -2.552 8.974 1.00 76.19 172 VAL A O 1
ATOM 1314 N N . GLN A 1 173 ? 10.689 -2.617 8.321 1.00 74.56 173 GLN A N 1
ATOM 1315 C CA . GLN A 1 173 ? 10.424 -2.379 6.907 1.00 74.56 173 GLN A CA 1
ATOM 1316 C C . GLN A 1 173 ? 9.501 -3.456 6.321 1.00 74.56 173 GLN A C 1
ATOM 1318 O O . GLN A 1 173 ? 8.477 -3.122 5.727 1.00 74.56 173 GLN A O 1
ATOM 1323 N N . ALA A 1 174 ? 9.771 -4.736 6.593 1.00 71.56 174 ALA A N 1
ATOM 1324 C CA . ALA A 1 174 ? 8.889 -5.828 6.188 1.00 71.56 174 ALA A CA 1
ATOM 1325 C C . ALA A 1 174 ? 7.479 -5.697 6.799 1.00 71.56 174 ALA A C 1
ATOM 1327 O O . ALA A 1 174 ? 6.482 -5.983 6.138 1.00 71.56 174 ALA A O 1
ATOM 1328 N N . GLY A 1 175 ? 7.367 -5.245 8.053 1.00 75.25 175 GLY A N 1
ATOM 1329 C CA . GLY A 1 175 ? 6.083 -4.969 8.700 1.00 75.25 175 GLY A CA 1
ATOM 1330 C C . GLY A 1 175 ? 5.304 -3.843 8.013 1.00 75.25 175 GLY A C 1
ATOM 1331 O O . GLY A 1 175 ? 4.104 -3.982 7.772 1.00 75.25 175 GLY A O 1
ATOM 1332 N N . VAL A 1 176 ? 5.987 -2.756 7.648 1.00 77.38 176 VAL A N 1
ATOM 1333 C CA . VAL A 1 176 ? 5.398 -1.617 6.928 1.00 77.38 176 VAL A CA 1
ATOM 1334 C C . VAL A 1 176 ? 4.963 -2.023 5.521 1.00 77.38 176 VAL A C 1
ATOM 1336 O O . VAL A 1 176 ? 3.854 -1.685 5.112 1.00 77.38 176 VAL A O 1
ATOM 1339 N N . GLU A 1 177 ? 5.774 -2.797 4.802 1.00 74.31 177 GLU A N 1
ATOM 1340 C CA . GLU A 1 177 ? 5.430 -3.332 3.479 1.00 74.31 177 GLU A CA 1
ATOM 1341 C C . GLU A 1 177 ? 4.211 -4.259 3.532 1.00 74.31 177 GLU A C 1
ATOM 1343 O O . GLU A 1 177 ? 3.355 -4.199 2.655 1.00 74.31 177 GLU A O 1
ATOM 1348 N N . ILE A 1 178 ? 4.059 -5.066 4.587 1.00 76.62 178 ILE A N 1
ATOM 1349 C CA . ILE A 1 178 ? 2.868 -5.909 4.774 1.00 76.62 178 ILE A CA 1
ATOM 1350 C C . ILE A 1 178 ? 1.611 -5.060 5.018 1.00 76.62 178 ILE A C 1
ATOM 1352 O O . ILE A 1 178 ? 0.533 -5.381 4.506 1.00 76.62 178 ILE A O 1
ATOM 1356 N N . ILE A 1 179 ? 1.724 -3.983 5.800 1.00 79.25 179 ILE A N 1
ATOM 1357 C CA . ILE A 1 179 ? 0.592 -3.097 6.106 1.00 79.25 179 ILE A CA 1
ATOM 1358 C C . ILE A 1 179 ? 0.191 -2.294 4.865 1.00 79.25 179 ILE A C 1
ATOM 1360 O O . ILE A 1 179 ? -0.993 -2.260 4.527 1.00 79.25 179 ILE A O 1
ATOM 1364 N N . ASN A 1 180 ? 1.167 -1.729 4.156 1.00 82.19 180 ASN A N 1
ATOM 1365 C CA . ASN A 1 180 ? 0.942 -0.863 2.999 1.00 82.19 180 ASN A CA 1
ATOM 1366 C C . ASN A 1 180 ? 0.735 -1.631 1.686 1.00 82.19 180 ASN A C 1
ATOM 1368 O O . ASN A 1 180 ? 0.185 -1.076 0.740 1.00 82.19 180 ASN A O 1
ATOM 1372 N N . GLY A 1 181 ? 1.164 -2.891 1.610 1.00 84.81 181 GLY A N 1
ATOM 1373 C CA . GLY A 1 181 ? 1.043 -3.708 0.408 1.00 84.81 181 GLY A CA 1
ATOM 1374 C C . GLY A 1 181 ? -0.408 -4.021 0.047 1.00 84.81 181 GLY A C 1
ATOM 1375 O O . GLY A 1 181 ? -1.299 -4.013 0.895 1.00 84.81 181 GLY A O 1
ATOM 1376 N N . THR A 1 182 ? -0.657 -4.352 -1.215 1.00 89.56 182 THR A N 1
ATOM 1377 C CA . THR A 1 182 ? -1.987 -4.762 -1.704 1.00 89.56 182 THR A CA 1
ATOM 1378 C C . THR A 1 182 ? -2.347 -6.201 -1.327 1.00 89.56 182 THR A C 1
ATOM 1380 O O . THR A 1 182 ? -3.504 -6.599 -1.431 1.00 89.56 182 THR A O 1
ATOM 1383 N N . CYS A 1 183 ? -1.377 -6.988 -0.854 1.00 92.44 183 CYS A N 1
ATOM 1384 C CA . CYS A 1 183 ? -1.625 -8.334 -0.356 1.00 92.44 183 CYS A CA 1
ATOM 1385 C C . CYS A 1 183 ? -2.136 -8.314 1.094 1.00 92.44 183 CYS A C 1
ATOM 1387 O O . CYS A 1 183 ? -1.706 -7.503 1.924 1.00 92.44 183 CYS A O 1
ATOM 1389 N N . GLY A 1 184 ? -3.047 -9.226 1.430 1.00 94.12 184 GLY A N 1
ATOM 1390 C CA . GLY A 1 184 ? -3.500 -9.397 2.805 1.00 94.12 184 GLY A CA 1
ATOM 1391 C C . GLY A 1 184 ? -4.864 -10.046 2.963 1.00 94.12 184 GLY A C 1
ATOM 1392 O O . GLY A 1 184 ? -5.421 -10.637 2.039 1.00 94.12 184 GLY A O 1
ATOM 1393 N N . THR A 1 185 ? -5.404 -9.920 4.173 1.00 95.31 185 THR A N 1
ATOM 1394 C CA . THR A 1 185 ? -6.750 -10.387 4.499 1.00 95.31 185 THR A CA 1
ATOM 1395 C C . THR A 1 185 ? -7.737 -9.249 4.298 1.00 95.31 185 THR A C 1
ATOM 1397 O O . THR A 1 185 ? -7.631 -8.206 4.948 1.00 95.31 185 THR A O 1
ATOM 1400 N N . TYR A 1 186 ? -8.722 -9.469 3.438 1.00 96.94 186 TYR A N 1
ATOM 1401 C CA . TYR A 1 186 ? -9.783 -8.519 3.131 1.00 96.94 186 TYR A CA 1
ATOM 1402 C C . TYR A 1 186 ? -11.135 -9.067 3.573 1.00 96.94 186 TYR A C 1
ATOM 1404 O O . TYR A 1 186 ? -11.331 -10.278 3.647 1.00 96.94 186 TYR A O 1
ATOM 1412 N N . VAL A 1 187 ? -12.065 -8.166 3.875 1.00 97.56 187 VAL A N 1
ATOM 1413 C CA . VAL A 1 187 ? -13.469 -8.479 4.148 1.00 97.56 187 VAL A CA 1
ATOM 1414 C C . VAL A 1 187 ? -14.341 -7.873 3.061 1.00 97.56 187 VAL A C 1
ATOM 1416 O O . VAL A 1 187 ? -14.142 -6.717 2.679 1.00 97.56 187 VAL A O 1
ATOM 1419 N N . VAL A 1 188 ? -15.323 -8.643 2.593 1.00 98.19 188 VAL A N 1
ATOM 1420 C CA . VAL A 1 188 ? -16.350 -8.162 1.666 1.00 98.19 188 VAL A CA 1
ATOM 1421 C C . VAL A 1 188 ? -17.279 -7.191 2.388 1.00 98.19 188 VAL A C 1
ATOM 1423 O O . VAL A 1 188 ? -18.012 -7.566 3.302 1.00 98.19 188 VAL A O 1
ATOM 1426 N N . ALA A 1 189 ? -17.241 -5.928 1.977 1.00 97.69 189 ALA A N 1
ATOM 1427 C CA . ALA A 1 189 ? -18.068 -4.852 2.508 1.00 97.69 189 ALA A CA 1
ATOM 1428 C C . ALA A 1 189 ? -19.334 -4.595 1.673 1.00 97.69 189 ALA A C 1
ATOM 1430 O O . ALA A 1 189 ? -20.247 -3.918 2.152 1.00 97.69 189 ALA A O 1
ATOM 1431 N N . ASP A 1 190 ? -19.431 -5.149 0.459 1.00 97.81 190 ASP A N 1
ATOM 1432 C CA . ASP A 1 190 ? -20.660 -5.066 -0.330 1.00 97.81 190 ASP A CA 1
ATOM 1433 C C . ASP A 1 190 ? -21.741 -5.999 0.232 1.00 97.81 190 ASP A C 1
ATOM 1435 O O . ASP A 1 190 ? -21.541 -7.205 0.377 1.00 97.81 190 ASP A O 1
ATOM 1439 N N . ARG A 1 191 ? -22.921 -5.441 0.518 1.00 97.12 191 ARG A N 1
ATOM 1440 C CA . ARG A 1 191 ? -24.092 -6.202 0.976 1.00 97.12 191 ARG A CA 1
ATOM 1441 C C . ARG A 1 191 ? -24.651 -7.129 -0.097 1.00 97.12 191 ARG A C 1
ATOM 1443 O O . ARG A 1 191 ? -25.323 -8.093 0.250 1.00 97.12 191 ARG A O 1
ATOM 1450 N N . ALA A 1 192 ? -24.397 -6.833 -1.371 1.00 97.31 192 ALA A N 1
ATOM 1451 C CA . ALA A 1 192 ? -24.794 -7.693 -2.480 1.00 97.31 192 ALA A CA 1
ATOM 1452 C C . ALA A 1 192 ? -23.879 -8.920 -2.647 1.00 97.31 192 ALA A C 1
ATOM 1454 O O . ALA A 1 192 ? -24.211 -9.811 -3.426 1.00 97.31 192 ALA A O 1
ATOM 1455 N N . GLY A 1 193 ? -22.754 -8.969 -1.926 1.00 97.50 193 GLY A N 1
ATOM 1456 C CA . GLY A 1 193 ? -21.706 -9.952 -2.160 1.00 97.50 193 GLY A CA 1
ATOM 1457 C C . GLY A 1 193 ? -20.859 -9.632 -3.394 1.00 97.50 193 GLY A C 1
ATOM 1458 O O . GLY A 1 193 ? -21.068 -8.629 -4.075 1.00 97.50 193 GLY A O 1
ATOM 1459 N N . LEU A 1 194 ? -19.874 -10.484 -3.665 1.00 97.88 194 LEU A N 1
ATOM 1460 C CA . LEU A 1 194 ? -18.962 -10.379 -4.804 1.00 97.88 194 LEU A CA 1
ATOM 1461 C C . LEU A 1 194 ? -18.852 -11.728 -5.506 1.00 97.88 194 LEU A C 1
ATOM 1463 O O . LEU A 1 194 ? -18.838 -12.774 -4.860 1.00 97.88 194 LEU A O 1
ATOM 1467 N N . VAL A 1 195 ? -18.754 -11.711 -6.831 1.00 97.56 195 VAL A N 1
ATOM 1468 C CA . VAL A 1 195 ? -18.618 -12.928 -7.636 1.00 97.56 195 VAL A CA 1
ATOM 1469 C C . VAL A 1 195 ? -17.146 -13.169 -7.944 1.00 97.56 195 VAL A C 1
ATOM 1471 O O . VAL A 1 195 ? -16.443 -12.272 -8.405 1.00 97.56 195 VAL A O 1
ATOM 1474 N N . VAL A 1 196 ? -16.691 -14.393 -7.696 1.00 97.31 196 VAL A N 1
ATOM 1475 C CA . VAL A 1 196 ? -15.351 -14.865 -8.032 1.00 97.31 196 VAL A CA 1
ATOM 1476 C C . VAL A 1 196 ? -15.411 -15.593 -9.367 1.00 97.31 196 VAL A C 1
ATOM 1478 O O . VAL A 1 196 ? -16.146 -16.569 -9.541 1.00 97.31 196 VAL A O 1
ATOM 1481 N N . LEU A 1 197 ? -14.607 -15.114 -10.303 1.00 95.88 197 LEU A N 1
ATOM 1482 C CA . LEU A 1 197 ? -14.408 -15.698 -11.615 1.00 95.88 197 LEU A CA 1
ATOM 1483 C C . LEU A 1 197 ? -13.201 -16.644 -11.591 1.00 95.88 197 LEU A C 1
ATOM 1485 O O . LEU A 1 197 ? -12.199 -16.348 -10.940 1.00 95.88 197 LEU A O 1
ATOM 1489 N N . PRO A 1 198 ? -13.252 -17.776 -12.309 1.00 94.62 198 PRO A N 1
ATOM 1490 C CA . PRO A 1 198 ? -12.132 -18.714 -12.367 1.00 94.62 198 PRO A CA 1
ATOM 1491 C C . PRO A 1 198 ? -10.901 -18.119 -13.069 1.00 94.62 198 PRO A C 1
ATOM 1493 O O . PRO A 1 198 ? -9.770 -18.437 -12.706 1.00 94.62 198 PRO A O 1
ATOM 1496 N N . SER A 1 199 ? -11.116 -17.229 -14.037 1.00 93.81 199 SER A N 1
ATOM 1497 C CA . SER A 1 199 ? -10.082 -16.528 -14.795 1.00 93.81 199 SER A CA 1
ATOM 1498 C C . SER A 1 199 ? -10.387 -15.034 -14.847 1.00 93.81 199 SER A C 1
ATOM 1500 O O . SER A 1 199 ? -11.554 -14.633 -14.855 1.00 93.81 199 SER A O 1
ATOM 1502 N N . LYS A 1 200 ? -9.335 -14.208 -14.876 1.00 93.75 200 LYS A N 1
ATOM 1503 C CA . LYS A 1 200 ? -9.477 -12.785 -15.191 1.00 93.75 200 LYS A CA 1
ATOM 1504 C C . LYS A 1 200 ? -9.972 -12.694 -16.646 1.00 93.75 200 LYS A C 1
ATOM 1506 O O . LYS A 1 200 ? -9.424 -13.423 -17.475 1.00 93.75 200 LYS A O 1
ATOM 1511 N N . PRO A 1 201 ? -10.981 -11.868 -16.964 1.00 92.88 201 PRO A N 1
ATOM 1512 C CA . PRO A 1 201 ? -11.250 -11.497 -18.348 1.00 92.88 201 PRO A CA 1
ATOM 1513 C C . PRO A 1 201 ? -9.955 -10.950 -18.946 1.00 92.88 201 PRO A C 1
ATOM 1515 O O . PRO A 1 201 ? -9.290 -10.134 -18.304 1.00 92.88 201 PRO A O 1
ATOM 1518 N N . GLU A 1 202 ? -9.544 -11.473 -20.096 1.00 89.00 202 GLU A N 1
ATOM 1519 C CA . GLU A 1 202 ? -8.384 -10.938 -20.799 1.00 89.00 202 GLU A CA 1
ATOM 1520 C C . GLU A 1 202 ? -8.735 -9.503 -21.194 1.00 89.00 202 GLU A C 1
ATOM 1522 O O . GLU A 1 202 ? -9.791 -9.253 -21.776 1.00 89.00 202 GLU A O 1
ATOM 1527 N N . ASP A 1 203 ? -7.908 -8.549 -20.770 1.00 75.75 203 ASP A N 1
ATOM 1528 C CA . ASP A 1 203 ? -8.039 -7.189 -21.262 1.00 75.75 203 ASP A CA 1
ATOM 1529 C C . ASP A 1 203 ? -7.607 -7.277 -22.735 1.00 75.75 203 ASP A C 1
ATOM 1531 O O . ASP A 1 203 ? -6.427 -7.491 -23.015 1.00 75.75 203 ASP A O 1
ATOM 1535 N N . ASP A 1 204 ? -8.546 -7.184 -23.683 1.00 71.62 204 ASP A N 1
ATOM 1536 C CA . ASP A 1 204 ? -8.290 -7.273 -25.137 1.00 71.62 204 ASP A CA 1
ATOM 1537 C C . ASP A 1 204 ? -7.333 -6.168 -25.668 1.00 71.62 204 ASP A C 1
ATOM 1539 O O . ASP A 1 204 ? -7.118 -6.030 -26.875 1.00 71.62 204 ASP A O 1
ATOM 1543 N N . ASP A 1 205 ? -6.725 -5.377 -24.780 1.00 62.91 205 ASP A N 1
ATOM 1544 C CA . ASP A 1 205 ? -5.809 -4.278 -25.077 1.00 62.91 205 ASP A CA 1
ATOM 1545 C C . ASP A 1 205 ? -4.512 -4.742 -25.769 1.00 62.91 205 ASP A C 1
ATOM 1547 O O . ASP A 1 205 ? -3.906 -3.972 -26.521 1.00 62.91 205 ASP A O 1
ATOM 1551 N N . ASP A 1 206 ? -4.108 -6.007 -25.600 1.00 57.41 206 ASP A N 1
ATOM 1552 C CA . ASP A 1 206 ? -2.912 -6.559 -26.257 1.00 57.41 206 ASP A CA 1
ATOM 1553 C C . ASP A 1 206 ? -3.124 -6.873 -27.755 1.00 57.41 206 ASP A C 1
ATOM 1555 O O . ASP A 1 206 ? -2.155 -7.092 -28.483 1.00 57.41 206 ASP A O 1
ATOM 1559 N N . LEU A 1 207 ? -4.362 -6.836 -28.268 1.00 58.97 207 LEU A N 1
ATOM 1560 C CA . LEU A 1 207 ? -4.645 -7.101 -29.688 1.00 58.97 207 LEU A CA 1
ATOM 1561 C C . LEU A 1 207 ? -4.589 -5.855 -30.588 1.00 58.97 207 LEU A C 1
ATOM 1563 O O . LEU A 1 207 ? -4.802 -5.968 -31.797 1.00 58.97 207 LEU A O 1
ATOM 1567 N N . LEU A 1 208 ? -4.276 -4.672 -30.047 1.00 59.12 208 LEU A N 1
ATOM 1568 C CA . LEU A 1 208 ? -4.369 -3.409 -30.794 1.00 59.12 208 LEU A CA 1
ATOM 1569 C C . LEU A 1 208 ? -3.030 -2.791 -31.233 1.00 59.12 208 LEU A C 1
ATOM 1571 O O . LEU A 1 208 ? -3.044 -1.726 -31.851 1.00 59.12 208 LEU A O 1
ATOM 1575 N N . MET A 1 209 ? -1.882 -3.434 -30.980 1.00 58.34 209 MET A N 1
ATOM 1576 C CA . MET A 1 209 ? -0.566 -2.831 -31.279 1.00 58.34 209 MET A CA 1
ATOM 1577 C C . MET A 1 209 ? 0.278 -3.504 -32.372 1.00 58.34 209 MET A C 1
ATOM 1579 O O . MET A 1 209 ? 1.243 -2.889 -32.825 1.00 58.34 209 MET A O 1
ATOM 1583 N N . ASP A 1 210 ? -0.122 -4.654 -32.917 1.00 49.84 210 ASP A N 1
ATOM 1584 C CA . ASP A 1 210 ? 0.578 -5.279 -34.052 1.00 49.84 210 ASP A CA 1
ATOM 1585 C C . ASP A 1 210 ? -0.195 -5.085 -35.365 1.00 49.84 210 ASP A C 1
ATOM 1587 O O . ASP A 1 210 ? -0.784 -6.006 -35.928 1.00 49.84 210 ASP A O 1
ATOM 1591 N N . GLY A 1 211 ? -0.221 -3.851 -35.880 1.00 45.41 211 GLY A N 1
ATOM 1592 C CA . GLY A 1 211 ? -0.959 -3.569 -37.111 1.00 45.41 211 GLY A CA 1
ATOM 1593 C C . GLY A 1 211 ? -0.691 -2.213 -37.745 1.00 45.41 211 GLY A C 1
ATOM 1594 O O . GLY A 1 211 ? -1.562 -1.346 -37.779 1.00 45.41 211 GLY A O 1
ATOM 1595 N N . ALA A 1 212 ? 0.494 -2.041 -38.329 1.00 54.47 212 ALA A N 1
ATOM 1596 C CA . ALA A 1 212 ? 0.739 -1.015 -39.336 1.00 54.47 212 ALA A CA 1
ATOM 1597 C C . ALA A 1 212 ? -0.206 -1.223 -40.540 1.00 54.47 212 ALA A C 1
ATOM 1599 O O . ALA A 1 212 ? 0.105 -1.965 -41.467 1.00 54.47 212 ALA A O 1
ATOM 1600 N N . GLY A 1 213 ? -1.380 -0.591 -40.527 1.00 44.94 213 GLY A N 1
ATOM 1601 C CA . GLY A 1 213 ? -2.328 -0.690 -41.635 1.00 44.94 213 GLY A CA 1
ATOM 1602 C C . GLY A 1 213 ? -3.705 -0.150 -41.292 1.00 44.94 213 GLY A C 1
ATOM 1603 O O . GLY A 1 213 ? -4.634 -0.911 -41.046 1.00 44.94 213 GLY A O 1
ATOM 1604 N N . GLY A 1 214 ? -3.851 1.175 -41.302 1.00 47.94 214 GLY A N 1
ATOM 1605 C CA . GLY A 1 214 ? -5.139 1.829 -41.109 1.00 47.94 214 GLY A CA 1
ATOM 1606 C C . GLY A 1 214 ? -6.211 1.324 -42.081 1.00 47.94 214 GLY A C 1
ATOM 1607 O O . GLY A 1 214 ? -6.192 1.643 -43.268 1.00 47.94 214 GLY A O 1
ATOM 1608 N N . ARG A 1 215 ? -7.212 0.619 -41.553 1.00 42.25 215 ARG A N 1
ATOM 1609 C CA . ARG A 1 215 ? -8.580 0.647 -42.077 1.00 42.25 215 ARG A CA 1
ATOM 1610 C C . ARG A 1 215 ? -9.534 0.878 -40.922 1.00 42.25 215 ARG A C 1
ATOM 1612 O O . ARG A 1 215 ? -9.873 -0.013 -40.159 1.00 42.25 215 ARG A O 1
ATOM 1619 N N . ARG A 1 216 ? -9.941 2.138 -40.830 1.00 42.75 216 ARG A N 1
ATOM 1620 C CA . ARG A 1 216 ? -10.989 2.656 -39.963 1.00 42.75 216 ARG A CA 1
ATOM 1621 C C . ARG A 1 216 ? -12.319 2.052 -40.425 1.00 42.75 216 ARG A C 1
ATOM 1623 O O . ARG A 1 216 ? 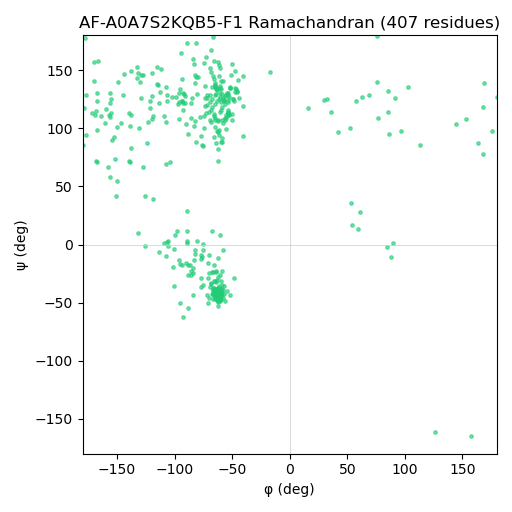-12.943 2.585 -41.338 1.00 42.75 216 ARG A O 1
ATOM 1630 N N . LEU A 1 217 ? -12.722 0.926 -39.844 1.00 40.72 217 LEU A N 1
ATOM 1631 C CA . LEU A 1 217 ? -14.117 0.500 -39.879 1.00 40.72 217 LEU A CA 1
ATOM 1632 C C . LEU A 1 217 ? -14.763 0.962 -38.578 1.00 40.72 217 LEU A C 1
ATOM 1634 O O . LEU A 1 217 ? -14.449 0.477 -37.497 1.00 40.72 217 LEU A O 1
ATOM 1638 N N . LEU A 1 218 ? -15.609 1.978 -38.727 1.00 49.34 218 LEU A N 1
ATOM 1639 C CA . LEU A 1 218 ? -16.593 2.398 -37.744 1.00 49.34 218 LEU A CA 1
ATOM 1640 C C . LEU A 1 218 ? -17.479 1.191 -37.423 1.00 49.34 218 LEU A C 1
ATOM 1642 O O . LEU A 1 218 ? -18.297 0.807 -38.255 1.00 49.34 218 LEU A O 1
ATOM 1646 N N . PHE A 1 219 ? -17.305 0.610 -36.242 1.00 39.12 219 PHE A N 1
ATOM 1647 C CA . PHE A 1 219 ? -18.359 -0.153 -35.592 1.00 39.12 219 PHE A CA 1
ATOM 1648 C C . PHE A 1 219 ? -18.682 0.533 -34.270 1.00 39.12 219 PHE A C 1
ATOM 1650 O O . PHE A 1 219 ? -17.862 0.624 -33.359 1.00 39.12 219 PHE A O 1
ATOM 1657 N N . ASP A 1 220 ? -19.875 1.105 -34.279 1.00 48.22 220 ASP A N 1
ATOM 1658 C CA . ASP A 1 220 ? -20.613 1.693 -33.180 1.00 48.22 220 ASP A CA 1
ATOM 1659 C C . ASP A 1 220 ? -21.422 0.549 -32.564 1.00 48.22 220 ASP A C 1
ATOM 1661 O O . ASP A 1 220 ? -22.430 0.172 -33.145 1.00 48.22 220 ASP A O 1
ATOM 1665 N N . GLU A 1 221 ? -20.918 -0.099 -31.507 1.00 55.00 221 GLU A N 1
ATOM 1666 C CA . GLU A 1 221 ? -21.706 -0.986 -30.631 1.00 55.00 221 GLU A CA 1
ATOM 1667 C C . GLU A 1 221 ? -20.849 -1.521 -29.468 1.00 55.00 221 GLU A C 1
ATOM 1669 O O . GLU A 1 221 ? -20.171 -2.542 -29.582 1.00 55.00 221 GLU A O 1
ATOM 1674 N N . SER A 1 222 ? -20.888 -0.856 -28.308 1.00 47.00 222 SER A N 1
ATOM 1675 C CA . SER A 1 222 ? -20.417 -1.449 -27.043 1.00 47.00 222 SER A CA 1
ATOM 1676 C C . SER A 1 222 ? -21.052 -0.817 -25.792 1.00 47.00 222 SER A C 1
ATOM 1678 O O . SER A 1 222 ? -20.366 -0.382 -24.874 1.00 47.00 222 SER A O 1
ATOM 1680 N N . GLU A 1 223 ? -22.388 -0.843 -25.693 1.00 48.72 223 GLU A N 1
ATOM 1681 C CA . GLU A 1 223 ? -23.112 -0.580 -24.426 1.00 48.72 223 GLU A CA 1
ATOM 1682 C C . GLU A 1 223 ? -23.732 -1.837 -23.770 1.00 48.72 223 GLU A C 1
ATOM 1684 O O . GLU A 1 223 ? -24.359 -1.755 -22.711 1.00 48.72 223 GLU A O 1
ATOM 1689 N N . HIS A 1 224 ? -23.545 -3.040 -24.329 1.00 50.25 224 HIS A N 1
ATOM 1690 C CA . HIS A 1 224 ? -24.320 -4.212 -23.892 1.00 50.25 224 HIS A CA 1
ATOM 1691 C C . HIS A 1 224 ? -23.686 -5.112 -22.813 1.00 50.25 224 HIS A C 1
ATOM 1693 O O . HIS A 1 224 ? -24.421 -5.843 -22.147 1.00 50.25 224 HIS A O 1
ATOM 1699 N N . ALA A 1 225 ? -22.376 -5.043 -22.551 1.00 45.25 225 ALA A N 1
ATOM 1700 C CA . ALA A 1 225 ? -21.726 -5.990 -21.629 1.00 45.25 225 ALA A CA 1
ATOM 1701 C C . ALA A 1 225 ? -21.823 -5.611 -20.133 1.00 45.25 225 ALA A C 1
ATOM 1703 O O . ALA A 1 225 ? -21.806 -6.487 -19.271 1.00 45.25 225 ALA A O 1
ATOM 1704 N N . VAL A 1 226 ? -22.002 -4.330 -19.789 1.00 50.72 226 VAL A N 1
ATOM 1705 C CA . VAL A 1 226 ? -22.010 -3.877 -18.377 1.00 50.72 226 VAL A CA 1
ATOM 1706 C C . VAL A 1 226 ? -23.416 -3.909 -17.748 1.00 50.72 226 VAL A C 1
ATOM 1708 O O . VAL A 1 226 ? -23.569 -3.913 -16.525 1.00 50.72 226 VAL A O 1
ATOM 1711 N N . ASN A 1 227 ? -24.471 -4.011 -18.560 1.00 43.91 227 ASN A N 1
ATOM 1712 C CA . ASN A 1 227 ? -25.855 -3.988 -18.072 1.00 43.91 227 ASN A CA 1
ATOM 1713 C C . ASN A 1 227 ? -26.377 -5.348 -17.574 1.00 43.91 227 ASN A C 1
ATOM 1715 O O . ASN A 1 227 ? -27.381 -5.386 -16.858 1.00 43.91 227 ASN A O 1
ATOM 1719 N N . PHE A 1 228 ? -25.682 -6.458 -17.853 1.00 44.53 228 PHE A N 1
ATOM 1720 C CA . PHE A 1 228 ? -26.129 -7.783 -17.407 1.00 44.53 228 PHE A CA 1
ATOM 1721 C C . PHE A 1 228 ? -25.986 -7.988 -15.885 1.00 44.53 228 PHE A C 1
ATOM 1723 O O . PHE A 1 228 ? -26.805 -8.666 -15.272 1.00 44.53 228 PHE A O 1
ATOM 1730 N N . LEU A 1 229 ? -25.016 -7.329 -15.237 1.00 53.66 229 LEU A N 1
ATOM 1731 C CA . LEU A 1 229 ? -24.820 -7.413 -13.779 1.00 53.66 229 LEU A CA 1
ATOM 1732 C C . LEU A 1 229 ? -25.662 -6.400 -12.979 1.00 53.66 229 LEU A C 1
ATOM 1734 O O . LEU A 1 229 ? -25.875 -6.591 -11.781 1.00 53.66 229 LEU A O 1
ATOM 1738 N N . LYS A 1 230 ? -26.182 -5.337 -13.611 1.00 48.38 230 LYS A N 1
ATOM 1739 C CA . LYS A 1 230 ? -26.983 -4.305 -12.920 1.00 48.38 230 LYS A CA 1
ATOM 1740 C C . LYS A 1 230 ? -28.482 -4.621 -12.852 1.00 48.38 230 LYS A C 1
ATOM 1742 O O . LYS A 1 230 ? -29.133 -4.209 -11.893 1.00 48.38 230 LYS A O 1
ATOM 1747 N N . ASN A 1 231 ? -29.022 -5.404 -13.787 1.00 42.06 231 ASN A N 1
ATOM 1748 C CA . ASN A 1 231 ? -30.473 -5.618 -13.899 1.00 42.06 231 ASN A CA 1
ATOM 1749 C C . ASN A 1 231 ? -31.040 -6.798 -13.082 1.00 42.06 231 ASN A C 1
ATOM 1751 O O . ASN A 1 231 ? -32.248 -7.017 -13.082 1.00 42.06 231 ASN A O 1
ATOM 1755 N N . GLY A 1 232 ? -30.222 -7.508 -12.297 1.00 43.16 232 GLY A N 1
ATOM 1756 C CA . GLY A 1 232 ? -30.690 -8.575 -11.396 1.00 43.16 232 GLY A CA 1
ATOM 1757 C C . GLY A 1 232 ? -31.397 -8.105 -10.110 1.00 43.16 232 GLY A C 1
ATOM 1758 O O . GLY A 1 232 ? -31.794 -8.935 -9.297 1.00 43.16 232 GLY A O 1
ATOM 1759 N N . LYS A 1 233 ? -31.550 -6.791 -9.880 1.00 50.16 233 LYS A N 1
ATOM 1760 C CA . LYS A 1 233 ? -31.958 -6.219 -8.578 1.00 50.16 233 LYS A CA 1
ATOM 1761 C C . LYS A 1 233 ? -33.448 -5.863 -8.413 1.00 50.16 233 LYS A C 1
ATOM 1763 O O . LYS A 1 233 ? -33.784 -5.224 -7.422 1.00 50.16 233 LYS A O 1
ATOM 1768 N N . GLN A 1 234 ? -34.355 -6.268 -9.310 1.00 45.16 234 GLN A N 1
ATOM 1769 C CA . GLN A 1 234 ? -35.777 -5.868 -9.215 1.00 45.16 234 GLN A CA 1
ATOM 1770 C C . GLN A 1 234 ? -36.793 -6.953 -8.823 1.00 45.16 234 GLN A C 1
ATOM 1772 O O . GLN A 1 234 ? -37.966 -6.622 -8.705 1.00 45.16 234 GLN A O 1
ATOM 1777 N N . ASN A 1 235 ? -36.404 -8.204 -8.544 1.00 40.16 235 ASN A N 1
ATOM 1778 C CA . ASN A 1 235 ? -37.403 -9.262 -8.304 1.00 40.16 235 ASN A CA 1
ATOM 1779 C C . ASN A 1 235 ? -37.259 -10.029 -6.978 1.00 40.16 235 ASN A C 1
ATOM 1781 O O . ASN A 1 235 ? -37.404 -11.248 -6.935 1.00 40.16 235 ASN A O 1
ATOM 1785 N N . GLN A 1 236 ? -36.960 -9.321 -5.882 1.00 43.88 236 GLN A N 1
ATOM 1786 C CA . GLN A 1 236 ? -36.931 -9.925 -4.543 1.00 43.88 236 GLN A CA 1
ATOM 1787 C C . GLN A 1 236 ? -37.298 -8.922 -3.431 1.00 43.88 236 GLN A C 1
ATOM 1789 O O . GLN A 1 236 ? -36.558 -8.701 -2.480 1.00 43.88 236 GLN A O 1
ATOM 1794 N N . GLN A 1 237 ? -38.460 -8.278 -3.552 1.00 41.88 237 GLN A N 1
ATOM 1795 C CA . GLN A 1 237 ? -39.108 -7.564 -2.444 1.00 41.88 237 GLN A CA 1
ATOM 1796 C C . GLN A 1 237 ? -40.615 -7.832 -2.478 1.00 41.88 237 GLN A C 1
ATOM 1798 O O . GLN A 1 237 ? -41.382 -6.950 -2.838 1.00 41.88 237 GLN A O 1
ATOM 1803 N N . GLN A 1 238 ? -41.042 -9.054 -2.141 1.00 42.94 238 GLN A N 1
ATOM 1804 C CA . GLN A 1 238 ? -42.440 -9.353 -1.780 1.00 42.94 238 GLN A CA 1
ATOM 1805 C C . GLN A 1 238 ? -42.578 -10.748 -1.135 1.00 42.94 238 GLN A C 1
ATOM 1807 O O . GLN A 1 238 ? -43.082 -11.684 -1.736 1.00 42.94 238 GLN A O 1
ATOM 1812 N N . SER A 1 239 ? -42.088 -10.883 0.099 1.00 42.81 239 SER A N 1
ATOM 1813 C CA . SER A 1 239 ? -42.476 -11.875 1.129 1.00 42.81 239 SER A CA 1
ATOM 1814 C C . SER A 1 239 ? -41.401 -11.761 2.215 1.00 42.81 239 SER A C 1
ATOM 1816 O O . SER A 1 239 ? -40.229 -11.920 1.904 1.00 42.81 239 SER A O 1
ATOM 1818 N N . SER A 1 240 ? -41.643 -11.405 3.467 1.00 42.38 240 SER A N 1
ATOM 1819 C CA . SER A 1 240 ? -42.700 -11.856 4.359 1.00 42.38 240 SER A CA 1
ATOM 1820 C C . SER A 1 240 ? -42.733 -10.929 5.577 1.00 42.38 240 SER A C 1
ATOM 1822 O O . SER A 1 240 ? -41.702 -10.687 6.207 1.00 42.38 240 SER A O 1
ATOM 1824 N N . ASN A 1 241 ? -43.927 -10.446 5.912 1.00 42.53 241 ASN A N 1
ATOM 1825 C CA . ASN A 1 241 ? -44.247 -9.993 7.258 1.00 42.53 241 ASN A CA 1
ATOM 1826 C C . ASN A 1 241 ? -44.375 -11.209 8.189 1.00 42.53 241 ASN A C 1
ATOM 1828 O O . ASN A 1 241 ? -44.669 -12.312 7.733 1.00 42.53 241 ASN A O 1
ATOM 1832 N N . ASP A 1 242 ? -44.280 -10.915 9.485 1.00 38.47 242 ASP A N 1
ATOM 1833 C CA . ASP A 1 242 ? -44.853 -11.669 10.605 1.00 38.47 242 ASP A CA 1
ATOM 1834 C C . ASP A 1 242 ? -43.934 -12.672 11.329 1.00 38.47 242 ASP A C 1
ATOM 1836 O O . ASP A 1 242 ? -43.749 -13.819 10.927 1.00 38.47 242 ASP A O 1
ATOM 1840 N N . SER A 1 243 ? -43.356 -12.240 12.456 1.00 38.62 243 SER A N 1
ATOM 1841 C CA . SER A 1 243 ? -43.693 -12.818 13.770 1.00 38.62 243 SER A CA 1
ATOM 1842 C C . SER A 1 243 ? -42.902 -12.176 14.921 1.00 38.62 243 SER A C 1
ATOM 1844 O O . SER A 1 243 ? -41.676 -12.095 14.946 1.00 38.62 243 SER A O 1
ATOM 1846 N N . HIS A 1 244 ? -43.669 -11.733 15.916 1.00 38.06 244 HIS A N 1
ATOM 1847 C CA . HIS A 1 244 ? -43.262 -11.450 17.289 1.00 38.06 244 HIS A CA 1
ATOM 1848 C C . HIS A 1 244 ? -42.511 -12.630 17.936 1.00 38.06 244 HIS A C 1
ATOM 1850 O O . HIS A 1 244 ? -43.047 -13.737 17.977 1.00 38.06 244 HIS A O 1
ATOM 1856 N N . LYS A 1 245 ? -41.394 -12.367 18.634 1.00 41.22 245 LYS A N 1
ATOM 1857 C CA . LYS A 1 245 ? -41.128 -13.050 19.912 1.00 41.22 245 LYS A CA 1
ATOM 1858 C C . LYS A 1 245 ? -40.210 -12.260 20.847 1.00 41.22 245 LYS A C 1
ATOM 1860 O O . LYS A 1 245 ? -39.104 -11.861 20.502 1.00 41.22 245 LYS A O 1
ATOM 1865 N N . GLN A 1 246 ? -40.737 -12.062 22.049 1.00 38.84 246 GLN A N 1
ATOM 1866 C CA . GLN A 1 246 ? -40.104 -11.541 23.257 1.00 38.84 246 GLN A CA 1
ATOM 1867 C C . GLN A 1 246 ? -38.948 -12.444 23.724 1.00 38.84 246 GLN A C 1
ATOM 1869 O O . GLN A 1 246 ? -39.010 -13.658 23.523 1.00 38.84 246 GLN A O 1
ATOM 1874 N N . GLY A 1 247 ? -37.966 -11.890 24.448 1.00 32.44 247 GLY A N 1
ATOM 1875 C CA . GLY A 1 247 ? -37.078 -12.727 25.262 1.00 32.44 247 GLY A CA 1
ATOM 1876 C C . GLY A 1 247 ? -35.760 -12.117 25.743 1.00 32.44 247 GLY A C 1
ATOM 1877 O O . GLY A 1 247 ? -34.724 -12.355 25.147 1.00 32.44 247 GLY A O 1
ATOM 1878 N N . ASN A 1 248 ? -35.836 -11.447 26.893 1.00 34.44 248 ASN A N 1
ATOM 1879 C CA . ASN A 1 248 ? -34.930 -11.515 28.049 1.00 34.44 248 ASN A CA 1
ATOM 1880 C C . ASN A 1 248 ? -33.440 -11.111 28.000 1.00 34.44 248 ASN A C 1
ATOM 1882 O O . ASN A 1 248 ? -32.585 -11.663 27.319 1.00 34.44 248 ASN A O 1
ATOM 1886 N N . HIS A 1 249 ? -33.159 -10.222 28.958 1.00 38.16 249 HIS A N 1
ATOM 1887 C CA . HIS A 1 249 ? -31.904 -9.985 29.658 1.00 38.16 249 HIS A CA 1
ATOM 1888 C C . HIS A 1 249 ? -31.175 -11.254 30.129 1.00 38.16 249 HIS A C 1
ATOM 1890 O O . HIS A 1 249 ? -31.770 -12.098 30.794 1.00 38.16 249 HIS A O 1
ATOM 1896 N N . SER A 1 250 ? -29.844 -11.236 30.023 1.00 38.50 250 SER A N 1
ATOM 1897 C CA . SER A 1 250 ? -28.968 -11.774 31.072 1.00 38.50 250 SER A CA 1
ATOM 1898 C C . SER A 1 250 ? -27.572 -11.147 31.015 1.00 38.50 250 SER A C 1
ATOM 1900 O O . SER A 1 250 ? -26.878 -11.204 30.004 1.00 38.50 250 SER A O 1
ATOM 1902 N N . LYS A 1 251 ? -27.192 -10.530 32.139 1.00 40.06 251 LYS A N 1
ATOM 1903 C CA . LYS A 1 251 ? -25.838 -10.099 32.502 1.00 40.06 251 LYS A CA 1
ATOM 1904 C C . LYS A 1 251 ? -25.042 -11.306 33.023 1.00 40.06 251 LYS A C 1
ATOM 1906 O O . LYS A 1 251 ? -25.584 -12.087 33.795 1.00 40.06 251 LYS A O 1
ATOM 1911 N N . GLY A 1 252 ? -23.747 -11.364 32.723 1.00 33.28 252 GLY A N 1
ATOM 1912 C CA . GLY A 1 252 ? -22.719 -12.149 33.430 1.00 33.28 252 GLY A CA 1
ATOM 1913 C C . GLY A 1 252 ? -21.362 -11.726 32.858 1.00 33.28 252 GLY A C 1
ATOM 1914 O O . GLY A 1 252 ? -21.206 -11.764 31.647 1.00 33.28 252 GLY A O 1
ATOM 1915 N N . SER A 1 253 ? -20.433 -11.063 33.555 1.00 36.00 253 SER A N 1
ATOM 1916 C CA . SER A 1 253 ? -19.797 -11.257 34.872 1.00 36.00 253 SER A CA 1
ATOM 1917 C C . SER A 1 253 ? -18.877 -12.478 34.950 1.00 36.00 253 SER A C 1
ATOM 1919 O O . SER A 1 253 ? -19.320 -13.597 34.713 1.00 36.00 253 SER A O 1
ATOM 1921 N N . SER A 1 254 ? -17.647 -12.214 35.424 1.00 35.81 254 SER A N 1
ATOM 1922 C CA . SER A 1 254 ? -16.555 -13.120 35.842 1.00 35.81 254 SER A CA 1
ATOM 1923 C C . SER A 1 254 ? -15.757 -13.800 34.714 1.00 35.81 254 SER A C 1
ATOM 1925 O O . SER A 1 254 ? -16.323 -14.185 33.706 1.00 35.81 254 SER A O 1
ATOM 1927 N N . GLY A 1 255 ? -14.432 -13.971 34.760 1.00 32.91 255 GLY A N 1
ATOM 1928 C CA . GLY A 1 255 ? -13.377 -13.683 35.742 1.00 32.91 255 GLY A CA 1
ATOM 1929 C C . GLY A 1 255 ? -12.012 -13.905 35.045 1.00 32.91 255 GLY A C 1
ATOM 1930 O O . GLY A 1 255 ? -11.907 -14.686 34.109 1.00 32.91 255 GLY A O 1
ATOM 1931 N N . SER A 1 256 ? -10.995 -13.076 35.283 1.00 42.25 256 SER A N 1
ATOM 1932 C CA . SER A 1 256 ? -9.881 -13.345 36.209 1.00 42.25 256 SER A CA 1
ATOM 1933 C C . SER A 1 256 ? -9.309 -14.773 36.172 1.00 42.25 256 SER A C 1
ATOM 1935 O O . SER A 1 256 ? -9.772 -15.629 36.917 1.00 42.25 256 SER A O 1
ATOM 1937 N N . THR A 1 257 ? -8.215 -14.993 35.420 1.00 39.97 257 THR A N 1
ATOM 1938 C CA . THR A 1 257 ? -7.179 -15.969 35.823 1.00 39.97 257 THR A CA 1
ATOM 1939 C C . THR A 1 257 ? -5.790 -15.691 35.226 1.00 39.97 257 THR A C 1
ATOM 1941 O O . THR A 1 257 ? -5.561 -15.806 34.031 1.00 39.97 257 THR A O 1
ATOM 1944 N N . ARG A 1 258 ? -4.869 -15.338 36.132 1.00 40.56 258 ARG A N 1
ATOM 1945 C CA . ARG A 1 258 ? -3.457 -15.755 36.286 1.00 40.56 258 ARG A CA 1
ATOM 1946 C C . ARG A 1 258 ? -2.565 -16.019 35.056 1.00 40.56 258 ARG A C 1
ATOM 1948 O O . ARG A 1 258 ? -2.620 -17.066 34.427 1.00 40.56 258 ARG A O 1
ATOM 1955 N N . LYS A 1 259 ? -1.554 -15.144 34.948 1.00 45.03 259 LYS A N 1
ATOM 1956 C CA . LYS A 1 259 ? -0.099 -15.427 34.995 1.00 45.03 259 LYS A CA 1
ATOM 1957 C C . LYS A 1 259 ? 0.326 -16.898 34.804 1.00 45.03 259 LYS A C 1
ATOM 1959 O O . LYS A 1 259 ? 0.156 -17.700 35.721 1.00 45.03 259 LYS A O 1
ATOM 1964 N N . LYS A 1 260 ? 1.090 -17.169 33.741 1.00 41.16 260 LYS A N 1
ATOM 1965 C CA . LYS A 1 260 ? 2.212 -18.122 33.771 1.00 41.16 260 LYS A CA 1
ATOM 1966 C C . LYS A 1 260 ? 3.404 -17.552 33.003 1.00 41.16 260 LYS A C 1
ATOM 1968 O O . LYS A 1 260 ? 3.360 -17.392 31.790 1.00 41.16 260 LYS A O 1
ATOM 1973 N N . LEU A 1 261 ? 4.445 -17.236 33.769 1.00 40.16 261 LEU A N 1
ATOM 1974 C CA . LEU A 1 261 ? 5.821 -17.115 33.311 1.00 40.16 261 LEU A CA 1
ATOM 1975 C C . LEU A 1 261 ? 6.290 -18.486 32.811 1.00 40.16 261 LEU A C 1
ATOM 1977 O O . LEU A 1 261 ? 6.137 -19.472 33.529 1.00 40.16 261 LEU A O 1
ATOM 1981 N N . PHE A 1 262 ? 6.910 -18.521 31.636 1.00 37.09 262 PHE A N 1
ATOM 1982 C CA . PHE A 1 262 ? 7.846 -19.573 31.260 1.00 37.09 262 PHE A CA 1
ATOM 1983 C C . PHE A 1 262 ? 9.177 -18.914 30.901 1.00 37.09 262 PHE A C 1
ATOM 1985 O O . PHE A 1 262 ? 9.319 -18.254 29.877 1.00 37.09 262 PHE A O 1
ATOM 1992 N N . SER A 1 263 ? 10.127 -19.059 31.818 1.00 41.19 263 SER A N 1
ATOM 1993 C CA . SER A 1 263 ? 11.566 -19.042 31.566 1.00 41.19 263 SER A CA 1
ATOM 1994 C C . SER A 1 263 ? 12.041 -20.470 31.244 1.00 41.19 263 SER A C 1
ATOM 1996 O O . SER A 1 263 ? 11.281 -21.409 31.462 1.00 41.19 263 SER A O 1
ATOM 1998 N N . PHE A 1 264 ? 13.317 -20.605 30.855 1.00 34.91 264 PHE A N 1
ATOM 1999 C CA . PHE A 1 264 ? 14.053 -21.787 30.350 1.00 34.91 264 PHE A CA 1
ATOM 2000 C C . PHE A 1 264 ? 14.001 -21.907 28.815 1.00 34.91 264 PHE A C 1
ATOM 2002 O O . PHE A 1 264 ? 12.933 -21.885 28.230 1.00 34.91 264 PHE A O 1
ATOM 2009 N N . GLY A 1 265 ? 15.106 -22.020 28.079 1.00 31.11 265 GLY A N 1
ATOM 2010 C CA . GLY A 1 265 ? 16.502 -22.192 28.458 1.00 31.11 265 GLY A CA 1
ATOM 2011 C C . GLY A 1 265 ? 17.411 -22.019 27.235 1.00 31.11 265 GLY A C 1
ATOM 2012 O O . GLY A 1 265 ? 16.983 -22.139 26.091 1.00 31.11 265 GLY A O 1
ATOM 2013 N N . LYS A 1 266 ? 18.666 -21.678 27.524 1.00 37.34 266 LYS A N 1
ATOM 2014 C CA . LYS A 1 266 ? 19.796 -21.570 26.595 1.00 37.34 266 LYS A CA 1
ATOM 2015 C C . LYS A 1 266 ? 20.220 -22.940 26.044 1.00 37.34 266 LYS A C 1
ATOM 2017 O O . LYS A 1 266 ? 19.983 -23.954 26.698 1.00 37.34 266 LYS A O 1
ATOM 2022 N N . SER A 1 267 ? 21.055 -22.870 24.998 1.00 35.62 267 SER A N 1
ATOM 2023 C CA . SER A 1 267 ? 21.950 -23.899 24.408 1.00 35.62 267 SER A CA 1
ATOM 2024 C C . SER A 1 267 ? 21.375 -24.501 23.117 1.00 35.62 267 SER A C 1
ATOM 2026 O O . SER A 1 267 ? 20.191 -24.782 23.067 1.00 35.62 267 SER A O 1
ATOM 2028 N N . SER A 1 268 ? 22.107 -24.694 22.017 1.00 35.75 268 SER A N 1
ATOM 2029 C CA . SER A 1 268 ? 23.552 -24.880 21.831 1.00 35.75 268 SER A CA 1
ATOM 2030 C C . SER A 1 268 ? 23.952 -24.745 20.351 1.00 35.75 268 SER A C 1
ATOM 2032 O O . SER A 1 268 ? 23.150 -24.955 19.448 1.00 35.75 268 SER A O 1
ATOM 2034 N N . LYS A 1 269 ? 25.242 -24.443 20.158 1.00 38.19 269 LYS A N 1
ATOM 2035 C CA . LYS A 1 269 ? 26.057 -24.547 18.935 1.00 38.19 269 LYS A CA 1
ATOM 2036 C C . LYS A 1 269 ? 25.958 -25.913 18.236 1.00 38.19 269 LYS A C 1
ATOM 2038 O O . LYS A 1 269 ? 25.800 -26.915 18.928 1.00 38.19 269 LYS A O 1
ATOM 2043 N N . SER A 1 270 ? 26.223 -25.927 16.922 1.00 34.03 270 SER A N 1
ATOM 2044 C CA . SER A 1 270 ? 27.084 -26.865 16.140 1.00 34.03 270 SER A CA 1
ATOM 2045 C C . SER A 1 270 ? 26.575 -26.922 14.681 1.00 34.03 270 SER A C 1
ATOM 2047 O O . SER A 1 270 ? 25.399 -27.149 14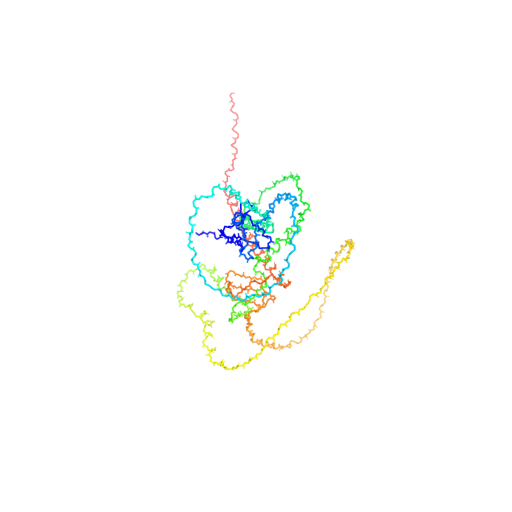.441 1.00 34.03 270 SER A O 1
ATOM 2049 N N . SER A 1 271 ? 27.297 -26.334 13.720 1.00 35.62 271 SER A N 1
ATOM 2050 C CA . SER A 1 271 ? 28.392 -26.898 12.901 1.00 35.62 271 SER A CA 1
ATOM 2051 C C . SER A 1 271 ? 27.915 -27.656 11.650 1.00 35.62 271 SER A C 1
ATOM 2053 O O . SER A 1 271 ? 27.318 -28.719 11.754 1.00 35.62 271 SER A O 1
ATOM 2055 N N . SER A 1 27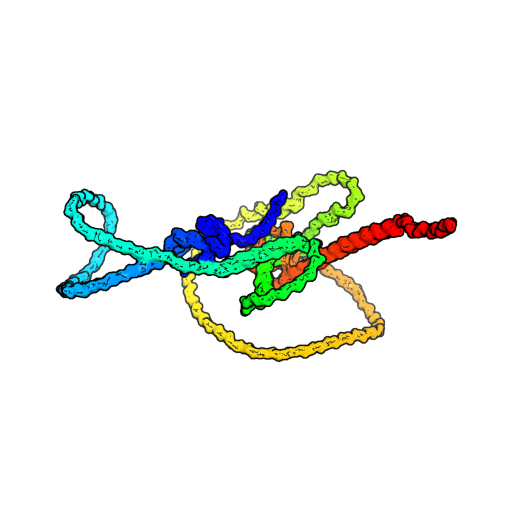2 ? 28.251 -27.087 10.486 1.00 39.75 272 SER A N 1
ATOM 2056 C CA . SER A 1 272 ? 28.810 -27.740 9.287 1.00 39.75 272 SER A CA 1
ATOM 2057 C C . SER A 1 272 ? 28.443 -29.200 8.992 1.00 39.75 272 SER A C 1
ATOM 2059 O O . SER A 1 272 ? 28.849 -30.094 9.731 1.00 39.75 272 SER A O 1
ATOM 2061 N N . SER A 1 273 ? 27.909 -29.459 7.794 1.00 40.03 273 SER A N 1
ATOM 2062 C CA . SER A 1 273 ? 28.519 -30.431 6.871 1.00 40.03 273 SER A CA 1
ATOM 2063 C C . SER A 1 273 ? 27.918 -30.342 5.473 1.00 40.03 273 SER A C 1
ATOM 2065 O O . SER A 1 273 ? 26.716 -30.478 5.263 1.00 40.03 273 SER A O 1
ATOM 2067 N N . SER A 1 274 ? 28.825 -30.120 4.531 1.00 43.56 274 SER A N 1
ATOM 2068 C CA . SER A 1 274 ? 28.732 -30.381 3.105 1.00 43.56 274 SER A CA 1
ATOM 2069 C C . SER A 1 274 ? 28.198 -31.786 2.811 1.00 43.56 274 SER A C 1
ATOM 2071 O O . SER A 1 274 ? 28.521 -32.718 3.539 1.00 43.56 274 SER A O 1
ATOM 2073 N N . ASN A 1 275 ? 27.488 -31.955 1.693 1.00 43.19 275 ASN A N 1
ATOM 2074 C CA . ASN A 1 275 ? 27.765 -33.054 0.765 1.00 43.19 275 ASN A CA 1
ATOM 2075 C C . ASN A 1 275 ? 27.116 -32.809 -0.603 1.00 43.19 275 ASN A C 1
ATOM 2077 O O . ASN A 1 275 ? 25.901 -32.867 -0.772 1.00 43.19 275 ASN A O 1
ATOM 2081 N N . ASN A 1 276 ? 27.992 -32.563 -1.579 1.00 45.28 276 ASN A N 1
ATOM 2082 C CA . ASN A 1 276 ? 27.774 -32.849 -2.989 1.00 45.28 276 ASN A CA 1
ATOM 2083 C C . ASN A 1 276 ? 27.483 -34.341 -3.160 1.00 45.28 276 ASN A C 1
ATOM 2085 O O . ASN A 1 276 ? 28.195 -35.147 -2.574 1.00 45.28 276 ASN A O 1
ATOM 2089 N N . ASN A 1 277 ? 26.556 -34.703 -4.047 1.00 48.19 277 ASN A N 1
ATOM 2090 C CA . ASN A 1 277 ? 26.706 -35.924 -4.832 1.00 48.19 277 ASN A CA 1
ATOM 2091 C C . ASN A 1 277 ? 26.102 -35.750 -6.226 1.00 48.19 277 ASN A C 1
ATOM 2093 O O . ASN A 1 277 ? 24.895 -35.757 -6.446 1.00 48.19 277 ASN A O 1
ATOM 2097 N N . ASN A 1 278 ? 27.039 -35.588 -7.152 1.00 45.94 278 ASN A N 1
ATOM 2098 C CA . ASN A 1 278 ? 26.936 -35.793 -8.579 1.00 45.94 278 ASN A CA 1
ATOM 2099 C C . ASN A 1 278 ? 26.654 -37.286 -8.832 1.00 45.94 278 ASN A C 1
ATOM 2101 O O . ASN A 1 278 ? 27.362 -38.142 -8.301 1.00 45.94 278 ASN A O 1
ATOM 2105 N N . SER A 1 279 ? 25.645 -37.629 -9.628 1.00 43.72 279 SER A N 1
ATOM 2106 C CA . SER A 1 279 ? 25.457 -39.001 -10.113 1.00 43.72 279 SER A CA 1
ATOM 2107 C C . SER A 1 279 ? 25.047 -38.977 -11.576 1.00 43.72 279 SER A C 1
ATOM 2109 O O . SER A 1 279 ? 23.920 -38.678 -11.955 1.00 43.72 279 SER A O 1
ATOM 2111 N N . LYS A 1 280 ? 26.070 -39.262 -12.375 1.00 47.84 280 LYS A N 1
ATOM 2112 C CA . LYS A 1 280 ? 26.103 -39.526 -13.804 1.00 47.84 280 LYS A CA 1
ATOM 2113 C C . LYS A 1 280 ? 25.793 -41.012 -13.994 1.00 47.84 280 LYS A C 1
ATOM 2115 O O . LYS A 1 280 ? 26.479 -41.843 -13.407 1.00 47.84 280 LYS A O 1
ATOM 2120 N N . GLY A 1 281 ? 24.803 -41.346 -14.814 1.00 40.59 281 GLY A N 1
ATOM 2121 C CA . GLY A 1 281 ? 24.486 -42.732 -15.152 1.00 40.59 281 GLY A CA 1
ATOM 2122 C C . GLY A 1 281 ? 23.528 -42.795 -16.332 1.00 40.59 281 GLY A C 1
ATOM 2123 O O . GLY A 1 281 ? 22.334 -42.584 -16.163 1.00 40.59 281 GLY A O 1
ATOM 2124 N N . GLY A 1 282 ? 24.078 -43.023 -17.525 1.00 45.31 282 GLY A N 1
ATOM 2125 C CA . GLY A 1 282 ? 23.311 -43.428 -18.700 1.00 45.31 282 GLY A CA 1
ATOM 2126 C C . GLY A 1 282 ? 23.024 -44.930 -18.684 1.00 45.31 282 GLY A C 1
ATOM 2127 O O . GLY A 1 282 ? 23.572 -45.658 -17.855 1.00 45.31 282 GLY A O 1
ATOM 2128 N N . GLY A 1 283 ? 22.213 -45.389 -19.634 1.00 38.03 283 GLY A N 1
ATOM 2129 C CA . GLY A 1 283 ? 22.074 -46.811 -19.932 1.00 38.03 283 GLY A CA 1
ATOM 2130 C C . GLY A 1 283 ? 20.660 -47.201 -20.323 1.00 38.03 283 GLY A C 1
ATOM 2131 O O . GLY A 1 283 ? 19.788 -47.335 -19.472 1.00 38.03 283 GLY A O 1
ATOM 2132 N N . ASP A 1 284 ? 20.489 -47.396 -21.622 1.00 48.03 284 ASP A N 1
ATOM 2133 C CA . ASP A 1 284 ? 19.304 -47.862 -22.329 1.00 48.03 284 ASP A CA 1
ATOM 2134 C C . ASP A 1 284 ? 18.710 -49.157 -21.755 1.00 48.03 284 ASP A C 1
ATOM 2136 O O . ASP A 1 284 ? 19.447 -50.068 -21.369 1.00 48.03 284 ASP A O 1
ATOM 2140 N N . LYS A 1 285 ? 17.375 -49.281 -21.806 1.00 47.75 285 LYS A N 1
ATOM 2141 C CA . LYS A 1 285 ? 16.708 -50.520 -22.239 1.00 47.75 285 LYS A CA 1
ATOM 2142 C C . LYS A 1 285 ? 15.217 -50.319 -22.486 1.00 47.75 285 LYS A C 1
ATOM 2144 O O . LYS A 1 285 ? 14.428 -50.064 -21.580 1.00 47.75 285 LYS A O 1
ATOM 2149 N N . GLU A 1 286 ? 14.876 -50.490 -23.755 1.00 51.03 286 GLU A N 1
ATOM 2150 C CA . GLU A 1 286 ? 13.543 -50.736 -24.278 1.00 51.03 286 GLU A CA 1
ATOM 2151 C C . GLU A 1 286 ? 12.861 -51.903 -23.548 1.00 51.03 286 GLU A C 1
ATOM 2153 O O . GLU A 1 286 ? 13.437 -52.975 -23.367 1.00 51.03 286 GLU A O 1
ATOM 2158 N N . SER A 1 287 ? 11.597 -51.707 -23.184 1.00 42.75 287 SER A N 1
ATOM 2159 C CA . SER A 1 287 ? 10.650 -52.791 -22.931 1.00 42.75 287 SER A CA 1
ATOM 2160 C C . SER A 1 287 ? 9.250 -52.267 -23.220 1.00 42.75 287 SER A C 1
ATOM 2162 O O . SER A 1 287 ? 8.593 -51.671 -22.365 1.00 42.75 287 SER A O 1
ATOM 2164 N N . GLY A 1 288 ? 8.815 -52.476 -24.463 1.00 50.09 288 GLY A N 1
ATOM 2165 C CA . GLY A 1 288 ? 7.463 -52.190 -24.911 1.00 50.09 288 GLY A CA 1
ATOM 2166 C C . GLY A 1 288 ? 6.436 -52.982 -24.107 1.00 50.09 288 GLY A C 1
ATOM 2167 O O . GLY A 1 288 ? 6.449 -54.210 -24.085 1.00 50.09 288 GLY A O 1
ATOM 2168 N N . THR A 1 289 ? 5.514 -52.260 -23.480 1.00 41.00 289 THR A N 1
ATOM 2169 C CA . THR A 1 289 ? 4.235 -52.803 -23.028 1.00 41.00 289 THR A CA 1
ATOM 2170 C C . THR A 1 289 ? 3.134 -52.028 -23.738 1.00 41.00 289 THR A C 1
ATOM 2172 O O . THR A 1 289 ? 2.902 -50.846 -23.490 1.00 41.00 289 THR A O 1
ATOM 2175 N N . ASN A 1 290 ? 2.488 -52.711 -24.685 1.00 49.00 290 ASN A N 1
ATOM 2176 C CA . ASN A 1 290 ? 1.287 -52.252 -25.370 1.00 49.00 290 ASN A CA 1
ATOM 2177 C C . ASN A 1 290 ? 0.156 -52.143 -24.344 1.00 49.00 290 ASN A C 1
ATOM 2179 O O . ASN A 1 290 ? -0.593 -53.091 -24.116 1.00 49.00 290 ASN A O 1
ATOM 2183 N N . THR A 1 291 ? 0.063 -50.985 -23.697 1.00 46.53 291 THR A N 1
ATOM 2184 C CA . THR A 1 291 ? -1.061 -50.647 -22.830 1.00 46.53 291 THR A CA 1
ATOM 2185 C C . THR A 1 291 ? -2.173 -50.149 -23.738 1.00 46.53 291 THR A C 1
ATOM 2187 O O . THR A 1 291 ? -2.072 -49.080 -24.337 1.00 46.53 291 THR A O 1
ATOM 2190 N N . ALA A 1 292 ? -3.197 -50.981 -23.911 1.00 44.81 292 ALA A N 1
ATOM 2191 C CA . ALA A 1 292 ? -4.382 -50.656 -24.680 1.00 44.81 292 ALA A CA 1
ATOM 2192 C C . ALA A 1 292 ? -4.985 -49.340 -24.165 1.00 44.81 292 ALA A C 1
ATOM 2194 O O . ALA A 1 292 ? -5.466 -49.269 -23.032 1.00 44.81 292 ALA A O 1
ATOM 2195 N N . ASN A 1 293 ? -4.944 -48.310 -25.016 1.00 46.53 293 ASN A N 1
ATOM 2196 C CA . ASN A 1 293 ? -5.651 -47.048 -24.848 1.00 46.53 293 ASN A CA 1
ATOM 2197 C C . ASN A 1 293 ? -7.153 -47.333 -24.757 1.00 46.53 293 ASN A C 1
ATOM 2199 O O . ASN A 1 293 ? -7.874 -47.348 -25.752 1.00 46.53 293 ASN A O 1
ATOM 2203 N N . THR A 1 294 ? -7.619 -47.580 -23.537 1.00 51.09 294 THR A N 1
ATOM 2204 C CA . THR A 1 294 ? -9.024 -47.442 -23.188 1.00 51.09 294 THR A CA 1
ATOM 2205 C C . T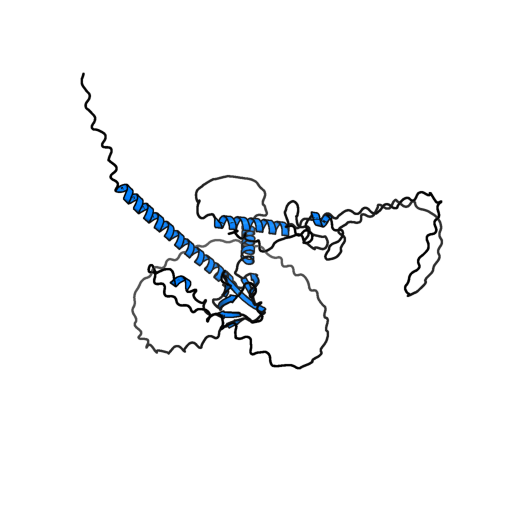HR A 1 294 ? -9.278 -45.950 -23.108 1.00 51.09 294 THR A C 1
ATOM 2207 O O . THR A 1 294 ? -8.920 -45.301 -22.127 1.00 51.09 294 THR A O 1
ATOM 2210 N N . SER A 1 295 ? -9.861 -45.407 -24.172 1.00 50.78 295 SER A N 1
ATOM 2211 C CA . SER A 1 295 ? -10.427 -44.065 -24.246 1.00 50.78 295 SER A CA 1
ATOM 2212 C C . SER A 1 295 ? -11.576 -43.947 -23.237 1.00 50.78 295 SER A C 1
ATOM 2214 O O . SER A 1 295 ? -12.749 -43.963 -23.603 1.00 50.78 295 SER A O 1
ATOM 2216 N N . GLN A 1 296 ? -11.255 -43.893 -21.942 1.00 52.28 296 GLN A N 1
ATOM 2217 C CA . GLN A 1 296 ? -12.186 -43.433 -20.925 1.00 52.28 296 GLN A CA 1
ATOM 2218 C C . GLN A 1 296 ? -12.446 -41.966 -21.234 1.00 52.28 296 GLN A C 1
ATOM 2220 O O . GLN A 1 296 ? -11.605 -41.107 -20.984 1.00 52.28 296 GLN A O 1
ATOM 2225 N N . ALA A 1 297 ? -13.595 -41.713 -21.859 1.00 53.00 297 ALA A N 1
ATOM 2226 C CA . ALA A 1 297 ? -14.145 -40.387 -22.043 1.00 53.00 297 ALA A CA 1
ATOM 2227 C C . ALA A 1 297 ? -14.142 -39.688 -20.681 1.00 53.00 297 ALA A C 1
ATOM 2229 O O . ALA A 1 297 ? -14.898 -40.058 -19.780 1.00 53.00 297 ALA A O 1
ATOM 2230 N N . SER A 1 298 ? -13.228 -38.732 -20.526 1.00 58.59 298 SER A N 1
ATOM 2231 C CA . SER A 1 298 ? -13.134 -37.873 -19.357 1.00 58.59 298 SER A CA 1
ATOM 2232 C C . SER A 1 298 ? -14.532 -37.315 -19.090 1.00 58.59 298 SER A C 1
ATOM 2234 O O . SER A 1 298 ? -15.125 -36.760 -20.021 1.00 58.59 298 SER A O 1
ATOM 2236 N N . PRO A 1 299 ? -15.094 -37.482 -17.880 1.00 67.00 299 PRO A N 1
ATOM 2237 C CA . PRO A 1 299 ? -16.409 -36.944 -17.573 1.00 67.00 299 PRO A CA 1
ATOM 2238 C C . PRO A 1 299 ? -16.390 -35.451 -17.898 1.00 67.00 299 PRO A C 1
ATOM 2240 O O . PRO A 1 299 ? -15.524 -34.721 -17.412 1.00 67.00 299 PRO A O 1
ATOM 2243 N N . SER A 1 300 ? -17.295 -35.027 -18.784 1.00 68.50 300 SER A N 1
ATOM 2244 C CA . SER A 1 300 ? -17.440 -33.629 -19.185 1.00 68.50 300 SER A CA 1
ATOM 2245 C C . SER A 1 300 ? -17.484 -32.769 -17.920 1.00 68.50 300 SER A C 1
ATOM 2247 O O . SER A 1 300 ? -18.318 -33.060 -17.055 1.00 68.50 300 SER A O 1
ATOM 2249 N N . PRO A 1 301 ? -16.597 -31.771 -17.763 1.00 75.12 301 PRO A N 1
ATOM 2250 C CA . PRO A 1 301 ? -16.525 -30.993 -16.538 1.00 75.12 301 PRO A CA 1
ATOM 2251 C C . PRO A 1 301 ? -17.876 -30.323 -16.319 1.00 75.12 301 PRO A C 1
ATOM 2253 O O . PRO A 1 301 ? -18.317 -29.514 -17.137 1.00 75.12 301 PRO A O 1
ATOM 2256 N N . SER A 1 302 ? -18.555 -30.704 -15.237 1.00 75.62 302 SER A N 1
ATOM 2257 C CA . SER A 1 302 ? -19.791 -30.053 -14.825 1.00 75.62 302 SER A CA 1
ATOM 2258 C C . SER A 1 302 ? -19.539 -28.545 -14.759 1.00 75.62 302 SER A C 1
ATOM 2260 O O . SER A 1 302 ? -18.494 -28.149 -14.229 1.00 75.62 302 SER A O 1
ATOM 2262 N N . PRO A 1 303 ? -20.444 -27.708 -15.298 1.00 77.12 303 PRO A N 1
ATOM 2263 C CA . PRO A 1 303 ? -20.254 -26.266 -15.324 1.00 77.12 303 PRO A CA 1
ATOM 2264 C C . PRO A 1 303 ? -19.958 -25.776 -13.906 1.00 77.12 303 PRO A C 1
ATOM 2266 O O . PRO A 1 303 ? -20.771 -25.936 -12.994 1.00 77.12 303 PRO A O 1
ATOM 2269 N N . ILE A 1 304 ? -18.747 -25.249 -13.717 1.00 81.00 304 ILE A N 1
ATOM 2270 C CA . ILE A 1 304 ? -18.276 -24.753 -12.427 1.00 81.00 304 ILE A CA 1
ATOM 2271 C C . ILE A 1 304 ? -19.142 -23.543 -12.098 1.00 81.00 304 ILE A C 1
ATOM 2273 O O . ILE A 1 304 ? -19.067 -22.520 -12.778 1.00 81.00 304 ILE A O 1
ATOM 2277 N N . MET A 1 305 ? -19.999 -23.672 -11.086 1.00 83.81 305 MET A N 1
ATOM 2278 C CA . MET A 1 305 ? -20.794 -22.537 -10.640 1.00 83.81 305 MET A CA 1
ATOM 2279 C C . MET A 1 305 ? -19.858 -21.446 -10.109 1.00 83.81 305 MET A C 1
ATOM 2281 O O . MET A 1 305 ? -18.932 -21.762 -9.353 1.00 83.81 305 MET A O 1
ATOM 2285 N N . PRO A 1 306 ? -20.081 -20.177 -10.486 1.00 89.94 306 PRO A N 1
ATOM 2286 C CA . PRO A 1 306 ? -19.273 -19.079 -9.988 1.00 89.94 306 PRO A CA 1
ATOM 2287 C C . PRO A 1 306 ? -19.408 -19.004 -8.465 1.00 89.94 306 PRO A C 1
ATOM 2289 O O . PRO A 1 306 ? -20.511 -19.040 -7.915 1.00 89.94 306 PRO A O 1
ATOM 2292 N N . LEU A 1 307 ? -18.269 -18.935 -7.781 1.00 95.12 307 LEU A N 1
ATOM 2293 C CA . LEU A 1 307 ? -18.224 -18.817 -6.331 1.00 95.12 307 LEU A CA 1
ATOM 2294 C C . LEU A 1 307 ? -18.668 -17.401 -5.947 1.00 95.12 307 LEU A C 1
ATOM 2296 O O . LEU A 1 307 ? -18.102 -16.425 -6.429 1.00 95.12 307 LEU A O 1
ATOM 2300 N N . VAL A 1 308 ? -19.665 -17.283 -5.073 1.00 97.00 308 VAL A N 1
ATOM 2301 C CA . VAL A 1 308 ? -20.149 -15.991 -4.569 1.00 97.00 308 VAL A CA 1
A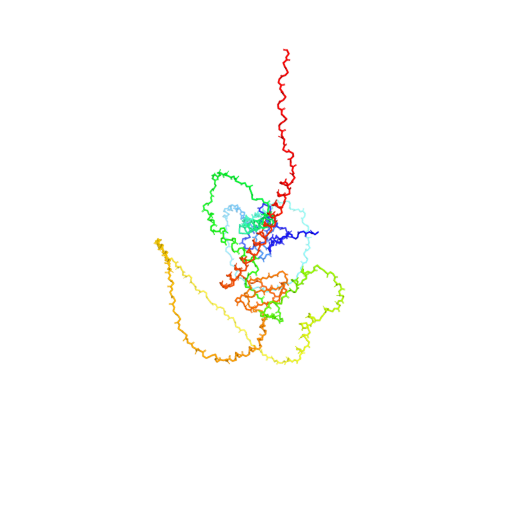TOM 2302 C C . VAL A 1 308 ? -19.687 -15.814 -3.128 1.00 97.00 308 VAL A C 1
ATOM 2304 O O . VAL A 1 308 ? -19.883 -16.698 -2.296 1.00 97.00 308 VAL A O 1
ATOM 2307 N N . LEU A 1 309 ? -19.062 -14.676 -2.847 1.00 97.50 309 LEU A N 1
ATOM 2308 C CA . LEU A 1 309 ? -18.661 -14.236 -1.516 1.00 97.50 309 LEU A CA 1
ATOM 2309 C C . LEU A 1 309 ? -19.746 -13.328 -0.949 1.00 97.50 309 LEU A C 1
ATOM 2311 O O . LEU A 1 309 ? -20.201 -12.412 -1.630 1.00 97.50 309 LEU A O 1
ATOM 2315 N N . ASN A 1 310 ? -20.138 -13.543 0.296 1.00 98.00 310 ASN A N 1
ATOM 2316 C CA . ASN A 1 310 ? -21.160 -12.755 0.970 1.00 98.00 310 ASN A CA 1
ATOM 2317 C C . ASN A 1 310 ? -20.543 -11.620 1.796 1.00 98.00 310 ASN A C 1
ATOM 2319 O O . ASN A 1 310 ? -19.353 -11.619 2.107 1.00 98.00 310 ASN A O 1
ATOM 2323 N N . TYR A 1 311 ? -21.371 -10.652 2.192 1.00 97.94 311 TYR A N 1
ATOM 2324 C CA . TYR A 1 311 ? -20.967 -9.597 3.121 1.00 97.94 311 TYR A CA 1
ATOM 2325 C C . TYR A 1 311 ? -20.384 -10.174 4.416 1.00 97.94 311 TYR A C 1
ATOM 2327 O O . TYR A 1 311 ? -21.005 -11.014 5.066 1.00 97.94 311 TYR A O 1
ATOM 2335 N N . GLY A 1 312 ? -19.218 -9.673 4.819 1.00 97.06 312 GLY A N 1
ATOM 2336 C CA . GLY A 1 312 ? -18.497 -10.136 6.002 1.00 97.06 312 GLY A CA 1
ATOM 2337 C C . GLY A 1 312 ? -17.542 -11.305 5.747 1.00 97.06 312 GLY A C 1
ATOM 2338 O O . GLY A 1 312 ? -16.714 -11.587 6.616 1.00 97.06 312 GLY A O 1
ATOM 2339 N N . ASP A 1 313 ? -17.588 -11.942 4.572 1.00 98.00 313 ASP A N 1
ATOM 2340 C CA . ASP A 1 313 ? -16.664 -13.027 4.244 1.00 98.00 313 ASP A CA 1
ATOM 2341 C C . ASP A 1 313 ? -15.224 -12.511 4.177 1.00 98.00 313 ASP A C 1
ATOM 2343 O O . ASP A 1 313 ? -14.940 -11.448 3.614 1.00 98.00 313 ASP A O 1
ATOM 2347 N N . ARG A 1 314 ? -14.301 -13.285 4.763 1.00 96.81 314 ARG A N 1
ATOM 2348 C CA . ARG A 1 314 ? -12.861 -13.003 4.748 1.00 96.81 314 ARG A CA 1
ATOM 2349 C C . ARG A 1 314 ? -12.211 -13.710 3.567 1.00 96.81 314 ARG A C 1
ATOM 2351 O O . ARG A 1 314 ? -12.352 -14.923 3.412 1.00 96.81 314 ARG A O 1
ATOM 2358 N N . VAL A 1 315 ? -11.427 -12.975 2.791 1.00 96.88 315 VAL A N 1
ATOM 2359 C CA . VAL A 1 315 ? -10.664 -13.502 1.658 1.00 96.88 315 VAL A CA 1
ATOM 2360 C C . VAL A 1 315 ? -9.200 -13.094 1.736 1.00 96.88 315 VAL A C 1
ATOM 2362 O O . VAL A 1 315 ? -8.863 -12.019 2.226 1.00 96.88 315 VAL A O 1
ATOM 2365 N N . GLN A 1 316 ? -8.318 -13.978 1.272 1.00 96.56 316 GLN A N 1
ATOM 2366 C CA . GLN A 1 316 ? -6.892 -13.690 1.127 1.00 96.56 316 GLN A CA 1
ATOM 2367 C C . GLN A 1 316 ? -6.652 -13.181 -0.292 1.00 96.56 316 GLN A C 1
ATOM 2369 O O . GLN A 1 316 ? -6.871 -13.920 -1.255 1.00 96.56 316 GLN A O 1
ATOM 2374 N N . VAL A 1 317 ? -6.229 -11.927 -0.404 1.00 96.19 317 VAL A N 1
ATOM 2375 C CA . VAL A 1 317 ? -5.905 -11.272 -1.672 1.00 96.19 317 VAL A CA 1
ATOM 2376 C C . VAL A 1 317 ? -4.391 -11.254 -1.819 1.00 96.19 317 VAL A C 1
ATOM 2378 O O . VAL A 1 317 ? -3.677 -10.814 -0.917 1.00 96.19 317 VAL A O 1
ATOM 2381 N N . VAL A 1 318 ? -3.906 -11.755 -2.949 1.00 95.31 318 VAL A N 1
ATOM 2382 C CA . VAL A 1 318 ? -2.479 -11.792 -3.285 1.00 95.31 318 VAL A CA 1
ATOM 2383 C C . VAL A 1 318 ? -2.041 -10.462 -3.881 1.00 95.31 318 VAL A C 1
ATOM 2385 O O . VAL A 1 318 ? -0.993 -9.937 -3.526 1.00 95.31 318 VAL A O 1
ATOM 2388 N N . GLU A 1 319 ? -2.857 -9.917 -4.774 1.00 94.38 319 GLU A N 1
ATOM 2389 C CA . GLU A 1 319 ? -2.582 -8.690 -5.506 1.00 94.38 319 GLU A CA 1
ATOM 2390 C C . GLU A 1 319 ? -3.909 -7.997 -5.806 1.00 94.38 319 GLU A C 1
ATOM 2392 O O . GLU A 1 319 ? -4.891 -8.658 -6.150 1.00 94.38 319 GLU A O 1
ATOM 2397 N N . MET A 1 320 ? -3.920 -6.673 -5.686 1.00 94.25 320 MET A N 1
ATOM 2398 C CA . MET A 1 320 ? -5.017 -5.819 -6.121 1.00 94.25 320 MET A CA 1
ATOM 2399 C C . MET A 1 320 ? -4.453 -4.828 -7.132 1.00 94.25 320 MET A C 1
ATOM 2401 O O . MET A 1 320 ? -3.537 -4.069 -6.810 1.00 94.25 320 MET A O 1
ATOM 2405 N N . LYS A 1 321 ? -4.958 -4.898 -8.359 1.00 92.81 321 LYS A N 1
ATOM 2406 C CA . LYS A 1 321 ? -4.543 -4.056 -9.477 1.00 92.81 321 LYS A CA 1
ATOM 2407 C C . LYS A 1 321 ? -5.289 -2.719 -9.453 1.00 92.81 321 LYS A C 1
ATOM 2409 O O . LYS A 1 321 ? -6.346 -2.590 -8.836 1.00 92.81 321 LYS A O 1
ATOM 2414 N N . GLU A 1 322 ? -4.733 -1.722 -10.138 1.00 91.25 322 GLU A N 1
ATOM 2415 C CA . GLU A 1 322 ? -5.312 -0.370 -10.232 1.00 91.25 322 GLU A CA 1
ATOM 2416 C C . GLU A 1 322 ? -6.670 -0.346 -10.956 1.00 91.25 322 GLU A C 1
ATOM 2418 O O . GLU A 1 322 ? -7.483 0.542 -10.720 1.00 91.25 322 GLU A O 1
ATOM 2423 N N . ASP A 1 323 ? -6.934 -1.355 -11.788 1.00 92.06 323 ASP A N 1
ATOM 2424 C CA . ASP A 1 323 ? -8.191 -1.566 -12.511 1.00 92.06 323 ASP A CA 1
ATOM 2425 C C . ASP A 1 323 ? -9.334 -2.099 -11.616 1.00 92.06 323 ASP A C 1
ATOM 2427 O O . ASP A 1 323 ? -10.462 -2.224 -12.084 1.00 92.06 323 ASP A O 1
ATOM 2431 N N . GLY A 1 324 ? -9.067 -2.399 -10.338 1.00 94.94 324 GLY A N 1
ATOM 2432 C CA . GLY A 1 324 ? -10.041 -2.958 -9.393 1.00 94.94 324 GLY A CA 1
ATOM 2433 C C . GLY A 1 324 ? -10.102 -4.490 -9.377 1.00 94.94 324 GLY A C 1
ATOM 2434 O O . GLY A 1 324 ? -10.885 -5.066 -8.617 1.00 94.94 324 GLY A O 1
ATOM 2435 N N . TRP A 1 325 ? -9.275 -5.180 -10.170 1.00 96.69 325 TRP A N 1
ATOM 2436 C CA . TRP A 1 325 ? -9.182 -6.637 -10.120 1.00 96.69 325 TRP A CA 1
ATOM 2437 C C . TRP A 1 325 ? -8.299 -7.105 -8.965 1.00 96.69 325 TRP A C 1
ATOM 2439 O O . TRP A 1 325 ? -7.146 -6.697 -8.816 1.00 96.69 325 TRP A O 1
ATOM 2449 N N . ALA A 1 326 ? -8.831 -8.030 -8.173 1.00 96.75 326 ALA A N 1
ATOM 2450 C CA . ALA A 1 326 ? -8.117 -8.688 -7.094 1.00 96.75 326 ALA A CA 1
ATOM 2451 C C . ALA A 1 326 ? -7.901 -10.173 -7.408 1.00 96.75 326 ALA A C 1
ATOM 2453 O O . ALA A 1 326 ? -8.835 -10.901 -7.756 1.00 96.75 326 ALA A O 1
ATOM 2454 N N . THR A 1 327 ? -6.663 -10.632 -7.236 1.00 96.00 327 THR A N 1
ATOM 2455 C CA . THR A 1 327 ? -6.279 -12.042 -7.368 1.00 96.00 327 THR A CA 1
ATOM 2456 C C . THR A 1 327 ? -6.389 -12.724 -6.009 1.00 96.00 327 THR A C 1
ATOM 2458 O O . THR A 1 327 ? -5.737 -12.309 -5.046 1.00 96.00 327 THR A O 1
ATOM 2461 N N . LEU A 1 328 ? -7.194 -13.783 -5.912 1.00 96.19 328 LEU A N 1
ATOM 2462 C CA . LEU A 1 328 ? -7.347 -14.546 -4.675 1.00 96.19 328 LEU A CA 1
ATOM 2463 C C . LEU A 1 328 ? -6.230 -15.576 -4.497 1.00 96.19 328 LEU A C 1
ATOM 2465 O O . LEU A 1 328 ? -5.781 -16.211 -5.453 1.00 96.19 328 LEU A O 1
ATOM 2469 N N . ALA A 1 329 ? -5.839 -15.802 -3.243 1.00 94.56 329 ALA A N 1
ATOM 2470 C CA . ALA A 1 329 ? -4.813 -16.783 -2.911 1.00 94.56 329 ALA A CA 1
ATOM 2471 C C . ALA A 1 329 ? -5.219 -18.214 -3.294 1.00 94.56 329 ALA A C 1
ATOM 2473 O O . ALA A 1 329 ? -6.407 -18.549 -3.378 1.00 94.56 329 ALA A O 1
ATOM 2474 N N . ARG A 1 330 ? -4.222 -19.088 -3.475 1.00 91.31 330 ARG A N 1
ATOM 2475 C CA . ARG A 1 330 ? -4.375 -20.507 -3.847 1.00 91.31 330 ARG A CA 1
ATOM 2476 C C . ARG A 1 330 ? -5.066 -20.709 -5.190 1.00 91.31 330 ARG A C 1
ATOM 2478 O O . ARG A 1 330 ? -5.743 -21.719 -5.383 1.00 91.31 330 ARG A O 1
ATOM 2485 N N . LYS A 1 331 ? -4.934 -19.734 -6.094 1.00 90.19 331 LYS A N 1
ATOM 2486 C CA . LYS A 1 331 ? -5.594 -19.736 -7.409 1.00 90.19 331 LYS A CA 1
ATOM 2487 C C . LYS A 1 331 ? -7.108 -19.956 -7.296 1.00 90.19 331 LYS A C 1
ATOM 2489 O O . LYS A 1 331 ? -7.703 -20.635 -8.126 1.00 90.19 331 LYS A O 1
ATOM 2494 N N . ARG A 1 332 ? -7.736 -19.407 -6.247 1.00 93.19 332 ARG A N 1
ATOM 2495 C CA . ARG A 1 332 ? -9.193 -19.510 -6.052 1.00 93.19 332 ARG A CA 1
ATOM 2496 C C . ARG A 1 332 ? -9.999 -18.687 -7.054 1.00 93.19 332 ARG A C 1
ATOM 2498 O O . ARG A 1 332 ? -11.214 -18.836 -7.097 1.00 93.19 332 ARG A O 1
ATOM 2505 N N . GLY A 1 333 ? -9.323 -17.856 -7.838 1.00 95.44 333 GLY A N 1
ATOM 2506 C CA . GLY A 1 333 ? -9.903 -17.078 -8.916 1.00 95.44 333 GLY A CA 1
ATOM 2507 C C . GLY A 1 333 ? -9.579 -15.599 -8.782 1.00 95.44 333 GLY A C 1
ATOM 2508 O O . GLY A 1 333 ? -8.656 -15.193 -8.070 1.00 95.44 333 GLY A O 1
ATOM 2509 N N . TYR A 1 334 ? -10.379 -14.809 -9.475 1.00 97.06 334 TYR A N 1
ATOM 2510 C CA . TYR A 1 334 ? -10.277 -13.368 -9.587 1.00 97.06 334 TYR A CA 1
ATOM 2511 C C . TYR A 1 334 ? -11.619 -12.766 -9.220 1.00 97.06 334 TYR A C 1
ATOM 2513 O O . TYR A 1 334 ? -12.664 -13.342 -9.509 1.00 97.06 334 TYR A O 1
ATOM 2521 N N . LEU A 1 335 ? -11.612 -11.601 -8.600 1.00 97.38 335 LEU A N 1
ATOM 2522 C CA . LEU A 1 335 ? -12.833 -10.841 -8.383 1.00 97.38 335 LEU A CA 1
ATOM 2523 C C . LEU A 1 335 ? -12.597 -9.398 -8.784 1.00 97.38 335 LEU A C 1
ATOM 2525 O O . LEU A 1 335 ? -11.476 -8.896 -8.701 1.00 97.38 335 LEU A O 1
ATOM 2529 N N . TYR A 1 336 ? -13.671 -8.741 -9.186 1.00 97.38 336 TYR A N 1
ATOM 2530 C CA . TYR A 1 336 ? -13.687 -7.308 -9.403 1.00 97.38 336 TYR A CA 1
ATOM 2531 C C . TYR A 1 336 ? -14.296 -6.638 -8.175 1.00 97.38 336 TYR A C 1
ATOM 2533 O O . TYR A 1 336 ? -15.383 -7.028 -7.739 1.00 97.38 336 TYR A O 1
ATOM 2541 N N . ALA A 1 337 ? -13.596 -5.665 -7.601 1.00 97.00 337 ALA A N 1
ATOM 2542 C CA . ALA A 1 337 ? -14.087 -4.907 -6.463 1.00 97.00 337 ALA A CA 1
ATOM 2543 C C . ALA A 1 337 ? -13.623 -3.453 -6.535 1.00 97.00 337 ALA A C 1
ATOM 2545 O O . ALA A 1 337 ? -12.428 -3.165 -6.593 1.00 97.00 337 ALA A O 1
ATOM 2546 N N . ASP A 1 338 ? -14.574 -2.533 -6.406 1.00 94.88 338 ASP A N 1
ATOM 2547 C CA . ASP A 1 338 ? -14.261 -1.146 -6.093 1.00 94.88 338 ASP A CA 1
ATOM 2548 C C . ASP A 1 338 ? -13.537 -1.074 -4.743 1.00 94.88 338 ASP A C 1
ATOM 2550 O O . ASP A 1 338 ? -13.811 -1.853 -3.824 1.00 94.88 338 ASP A O 1
ATOM 2554 N N . GLY A 1 339 ? -12.692 -0.056 -4.554 1.00 90.00 339 GLY A N 1
ATOM 2555 C CA . GLY A 1 339 ? -11.936 0.156 -3.308 1.00 90.00 339 GLY A CA 1
ATOM 2556 C C . GLY A 1 339 ? -12.783 0.311 -2.031 1.00 90.00 339 GLY A C 1
ATOM 2557 O O . GLY A 1 339 ? -12.238 0.404 -0.937 1.00 90.00 339 GLY A O 1
ATOM 2558 N N . LYS A 1 340 ? -14.118 0.344 -2.150 1.00 95.38 340 LYS A N 1
ATOM 2559 C CA . LYS A 1 340 ? -15.080 0.355 -1.034 1.00 95.38 340 LYS A CA 1
ATOM 2560 C C . LYS A 1 340 ? -15.730 -1.008 -0.770 1.00 95.38 340 LYS A C 1
ATOM 2562 O O . LYS A 1 340 ? -16.301 -1.194 0.301 1.00 95.38 340 LYS A O 1
ATOM 2567 N N . GLN A 1 341 ? -15.698 -1.929 -1.734 1.00 97.25 341 GLN A N 1
ATOM 2568 C CA . GLN A 1 341 ? -16.344 -3.243 -1.650 1.00 97.25 341 GLN A CA 1
ATOM 2569 C C . GLN A 1 341 ? -15.457 -4.287 -0.965 1.00 97.25 341 GLN A C 1
ATOM 2571 O O . GLN A 1 341 ? -15.980 -5.251 -0.409 1.00 97.25 341 GLN A O 1
ATOM 2576 N N . LEU A 1 342 ? -14.139 -4.079 -0.953 1.00 97.00 342 LEU A N 1
ATOM 2577 C CA . LEU A 1 342 ? -13.188 -4.861 -0.170 1.00 97.00 342 LEU A CA 1
ATOM 2578 C C . LEU A 1 342 ? -12.442 -3.966 0.815 1.00 97.00 342 LEU A C 1
ATOM 2580 O O . LEU A 1 342 ? -11.837 -2.970 0.433 1.00 97.00 342 LEU A O 1
ATOM 2584 N N . VAL A 1 343 ? -12.445 -4.354 2.089 1.00 96.00 343 VAL A N 1
ATOM 2585 C CA . VAL A 1 343 ? -11.746 -3.628 3.157 1.00 96.00 343 VAL A CA 1
ATOM 2586 C C . VAL A 1 343 ? -10.617 -4.493 3.689 1.00 96.00 343 VAL A C 1
ATOM 2588 O O . VAL A 1 343 ? -10.861 -5.603 4.165 1.00 96.00 343 VAL A O 1
ATOM 2591 N N . LYS A 1 344 ? -9.380 -3.992 3.634 1.00 95.06 344 LYS A N 1
ATOM 2592 C CA . LYS A 1 344 ? -8.227 -4.679 4.224 1.00 95.06 344 LYS A CA 1
ATOM 2593 C C . LYS A 1 344 ? -8.373 -4.680 5.745 1.00 95.06 344 LYS A C 1
ATOM 2595 O O . LYS A 1 344 ? -8.411 -3.623 6.366 1.00 95.06 344 LYS A O 1
ATOM 2600 N N . VAL A 1 345 ? -8.453 -5.864 6.344 1.00 94.56 345 VAL A N 1
ATOM 2601 C CA . VAL A 1 345 ? -8.593 -6.039 7.802 1.00 94.56 345 VAL A CA 1
ATOM 2602 C C . VAL A 1 345 ? -7.321 -6.557 8.466 1.00 94.56 345 VAL A C 1
ATOM 2604 O O . VAL A 1 345 ? -7.238 -6.591 9.690 1.00 94.56 345 VAL A O 1
ATOM 2607 N N . GLY A 1 346 ? -6.326 -6.970 7.681 1.00 91.06 346 GLY A N 1
ATOM 2608 C CA . GLY A 1 346 ? -5.045 -7.427 8.204 1.00 91.06 346 GLY A CA 1
ATOM 2609 C C . GLY A 1 346 ? -4.048 -7.803 7.114 1.00 91.06 346 GLY A C 1
ATOM 2610 O O . GLY A 1 346 ? -4.355 -7.773 5.920 1.00 91.06 346 GLY A O 1
ATOM 2611 N N . GLY A 1 347 ? -2.841 -8.176 7.540 1.00 89.25 347 GLY A N 1
ATOM 2612 C CA . GLY A 1 347 ? -1.842 -8.788 6.664 1.00 89.25 347 GLY A CA 1
ATOM 2613 C C . GLY A 1 347 ? -2.271 -10.178 6.166 1.00 89.25 347 GLY A C 1
ATOM 2614 O O . GLY A 1 347 ? -3.352 -10.663 6.522 1.00 89.25 347 GLY A O 1
ATOM 2615 N N . PRO A 1 348 ? -1.450 -10.831 5.331 1.00 88.06 348 PRO A N 1
ATOM 2616 C CA . PRO A 1 348 ? -1.727 -12.180 4.857 1.00 88.06 348 PRO A CA 1
ATOM 2617 C C . PRO A 1 348 ? -1.599 -13.166 6.025 1.00 88.06 348 PRO A C 1
ATOM 2619 O O . PRO A 1 348 ? -0.518 -13.333 6.591 1.00 88.06 348 PRO A O 1
ATOM 2622 N N . GLU A 1 349 ? -2.704 -13.809 6.404 1.00 85.44 349 GLU A N 1
ATOM 2623 C CA . GLU A 1 349 ? -2.702 -14.844 7.453 1.00 85.44 349 GLU A CA 1
ATOM 2624 C C . GLU A 1 349 ? -2.136 -16.168 6.912 1.00 85.44 349 GLU A C 1
ATOM 2626 O O . GLU A 1 349 ? -1.538 -16.956 7.647 1.00 85.44 349 GLU A O 1
ATOM 2631 N N . ASP A 1 350 ? -2.293 -16.406 5.607 1.00 84.00 350 ASP A N 1
ATOM 2632 C CA . ASP A 1 350 ? -1.849 -17.627 4.948 1.00 84.00 350 ASP A CA 1
ATOM 2633 C C . ASP A 1 350 ? -0.420 -17.497 4.401 1.00 84.00 350 ASP A C 1
ATOM 2635 O O . ASP A 1 350 ? -0.108 -16.612 3.599 1.00 84.00 350 ASP A O 1
ATOM 2639 N N . LYS A 1 351 ? 0.444 -18.452 4.767 1.00 81.88 351 LYS A N 1
ATOM 2640 C CA . LYS A 1 351 ? 1.795 -18.573 4.202 1.00 81.88 351 LYS A CA 1
ATOM 2641 C C . LYS A 1 351 ? 1.760 -18.725 2.682 1.00 81.88 351 LYS A C 1
ATOM 2643 O O . LYS A 1 351 ? 2.635 -18.181 2.016 1.00 81.88 351 LYS A O 1
ATOM 2648 N N . ALA A 1 352 ? 0.761 -19.426 2.138 1.00 79.00 352 ALA A N 1
ATOM 2649 C CA . ALA A 1 352 ? 0.615 -19.580 0.694 1.00 79.00 352 ALA A CA 1
ATOM 2650 C C . ALA A 1 352 ? 0.350 -18.230 0.014 1.00 79.00 352 ALA A C 1
ATOM 2652 O O . ALA A 1 352 ? 1.038 -17.900 -0.943 1.00 79.00 352 ALA A O 1
ATOM 2653 N N . CYS A 1 353 ? -0.550 -17.409 0.570 1.00 83.44 353 CYS A N 1
ATOM 2654 C CA . CYS A 1 353 ? -0.823 -16.060 0.065 1.00 83.44 353 CYS A CA 1
ATOM 2655 C C . CYS A 1 353 ? 0.447 -15.199 0.037 1.00 83.44 353 CYS A C 1
ATOM 2657 O O . CYS A 1 353 ? 0.706 -14.502 -0.941 1.00 83.44 353 CYS A O 1
ATOM 2659 N N . ARG A 1 354 ? 1.268 -15.271 1.093 1.00 83.12 354 ARG A N 1
ATOM 2660 C CA . ARG A 1 354 ? 2.540 -14.539 1.157 1.00 83.12 354 ARG A CA 1
ATOM 2661 C C . ARG A 1 354 ? 3.533 -15.011 0.093 1.00 83.12 354 ARG A C 1
ATOM 2663 O O . ARG A 1 354 ? 4.144 -14.181 -0.571 1.00 83.12 354 ARG A O 1
ATOM 2670 N N . LEU A 1 355 ? 3.700 -16.324 -0.069 1.00 82.94 355 LEU A N 1
ATOM 2671 C CA . LEU A 1 355 ? 4.606 -16.889 -1.073 1.00 82.94 355 LEU A CA 1
ATOM 2672 C C . LEU A 1 355 ? 4.144 -16.575 -2.499 1.00 82.94 355 LEU A C 1
ATOM 2674 O O . LEU A 1 355 ? 4.969 -16.228 -3.335 1.00 82.94 355 LEU A O 1
ATOM 2678 N N . GLU A 1 356 ? 2.843 -16.650 -2.773 1.00 83.44 356 GLU A N 1
ATOM 2679 C CA . GLU A 1 356 ? 2.270 -16.285 -4.071 1.00 83.44 356 GLU A CA 1
ATOM 2680 C C . GLU A 1 356 ? 2.513 -14.809 -4.394 1.00 83.44 356 GLU A C 1
ATOM 2682 O O . GLU A 1 356 ? 2.949 -14.501 -5.501 1.00 83.44 356 GLU A O 1
ATOM 2687 N N . ALA A 1 357 ? 2.330 -13.913 -3.419 1.00 79.50 357 ALA A N 1
ATOM 2688 C CA . ALA A 1 357 ? 2.611 -12.491 -3.600 1.00 79.50 357 ALA A CA 1
ATOM 2689 C C . ALA A 1 357 ? 4.096 -12.255 -3.910 1.00 79.50 357 ALA A C 1
ATOM 2691 O O . ALA A 1 357 ? 4.427 -11.553 -4.861 1.00 79.50 357 ALA A O 1
ATOM 2692 N N . MET A 1 358 ? 5.000 -12.914 -3.174 1.00 82.56 358 MET A N 1
ATOM 2693 C CA . MET A 1 358 ? 6.440 -12.845 -3.451 1.00 82.56 358 MET A CA 1
ATOM 2694 C C . MET A 1 358 ? 6.791 -13.371 -4.849 1.00 82.56 358 MET A C 1
ATOM 2696 O O . MET A 1 358 ? 7.611 -12.773 -5.542 1.00 82.56 358 MET A O 1
ATOM 2700 N N . LEU A 1 359 ? 6.173 -14.473 -5.284 1.00 86.12 359 LEU A N 1
ATOM 2701 C CA . LEU A 1 359 ? 6.393 -15.037 -6.617 1.00 86.12 359 LEU A CA 1
ATOM 2702 C C . LEU A 1 359 ? 5.897 -14.106 -7.727 1.00 86.12 359 LEU A C 1
ATOM 2704 O O . LEU A 1 359 ? 6.581 -13.979 -8.742 1.00 86.12 359 LEU A O 1
ATOM 2708 N N . LEU A 1 360 ? 4.754 -13.438 -7.541 1.00 82.31 360 LEU A N 1
ATOM 2709 C CA . LEU A 1 360 ? 4.263 -12.433 -8.488 1.00 82.31 360 LEU A CA 1
ATOM 2710 C C . LEU A 1 360 ? 5.233 -11.255 -8.598 1.00 82.31 360 LEU A C 1
ATOM 2712 O O . LEU A 1 360 ? 5.603 -10.882 -9.712 1.00 82.31 360 LEU A O 1
ATOM 2716 N N . THR A 1 361 ? 5.724 -10.739 -7.468 1.00 82.12 361 THR A N 1
ATOM 2717 C CA . THR A 1 361 ? 6.740 -9.676 -7.452 1.00 82.12 361 THR A CA 1
ATOM 2718 C C . THR A 1 361 ? 8.006 -10.097 -8.200 1.00 82.12 361 THR A C 1
ATOM 2720 O O . THR A 1 361 ? 8.491 -9.356 -9.052 1.00 82.12 361 THR A O 1
ATOM 2723 N N . LEU A 1 362 ? 8.518 -11.310 -7.958 1.00 84.00 362 LEU A N 1
ATOM 2724 C CA . LEU A 1 362 ? 9.693 -11.832 -8.669 1.00 84.00 362 LEU A CA 1
ATOM 2725 C C . LEU A 1 362 ? 9.436 -12.010 -10.174 1.00 84.00 362 LEU A C 1
ATOM 2727 O O . LEU A 1 362 ? 10.314 -11.741 -10.994 1.00 84.00 362 LEU A O 1
ATOM 2731 N N . ALA A 1 363 ? 8.238 -12.452 -10.565 1.00 82.75 363 ALA A N 1
ATOM 2732 C CA . ALA A 1 363 ? 7.867 -12.595 -11.969 1.00 82.75 363 ALA A CA 1
ATOM 2733 C C . ALA A 1 363 ? 7.768 -11.237 -12.685 1.00 82.75 363 ALA A C 1
ATOM 2735 O O . ALA A 1 363 ? 8.172 -11.129 -13.845 1.00 82.75 363 ALA A O 1
ATOM 2736 N N . GLN A 1 364 ? 7.264 -10.204 -12.004 1.00 82.56 364 GLN A N 1
ATOM 2737 C CA . GLN A 1 364 ? 7.269 -8.825 -12.495 1.00 82.56 364 GLN A CA 1
ATOM 2738 C C . GLN A 1 364 ? 8.705 -8.320 -12.678 1.00 82.56 364 GLN A C 1
ATOM 2740 O O . GLN A 1 364 ? 9.076 -7.964 -13.793 1.00 82.56 364 GLN A O 1
ATOM 2745 N N . GLN A 1 365 ? 9.544 -8.430 -11.643 1.00 85.88 365 GLN A N 1
ATOM 2746 C CA . GLN A 1 365 ? 10.959 -8.044 -11.707 1.00 85.88 365 GLN A CA 1
ATOM 2747 C C . GLN A 1 365 ? 11.704 -8.743 -12.852 1.00 85.88 365 GLN A C 1
ATOM 2749 O O . GLN A 1 365 ? 12.493 -8.122 -13.559 1.00 85.88 365 GLN A O 1
ATOM 2754 N N . LYS A 1 366 ? 11.424 -10.031 -13.093 1.00 92.94 366 LYS A N 1
ATOM 2755 C CA . LYS A 1 366 ? 11.986 -10.768 -14.231 1.00 92.94 366 LYS A CA 1
ATOM 2756 C C . LYS A 1 366 ? 11.556 -10.176 -15.578 1.00 92.94 366 LYS A C 1
ATOM 2758 O O . LYS A 1 366 ? 12.387 -10.085 -16.478 1.00 92.94 366 LYS A O 1
ATOM 2763 N N . ARG A 1 367 ? 10.278 -9.816 -15.748 1.00 89.69 367 ARG A N 1
ATOM 2764 C CA . ARG A 1 367 ? 9.784 -9.187 -16.988 1.00 89.69 367 ARG A CA 1
ATOM 2765 C C . ARG A 1 367 ? 10.448 -7.834 -17.223 1.00 89.69 367 ARG A C 1
ATOM 2767 O O . ARG A 1 367 ? 10.892 -7.577 -18.340 1.00 89.69 367 ARG A O 1
ATOM 2774 N N . ASP A 1 368 ? 10.578 -7.029 -16.175 1.00 86.94 368 ASP A N 1
ATOM 2775 C CA . ASP A 1 368 ? 11.227 -5.719 -16.248 1.00 86.94 368 ASP A CA 1
ATOM 2776 C C . ASP A 1 368 ? 12.710 -5.858 -16.621 1.00 86.94 368 ASP A C 1
ATOM 2778 O O . ASP A 1 368 ? 13.167 -5.232 -17.576 1.00 86.94 368 ASP A O 1
ATOM 2782 N N . ALA A 1 369 ? 13.431 -6.786 -15.986 1.00 93.31 369 ALA A N 1
ATOM 2783 C CA . ALA A 1 369 ? 14.825 -7.075 -16.320 1.00 93.31 369 ALA A CA 1
ATOM 2784 C C . ALA A 1 369 ? 15.004 -7.569 -17.770 1.00 93.31 369 ALA A C 1
ATOM 2786 O O . ALA A 1 369 ? 15.958 -7.187 -18.446 1.00 93.31 369 ALA A O 1
ATOM 2787 N N . LEU A 1 370 ? 14.088 -8.400 -18.284 1.00 94.56 370 LEU A N 1
ATOM 2788 C CA . LEU A 1 370 ? 14.120 -8.844 -19.685 1.00 94.56 370 LEU A CA 1
ATOM 2789 C C . LEU A 1 370 ? 13.868 -7.689 -20.661 1.00 94.56 370 LEU A C 1
ATOM 2791 O O . LEU A 1 370 ? 14.518 -7.611 -21.707 1.00 94.56 370 LEU A O 1
ATOM 2795 N N . LYS A 1 371 ? 12.953 -6.777 -20.320 1.00 92.25 371 LYS A N 1
ATOM 2796 C CA . LYS A 1 371 ? 12.701 -5.564 -21.102 1.00 92.25 371 LYS A CA 1
ATOM 2797 C C . LYS A 1 371 ? 13.951 -4.687 -21.150 1.00 92.25 371 LYS A C 1
ATOM 2799 O O . LYS A 1 371 ? 14.410 -4.356 -22.242 1.00 92.25 371 LYS A O 1
ATOM 2804 N N . GLU A 1 372 ? 14.568 -4.418 -20.003 1.00 94.50 372 GLU A N 1
ATOM 2805 C CA . GLU A 1 372 ? 15.826 -3.669 -19.922 1.00 94.50 372 GLU A CA 1
ATOM 2806 C C . GLU A 1 372 ? 16.953 -4.344 -20.712 1.00 94.50 372 GLU A C 1
ATOM 2808 O O . GLU A 1 372 ? 17.678 -3.686 -21.463 1.00 94.50 372 GLU A O 1
ATOM 2813 N N . GLN A 1 373 ? 17.073 -5.670 -20.620 1.00 97.44 373 GLN A N 1
ATOM 2814 C CA . GLN A 1 373 ? 18.043 -6.436 -21.400 1.00 97.44 373 GLN A CA 1
ATOM 2815 C C . GLN A 1 373 ? 17.822 -6.258 -22.910 1.00 97.44 373 GLN A C 1
ATOM 2817 O O . GLN A 1 373 ? 18.786 -6.087 -23.665 1.00 97.44 373 GLN A O 1
ATOM 2822 N N . SER A 1 374 ? 16.565 -6.273 -23.362 1.00 95.38 374 SER A N 1
ATOM 2823 C CA . SER A 1 374 ? 16.219 -6.048 -24.768 1.00 95.38 374 SER A CA 1
ATOM 2824 C C . SER A 1 374 ? 16.569 -4.625 -25.224 1.00 95.38 374 SER A C 1
ATOM 2826 O O . SER A 1 374 ? 17.140 -4.447 -26.304 1.00 95.38 374 SER A O 1
ATOM 2828 N N . ASP A 1 375 ? 16.355 -3.623 -24.368 1.00 93.81 375 ASP A N 1
ATOM 2829 C CA . ASP A 1 375 ? 16.697 -2.226 -24.638 1.00 93.81 375 ASP A CA 1
ATOM 2830 C C . ASP A 1 375 ? 18.210 -2.022 -24.746 1.00 93.81 375 ASP A C 1
ATOM 2832 O O . ASP A 1 375 ? 18.696 -1.369 -25.676 1.00 93.81 375 ASP A O 1
ATOM 2836 N N . VAL A 1 376 ? 18.981 -2.620 -23.834 1.00 97.12 376 VAL A N 1
ATOM 2837 C CA . VAL A 1 376 ? 20.450 -2.612 -23.883 1.00 97.12 376 VAL A CA 1
ATOM 2838 C C . VAL A 1 376 ? 20.950 -3.311 -25.148 1.00 97.12 376 VAL A C 1
ATOM 2840 O O . VAL A 1 376 ? 21.821 -2.779 -25.840 1.00 97.12 376 VAL A O 1
ATOM 2843 N N . SER A 1 377 ? 20.364 -4.455 -25.513 1.00 97.81 377 SER A N 1
ATOM 2844 C CA . SER A 1 377 ? 20.692 -5.166 -26.755 1.00 97.81 377 SER A CA 1
ATOM 2845 C C . SER A 1 377 ? 20.429 -4.303 -27.996 1.00 97.81 377 SER A C 1
ATOM 2847 O O . SER A 1 377 ? 21.271 -4.217 -28.895 1.00 97.81 377 SER A O 1
ATOM 2849 N N . ASN A 1 378 ? 19.297 -3.597 -28.038 1.00 96.50 378 ASN A N 1
ATOM 2850 C CA . ASN A 1 378 ? 18.953 -2.690 -29.132 1.00 96.50 378 ASN A CA 1
ATOM 2851 C C . ASN A 1 378 ? 19.928 -1.507 -29.221 1.00 96.50 378 ASN A C 1
ATOM 2853 O O . ASN A 1 378 ? 20.418 -1.194 -30.311 1.00 96.50 378 ASN A O 1
ATOM 2857 N N . LYS A 1 379 ? 20.294 -0.897 -28.087 1.00 97.75 379 LYS A N 1
ATOM 2858 C CA . LYS A 1 379 ? 21.319 0.160 -28.028 1.00 97.75 379 LYS A CA 1
ATOM 2859 C C . LYS A 1 379 ? 22.674 -0.340 -28.532 1.00 97.75 379 LYS A C 1
ATOM 2861 O O . LYS A 1 379 ? 23.306 0.338 -29.343 1.00 97.75 379 LYS A O 1
ATOM 2866 N N . ALA A 1 380 ? 23.091 -1.540 -28.130 1.00 97.88 380 ALA A N 1
ATOM 2867 C CA . ALA A 1 380 ? 24.333 -2.151 -28.594 1.00 97.88 380 ALA A CA 1
ATOM 2868 C C . ALA A 1 380 ? 24.339 -2.355 -30.120 1.00 97.88 380 ALA A C 1
ATOM 2870 O O . ALA A 1 380 ? 25.309 -1.987 -30.784 1.00 97.88 380 ALA A O 1
ATOM 2871 N N . LYS A 1 381 ? 23.234 -2.844 -30.705 1.00 98.06 381 LYS A N 1
ATOM 2872 C CA . LYS A 1 381 ? 23.083 -2.974 -32.168 1.00 98.06 381 LYS A CA 1
ATOM 2873 C C . LYS A 1 381 ? 23.190 -1.623 -32.883 1.00 98.06 381 LYS A C 1
ATOM 2875 O O . LYS A 1 381 ? 23.858 -1.526 -33.914 1.00 98.06 381 LYS A O 1
ATOM 2880 N N . ILE A 1 382 ? 22.566 -0.572 -32.341 1.00 97.81 382 ILE A N 1
ATOM 2881 C CA . ILE A 1 382 ? 22.644 0.791 -32.895 1.00 97.81 382 ILE A CA 1
ATOM 2882 C C . ILE A 1 382 ? 24.089 1.302 -32.865 1.00 97.81 382 ILE A C 1
ATOM 2884 O O . ILE A 1 382 ? 24.582 1.795 -33.881 1.00 97.81 382 ILE A O 1
ATOM 2888 N N . LEU A 1 383 ? 24.784 1.155 -31.733 1.00 97.88 383 LEU A N 1
ATOM 2889 C CA . LEU A 1 383 ? 26.185 1.560 -31.592 1.00 97.88 383 LEU A CA 1
ATOM 2890 C C . LEU A 1 383 ? 27.098 0.781 -32.540 1.00 97.88 383 LEU A C 1
ATOM 2892 O O . LEU A 1 383 ? 27.927 1.382 -33.216 1.00 97.88 383 LEU A O 1
ATOM 2896 N N . GLN A 1 384 ? 26.897 -0.530 -32.679 1.00 98.19 384 GLN A N 1
ATOM 2897 C CA . GLN A 1 384 ? 27.661 -1.352 -33.614 1.00 98.19 384 GLN A CA 1
ATOM 2898 C C . GLN A 1 384 ? 27.438 -0.920 -35.072 1.00 98.19 384 GLN A C 1
ATOM 2900 O O . GLN A 1 384 ? 28.384 -0.879 -35.859 1.00 98.19 384 GLN A O 1
ATOM 2905 N N . LYS A 1 385 ? 26.201 -0.565 -35.445 1.00 97.50 385 LYS A N 1
ATOM 2906 C CA . LYS A 1 385 ? 25.889 -0.023 -36.776 1.00 97.50 385 LYS A CA 1
ATOM 2907 C C . LYS A 1 385 ? 26.578 1.324 -37.009 1.00 97.50 385 LYS A C 1
ATOM 2909 O O . LYS A 1 385 ? 27.120 1.530 -38.091 1.00 97.50 385 LYS A O 1
ATOM 2914 N N . ARG A 1 386 ? 26.589 2.211 -36.007 1.00 96.75 386 ARG A N 1
ATOM 2915 C CA . ARG A 1 386 ? 27.302 3.499 -36.067 1.00 96.75 386 ARG A CA 1
ATOM 2916 C C . ARG A 1 386 ? 28.807 3.301 -36.213 1.00 96.75 386 ARG A C 1
ATOM 2918 O O . ARG A 1 386 ? 29.382 3.861 -37.135 1.00 96.75 386 ARG A O 1
ATOM 2925 N N . LEU A 1 387 ? 29.408 2.425 -35.404 1.00 96.62 387 LEU A N 1
ATOM 2926 C CA . LEU A 1 387 ? 30.826 2.073 -35.499 1.00 96.62 387 LEU A CA 1
ATOM 2927 C C . LEU A 1 387 ? 31.184 1.567 -36.904 1.00 96.62 387 LEU A C 1
ATOM 2929 O O . LEU A 1 387 ? 32.115 2.067 -37.520 1.00 96.62 387 LEU A O 1
ATOM 2933 N N . LYS A 1 388 ? 30.399 0.635 -37.459 1.00 95.62 388 LYS A N 1
ATOM 2934 C CA . LYS A 1 388 ? 30.582 0.147 -38.839 1.00 95.62 388 LYS A CA 1
ATOM 2935 C C . LYS A 1 388 ? 30.400 1.237 -39.901 1.00 95.62 388 LYS A C 1
ATOM 2937 O O . LYS A 1 388 ? 30.943 1.106 -40.992 1.00 95.62 388 LYS A O 1
ATOM 2942 N N . SER A 1 389 ? 29.600 2.268 -39.630 1.00 95.12 389 SER A N 1
ATOM 2943 C CA . SER A 1 389 ? 29.456 3.420 -40.524 1.00 95.12 389 SER A CA 1
ATOM 2944 C C . SER A 1 389 ? 30.719 4.276 -40.510 1.00 95.12 389 SER A C 1
ATOM 2946 O O . SER A 1 389 ? 31.279 4.509 -41.571 1.00 95.12 389 SER A O 1
ATOM 2948 N N . CYS A 1 390 ? 31.214 4.636 -39.323 1.00 93.31 390 CYS A N 1
ATOM 2949 C CA . CYS A 1 390 ? 32.446 5.412 -39.163 1.00 93.31 390 CYS A CA 1
ATOM 2950 C C . CYS A 1 390 ? 33.673 4.685 -39.729 1.00 93.31 390 CYS A C 1
ATOM 2952 O O . CYS A 1 390 ? 34.546 5.313 -40.303 1.00 93.31 390 CYS A O 1
ATOM 2954 N N . MET A 1 391 ? 33.724 3.355 -39.615 1.00 92.19 391 MET A N 1
ATOM 2955 C CA . MET A 1 391 ? 34.811 2.546 -40.185 1.00 92.19 391 MET A CA 1
ATOM 2956 C C . MET A 1 391 ? 34.787 2.461 -41.720 1.00 92.19 391 MET A C 1
ATOM 2958 O O . MET A 1 391 ? 35.767 2.011 -42.302 1.00 92.19 391 MET A O 1
ATOM 2962 N N . ARG A 1 392 ? 33.670 2.807 -42.376 1.00 90.56 392 ARG A N 1
ATOM 2963 C CA . ARG A 1 392 ? 33.551 2.828 -43.847 1.00 90.56 392 ARG A CA 1
ATOM 2964 C C . ARG A 1 392 ? 33.799 4.200 -44.450 1.00 90.56 392 ARG A C 1
ATOM 2966 O O . ARG A 1 392 ? 33.973 4.294 -45.658 1.00 90.56 392 ARG A O 1
ATOM 2973 N N . GLU A 1 393 ? 33.753 5.251 -43.642 1.00 88.12 393 GLU A N 1
ATOM 2974 C CA . GLU A 1 393 ? 34.243 6.549 -44.071 1.00 88.12 393 GLU A CA 1
ATOM 2975 C C . GLU A 1 393 ? 35.757 6.400 -44.191 1.00 88.12 393 GLU A C 1
ATOM 2977 O O . GLU A 1 393 ? 36.450 6.259 -43.183 1.00 88.12 393 GLU A O 1
ATOM 2982 N N . ASP A 1 394 ? 36.247 6.322 -45.432 1.00 75.69 394 ASP A N 1
ATOM 2983 C CA . ASP A 1 394 ? 37.671 6.314 -45.745 1.00 75.69 394 ASP A CA 1
ATOM 2984 C C . ASP A 1 394 ? 38.262 7.620 -45.216 1.00 75.69 394 ASP A C 1
ATOM 2986 O O . ASP A 1 394 ? 38.305 8.645 -45.901 1.00 75.69 394 ASP A O 1
ATOM 2990 N N . TYR A 1 395 ? 38.678 7.611 -43.951 1.00 71.81 395 TYR A N 1
ATOM 2991 C CA . TYR A 1 395 ? 39.503 8.674 -43.423 1.00 71.81 395 TYR A CA 1
ATOM 2992 C C . TYR A 1 395 ? 40.743 8.706 -44.307 1.00 71.81 395 TYR A C 1
ATOM 2994 O O . TYR A 1 395 ? 41.385 7.659 -44.456 1.00 71.81 395 TYR A O 1
ATOM 3002 N N . PRO A 1 396 ? 41.079 9.859 -44.917 1.00 71.38 396 PRO A N 1
ATOM 3003 C CA . PRO A 1 396 ? 42.300 9.962 -45.684 1.00 71.38 396 PRO A CA 1
ATOM 3004 C C . PRO A 1 396 ? 43.417 9.553 -44.738 1.00 71.38 396 PRO A C 1
ATOM 3006 O O . PRO A 1 396 ? 43.675 10.219 -43.732 1.00 71.38 396 PRO A O 1
ATOM 3009 N N . ILE A 1 397 ? 44.026 8.403 -45.025 1.00 71.44 397 ILE A N 1
ATOM 3010 C CA . ILE A 1 397 ? 45.259 7.998 -44.378 1.00 71.44 397 ILE A CA 1
ATOM 3011 C C . ILE A 1 397 ? 46.167 9.193 -44.618 1.00 71.44 397 ILE A C 1
ATOM 3013 O O . ILE A 1 397 ? 46.448 9.514 -45.773 1.00 71.44 397 ILE A O 1
ATOM 3017 N N . CYS A 1 398 ? 46.544 9.906 -43.554 1.00 63.59 398 CYS A N 1
ATOM 3018 C CA . CYS A 1 398 ? 47.592 10.909 -43.622 1.00 63.59 398 CYS A CA 1
ATOM 3019 C C . CYS A 1 398 ? 48.859 10.156 -44.017 1.00 63.59 398 CYS A C 1
ATOM 3021 O O . CYS A 1 398 ? 49.657 9.761 -43.171 1.00 63.59 398 CYS A O 1
ATOM 3023 N N . THR A 1 399 ? 49.016 9.900 -45.313 1.00 68.94 399 THR A N 1
ATOM 3024 C CA . THR A 1 399 ? 50.274 9.521 -45.913 1.00 68.94 399 THR A CA 1
ATOM 3025 C C . THR A 1 399 ? 51.154 10.719 -45.648 1.00 68.94 399 THR A C 1
ATOM 3027 O O . THR A 1 399 ? 51.011 11.757 -46.298 1.00 68.94 399 THR A O 1
ATOM 3030 N N . SER A 1 400 ? 51.966 10.607 -44.596 1.00 72.19 400 SER A N 1
ATOM 3031 C CA . SER A 1 400 ? 53.010 11.561 -44.263 1.00 72.19 400 SER A CA 1
ATOM 3032 C C . SER A 1 400 ? 53.674 11.965 -45.569 1.00 72.19 400 SER A C 1
ATOM 3034 O O . SER A 1 400 ? 54.143 11.089 -46.302 1.00 72.19 400 SER A O 1
ATOM 3036 N N . ALA A 1 401 ? 53.613 13.259 -45.887 1.00 70.94 401 ALA A N 1
ATOM 3037 C CA . ALA A 1 401 ? 54.162 13.789 -47.122 1.00 70.94 401 ALA A CA 1
ATOM 3038 C C . ALA A 1 401 ? 55.579 13.222 -47.312 1.00 70.94 401 ALA A C 1
ATOM 3040 O O . ALA A 1 401 ? 56.347 13.212 -46.341 1.00 70.94 401 ALA A O 1
ATOM 3041 N N . PRO A 1 402 ? 55.918 12.696 -48.503 1.00 72.38 402 PRO A N 1
ATOM 3042 C CA . PRO A 1 402 ? 57.246 12.158 -48.746 1.00 72.38 402 PRO A CA 1
ATOM 3043 C C . PRO A 1 402 ? 58.263 13.238 -48.385 1.00 72.38 402 PRO A C 1
ATOM 3045 O O . PRO A 1 402 ? 58.159 14.368 -48.863 1.00 72.38 402 PRO A O 1
ATOM 3048 N N . ALA A 1 403 ? 59.186 12.897 -47.484 1.00 72.25 403 ALA A N 1
ATOM 3049 C CA . ALA A 1 403 ? 60.212 13.803 -46.998 1.00 72.25 403 ALA A CA 1
ATOM 3050 C C . ALA A 1 403 ? 60.902 14.462 -48.197 1.00 72.25 403 ALA A C 1
ATOM 3052 O O . ALA A 1 403 ? 61.567 13.794 -48.990 1.00 72.25 403 ALA A O 1
ATOM 3053 N N . THR A 1 404 ? 60.699 15.769 -48.359 1.00 73.44 404 THR A N 1
ATOM 3054 C CA . THR A 1 404 ? 61.391 16.547 -49.382 1.00 73.44 404 THR A CA 1
ATOM 3055 C C . THR A 1 404 ? 62.895 16.412 -49.148 1.00 73.44 404 THR A C 1
ATOM 3057 O O . THR A 1 404 ? 63.337 16.663 -48.020 1.00 73.44 404 THR A O 1
ATOM 3060 N N . PRO A 1 405 ? 63.689 16.007 -50.156 1.00 72.12 405 PRO A N 1
ATOM 3061 C CA . PRO A 1 405 ? 65.127 15.858 -49.987 1.00 72.12 405 PRO A CA 1
ATOM 3062 C C . PRO A 1 405 ? 65.766 17.211 -49.628 1.00 72.12 405 PRO A C 1
ATOM 3064 O O . PRO A 1 405 ? 65.299 18.254 -50.098 1.00 72.12 405 PRO A O 1
ATOM 3067 N N . PRO A 1 406 ? 66.818 17.217 -48.789 1.00 71.69 406 PRO A N 1
ATOM 3068 C CA . PRO A 1 406 ? 67.466 18.443 -48.349 1.00 71.69 406 PRO A CA 1
ATOM 3069 C C . PRO A 1 406 ? 68.056 19.191 -49.548 1.00 71.69 406 PRO A C 1
ATOM 3071 O O . PRO A 1 406 ? 68.834 18.648 -50.330 1.00 71.69 406 PRO A O 1
ATOM 3074 N N . TYR A 1 407 ? 67.660 20.454 -49.681 1.00 69.06 407 TYR A N 1
ATOM 3075 C CA . TYR A 1 407 ? 68.179 21.391 -50.669 1.00 69.06 407 TYR A CA 1
ATOM 3076 C C . TYR A 1 407 ? 69.664 21.653 -50.359 1.00 69.06 407 TYR A C 1
ATOM 3078 O O . TYR A 1 407 ? 69.980 22.312 -49.367 1.00 69.06 407 TYR A O 1
ATOM 3086 N N . ASN A 1 408 ? 70.572 21.108 -51.172 1.00 63.03 408 ASN A N 1
ATOM 3087 C CA . ASN A 1 408 ? 72.003 21.417 -51.100 1.00 63.03 408 ASN A CA 1
ATOM 3088 C C . ASN A 1 408 ? 72.215 22.865 -51.572 1.00 63.03 408 ASN A C 1
ATOM 3090 O O . ASN A 1 408 ? 71.810 23.209 -52.685 1.00 63.03 408 ASN A O 1
ATOM 3094 N N . LYS A 1 409 ? 72.814 23.700 -50.719 1.00 61.53 409 LYS A N 1
ATOM 3095 C CA . LYS A 1 409 ? 73.311 25.036 -51.071 1.00 61.53 409 LYS A CA 1
ATOM 3096 C C . LYS A 1 409 ? 74.804 24.990 -51.329 1.00 61.53 409 LYS A C 1
ATOM 3098 O O . LYS A 1 409 ? 75.490 24.285 -50.555 1.00 61.53 409 LYS A O 1
#

Mean predicted aligned error: 19.55 Å

pLDDT: mean 70.82, std 22.42, range [31.11, 98.19]

Solvent-accessible surface area (backbone atoms only — not comparable to full-atom values): 27720 Å² total; per-residue (Å²): 134,84,78,78,71,84,70,64,96,70,80,64,46,17,76,85,78,65,44,65,54,36,90,82,75,30,29,46,28,40,44,98,86,68,57,70,54,38,23,50,70,57,54,74,72,44,62,42,41,90,87,80,60,49,69,43,50,46,77,53,78,69,80,72,72,80,72,73,85,78,88,72,80,93,75,91,77,88,78,91,77,82,87,80,91,78,84,86,81,88,80,92,76,82,85,78,86,76,94,82,78,98,64,91,74,76,72,77,80,74,72,60,70,46,74,55,91,62,52,71,37,62,67,62,51,51,51,53,52,53,51,53,50,55,55,51,51,58,54,48,72,75,62,67,91,76,77,94,82,77,91,74,92,74,92,77,88,84,76,94,57,98,79,67,53,72,69,56,56,53,51,49,49,54,51,48,47,40,70,73,40,64,33,13,25,27,27,31,60,31,82,88,34,43,61,33,33,82,61,71,80,76,73,72,72,79,76,75,74,88,67,98,68,94,73,91,73,90,76,92,83,86,81,70,81,73,52,70,78,65,68,76,79,81,86,84,87,88,83,81,85,90,82,91,80,88,83,83,91,82,90,81,84,88,78,93,81,80,91,79,88,81,82,89,81,87,88,82,87,84,81,88,81,90,80,88,79,90,82,89,80,87,83,89,79,92,77,92,72,90,72,78,83,72,82,72,76,71,76,75,78,71,82,77,74,72,49,71,44,47,52,69,40,76,45,50,31,28,40,55,49,96,88,28,42,31,37,33,36,88,76,70,16,22,32,72,41,58,88,74,33,46,42,80,78,46,49,56,85,46,69,62,32,49,52,52,33,52,50,51,53,52,52,50,53,51,53,52,52,50,52,51,51,52,51,52,50,52,52,50,52,52,50,51,52,48,52,57,48,60,71,63,52,79,67,78,73,80,70,71,72,78,80,77,76,84,83,86,127

Sequence (409 aa):
MTRQQAECPFSFHCTICFTQFDAEKHYPVVLPCGHTYLCHPCSKRLKVCMECRQSLFLTIPSPSTPTSPNYNGASASSALTENRYNHRRGVTSVRSNNPYAAAHTTTPRKPTTEPLPLPKNLVLLALMESSAVASAVNKQSSCNACTSNNDNDNDNEGSASAYDSEDDYAKVQAGVEIINGTCGTYVVADRAGLVVLPSKPEDDDDLLMDGAGGRRLLFDESEHAVNFLKNGKQNQQQSSNDSHKQGNHSKGSSGSTRKKLFSFGKSSKSSSSSNNNNSKGGGDKESGTNTANTSQASPSPSPIMPLVLNYGDRVQVVEMKEDGWATLARKRGYLYADGKQLVKVGGPEDKACRLEAMLLTLAQQKRDALKEQSDVSNKAKILQKRLKSCMREDYPICTSAPATPPYNK